Protein AF-0000000070764347 (afdb_homodimer)

Structure (mmCIF, N/CA/C/O backbone):
data_AF-0000000070764347-model_v1
#
loop_
_entity.id
_entity.type
_entity.pdbx_description
1 polymer 'Ribosyldihydronicotinamide dehydrogenase'
#
loop_
_atom_site.group_PDB
_atom_site.id
_atom_site.type_symbol
_atom_site.label_atom_id
_atom_site.label_alt_id
_atom_site.label_comp_id
_atom_site.label_asym_id
_atom_site.label_entity_id
_atom_site.label_seq_id
_atom_site.pdbx_PDB_ins_code
_atom_site.Cartn_x
_atom_site.Cartn_y
_atom_site.Cartn_z
_atom_site.occupancy
_atom_site.B_iso_or_equiv
_atom_site.auth_seq_id
_atom_site.auth_comp_id
_atom_site.auth_asym_id
_atom_site.auth_atom_id
_atom_site.pdbx_PDB_model_num
ATOM 1 N N . MET A 1 1 ? 16.047 29.984 30.406 1 17.8 1 MET A N 1
ATOM 2 C CA . MET A 1 1 ? 17.25 29.172 30.422 1 17.8 1 MET A CA 1
ATOM 3 C C . MET A 1 1 ? 16.984 27.766 29.875 1 17.8 1 MET A C 1
ATOM 5 O O . MET A 1 1 ? 17.75 27.25 29.062 1 17.8 1 MET A O 1
ATOM 9 N N . GLN A 1 2 ? 16.062 26.859 30.484 1 17.89 2 GLN A N 1
ATOM 10 C CA . GLN A 1 2 ? 16.156 25.406 30.531 1 17.89 2 GLN A CA 1
ATOM 11 C C . GLN A 1 2 ? 15.508 24.766 29.297 1 17.89 2 GLN A C 1
ATOM 13 O O . GLN A 1 2 ? 14.898 23.703 29.391 1 17.89 2 GLN A O 1
ATOM 18 N N . VAL A 1 3 ? 15.141 25.375 28.281 1 23.64 3 VAL A N 1
ATOM 19 C CA . VAL A 1 3 ? 14.398 24.828 27.156 1 23.64 3 VAL A CA 1
ATOM 20 C C . VAL A 1 3 ? 15.227 23.75 26.469 1 23.64 3 VAL A C 1
ATOM 22 O O . VAL A 1 3 ? 15.289 23.688 25.234 1 23.64 3 VAL A O 1
ATOM 25 N N . LYS A 1 4 ? 16.297 23.141 27.062 1 24.19 4 LYS A N 1
ATOM 26 C CA . LYS A 1 4 ? 17.438 22.312 26.641 1 24.19 4 LYS A CA 1
ATOM 27 C C . LYS A 1 4 ? 16.984 20.922 26.234 1 24.19 4 LYS A C 1
ATOM 29 O O . LYS A 1 4 ? 17.469 20.359 25.25 1 24.19 4 LYS A O 1
ATOM 34 N N . HIS A 1 5 ? 16.344 20.016 27.047 1 22.27 5 HIS A N 1
ATOM 35 C CA . HIS A 1 5 ? 16.422 18.578 27.188 1 22.27 5 HIS A CA 1
ATOM 36 C C . HIS A 1 5 ? 15.547 17.859 26.172 1 22.27 5 HIS A C 1
ATOM 38 O O . HIS A 1 5 ? 15.547 16.625 26.109 1 22.27 5 HIS A O 1
ATOM 44 N N . GLN A 1 6 ? 14.43 18.375 25.812 1 22.78 6 GLN A N 1
ATOM 45 C CA . GLN A 1 6 ? 13.352 17.547 25.281 1 22.78 6 GLN A CA 1
ATOM 46 C C . GLN A 1 6 ? 13.711 16.984 23.922 1 22.78 6 GLN A C 1
ATOM 48 O O . GLN A 1 6 ? 12.828 16.578 23.156 1 22.78 6 GLN A O 1
ATOM 53 N N . GLU A 1 7 ? 14.945 17.172 23.438 1 25.92 7 GLU A N 1
ATOM 54 C CA . GLU A 1 7 ? 15.539 16.781 22.172 1 25.92 7 GLU A CA 1
ATOM 55 C C . GLU A 1 7 ? 15.602 15.266 22.031 1 25.92 7 GLU A C 1
ATOM 57 O O . GLU A 1 7 ? 15.805 14.742 20.938 1 25.92 7 GLU A O 1
ATOM 62 N N . ARG A 1 8 ? 15.758 14.43 23.156 1 24.62 8 ARG A N 1
ATOM 63 C CA . ARG A 1 8 ? 16.406 13.133 23.281 1 24.62 8 ARG A CA 1
ATOM 64 C C . ARG A 1 8 ? 15.578 12.031 22.625 1 24.62 8 ARG A C 1
ATOM 66 O O . ARG A 1 8 ? 16.125 11.125 22 1 24.62 8 ARG A O 1
ATOM 73 N N . MET A 1 9 ? 14.391 11.781 23.203 1 24.38 9 MET A N 1
ATOM 74 C CA . MET A 1 9 ? 13.789 10.445 23.219 1 24.38 9 MET A CA 1
ATOM 75 C C . MET A 1 9 ? 13.383 10.016 21.812 1 24.38 9 MET A C 1
ATOM 77 O O . MET A 1 9 ? 13.125 8.836 21.562 1 24.38 9 MET A O 1
ATOM 81 N N . LEU A 1 10 ? 12.984 10.992 21.047 1 26.44 10 LEU A N 1
ATOM 82 C CA . LEU A 1 10 ? 12.312 10.5 19.844 1 26.44 10 LEU A CA 1
ATOM 83 C C . LEU A 1 10 ? 13.25 9.633 19 1 26.44 10 LEU A C 1
ATOM 85 O O . LEU A 1 10 ? 12.789 8.82 18.203 1 26.44 10 LEU A O 1
ATOM 89 N N . LEU A 1 11 ? 14.57 9.852 19.109 1 27.59 11 LEU A N 1
ATOM 90 C CA . LEU A 1 11 ? 15.664 9.156 18.422 1 27.59 11 LEU A CA 1
ATOM 91 C C . LEU A 1 11 ? 15.82 7.738 18.969 1 27.59 11 LEU A C 1
ATOM 93 O O . LEU A 1 11 ? 16.547 6.926 18.391 1 27.59 11 LEU A O 1
ATOM 97 N N . GLU A 1 12 ? 15.508 7.406 20.203 1 26.45 12 GLU A N 1
ATOM 98 C CA . GLU A 1 12 ? 16 6.227 20.906 1 26.45 12 GLU A CA 1
ATOM 99 C C . GLU A 1 12 ? 15.422 4.945 20.312 1 26.45 12 GLU A C 1
ATOM 101 O O . GLU A 1 12 ? 16.125 3.936 20.188 1 26.45 12 GLU A O 1
ATOM 106 N N . HIS A 1 13 ? 14.148 4.746 20.312 1 27.36 13 HIS A N 1
ATOM 107 C CA . HIS A 1 13 ? 13.711 3.373 20.094 1 27.36 13 HIS A CA 1
ATOM 108 C C . HIS A 1 13 ? 14.023 2.918 18.672 1 27.36 13 HIS A C 1
ATOM 110 O O . HIS A 1 13 ? 13.852 1.743 18.328 1 27.36 13 HIS A O 1
ATOM 116 N N . GLY A 1 14 ? 13.867 3.709 17.719 1 27.02 14 GLY A N 1
ATOM 117 C CA . GLY A 1 14 ? 14.414 3.354 16.422 1 27.02 14 GLY A CA 1
ATOM 118 C C . GLY A 1 14 ? 15.93 3.295 16.406 1 27.02 14 GLY A C 1
ATOM 119 O O . GLY A 1 14 ? 16.547 3.301 15.336 1 27.02 14 GLY A O 1
ATOM 120 N N . HIS A 1 15 ? 16.578 3.367 17.531 1 27.06 15 HIS A N 1
ATOM 121 C CA . HIS A 1 15 ? 18.016 3.555 17.703 1 27.06 15 HIS A CA 1
ATOM 122 C C . HIS A 1 15 ? 18.781 2.307 17.297 1 27.06 15 HIS A C 1
ATOM 124 O O . HIS A 1 15 ? 20.016 2.346 17.172 1 27.06 15 HIS A O 1
ATOM 130 N N . ALA A 1 16 ? 18.219 1.112 17.688 1 26.06 16 ALA A N 1
ATOM 131 C CA . ALA A 1 16 ? 19.312 0.146 17.75 1 26.06 16 ALA A CA 1
ATOM 132 C C . ALA A 1 16 ? 20 -0.01 16.406 1 26.06 16 ALA A C 1
ATOM 134 O O . ALA A 1 16 ? 21.219 -0.007 16.312 1 26.06 16 ALA A O 1
ATOM 135 N N . ALA A 1 17 ? 19.234 -0.893 15.547 1 27.14 17 ALA A N 1
ATOM 136 C CA . ALA A 1 17 ? 20.109 -1.451 14.523 1 27.14 17 ALA A CA 1
ATOM 137 C C . ALA A 1 17 ? 20.641 -0.362 13.594 1 27.14 17 ALA A C 1
ATOM 139 O O . ALA A 1 17 ? 21.328 -0.652 12.609 1 27.14 17 ALA A O 1
ATOM 140 N N . TRP A 1 18 ? 19.891 0.774 13.477 1 27.27 18 TRP A N 1
ATOM 141 C CA . TRP A 1 18 ? 20.703 1.797 12.812 1 27.27 18 TRP A CA 1
ATOM 142 C C . TRP A 1 18 ? 21.938 2.133 13.641 1 27.27 18 TRP A C 1
ATOM 144 O O . TRP A 1 18 ? 22 3.191 14.273 1 27.27 18 TRP A O 1
ATOM 154 N N . LYS A 1 19 ? 22.234 1.549 14.648 1 29.83 19 LYS A N 1
ATOM 155 C CA . LYS A 1 19 ? 23.578 1.866 15.141 1 29.83 19 LYS A CA 1
ATOM 156 C C . LYS A 1 19 ? 24.547 2.094 13.984 1 29.83 19 LYS A C 1
ATOM 158 O O . LYS A 1 19 ? 25.672 2.547 14.195 1 29.83 19 LYS A O 1
ATOM 163 N N . THR A 1 20 ? 24.703 1.122 13.078 1 29.12 20 THR A N 1
ATOM 164 C CA . THR A 1 20 ? 26 1.46 12.477 1 29.12 20 THR A CA 1
ATOM 165 C C . THR A 1 20 ? 25.953 2.861 11.875 1 29.12 20 THR A C 1
ATOM 167 O O . THR A 1 20 ? 26.812 3.693 12.172 1 29.12 20 THR A O 1
ATOM 170 N N . HIS A 1 21 ? 26.031 3.094 10.336 1 26.88 21 HIS A N 1
ATOM 171 C CA . HIS A 1 21 ? 26.422 4.414 9.852 1 26.88 21 HIS A CA 1
ATOM 172 C C . HIS A 1 21 ? 25.359 5.457 10.188 1 26.88 21 HIS A C 1
ATOM 174 O O . HIS A 1 21 ? 24.172 5.238 9.938 1 26.88 21 HIS A O 1
ATOM 180 N N . SER A 1 22 ? 25.281 6.289 11.234 1 31.36 22 SER A N 1
ATOM 181 C CA . SER A 1 22 ? 24.875 7.672 11.438 1 31.36 22 SER A CA 1
ATOM 182 C C . SER A 1 22 ? 24.578 8.359 10.109 1 31.36 22 SER A C 1
ATOM 184 O O . SER A 1 22 ? 25.469 8.945 9.492 1 31.36 22 SER A O 1
ATOM 186 N N . SER A 1 23 ? 23.984 7.812 9.203 1 31.45 23 SER A N 1
ATOM 187 C CA . SER A 1 23 ? 24.062 8.516 7.926 1 31.45 23 SER A CA 1
ATOM 188 C C . SER A 1 23 ? 23.688 9.992 8.086 1 31.45 23 SER A C 1
ATOM 190 O O . SER A 1 23 ? 22.828 10.336 8.891 1 31.45 23 SER A O 1
ATOM 192 N N . PRO A 1 24 ? 24.609 10.852 7.684 1 32.53 24 PRO A N 1
ATOM 193 C CA . PRO A 1 24 ? 24.5 12.312 7.645 1 32.53 24 PRO A CA 1
ATOM 194 C C . PRO A 1 24 ? 23.078 12.781 7.332 1 32.53 24 PRO A C 1
ATOM 196 O O . PRO A 1 24 ? 22.734 13.93 7.625 1 32.53 24 PRO A O 1
ATOM 199 N N . MET A 1 25 ? 22.438 11.906 6.723 1 33.62 25 MET A N 1
ATOM 200 C CA . MET A 1 25 ? 21.125 12.406 6.344 1 33.62 25 MET A CA 1
ATOM 201 C C . MET A 1 25 ? 20.281 12.719 7.582 1 33.62 25 MET A C 1
ATOM 203 O O . MET A 1 25 ? 19.531 13.703 7.602 1 33.62 25 MET A O 1
ATOM 207 N N . MET A 1 26 ? 20.25 11.82 8.562 1 37.38 26 MET A N 1
ATOM 208 C CA . MET A 1 26 ? 19.469 12.086 9.766 1 37.38 26 MET A CA 1
ATOM 209 C C . MET A 1 26 ? 19.875 13.398 10.414 1 37.38 26 MET A C 1
ATOM 211 O O . MET A 1 26 ? 19.047 14.102 10.992 1 37.38 26 MET A O 1
ATOM 215 N N . LEU A 1 27 ? 21.203 13.602 10.359 1 34.59 27 LEU A N 1
ATOM 216 C CA . LEU A 1 27 ? 21.719 14.812 10.984 1 34.59 27 LEU A CA 1
ATOM 217 C C . LEU A 1 27 ? 21.141 16.062 10.32 1 34.59 27 LEU A C 1
ATOM 219 O O . LEU A 1 27 ? 20.891 17.062 10.992 1 34.59 27 LEU A O 1
ATOM 223 N N . ILE A 1 28 ? 21.156 15.984 9.047 1 33.78 28 ILE A N 1
ATOM 224 C CA . ILE A 1 28 ? 20.781 17.219 8.367 1 33.78 28 ILE A CA 1
ATOM 225 C C . ILE A 1 28 ? 19.344 17.578 8.734 1 33.78 28 ILE A C 1
ATOM 227 O O . ILE A 1 28 ? 18.984 18.766 8.805 1 33.78 28 ILE A O 1
ATOM 231 N N . ILE A 1 29 ? 18.578 16.578 9.109 1 38.94 29 ILE A N 1
ATOM 232 C CA . ILE A 1 29 ? 17.172 16.859 9.383 1 38.94 29 ILE A CA 1
ATOM 233 C C . ILE A 1 29 ? 17.047 17.656 10.68 1 38.94 29 ILE A C 1
ATOM 235 O O . ILE A 1 29 ? 15.977 18.156 11.008 1 38.94 29 ILE A O 1
ATOM 239 N N . LYS A 1 30 ? 18.062 17.719 11.414 1 38.91 30 LYS A N 1
ATOM 240 C CA . LYS A 1 30 ? 17.953 18.328 12.742 1 38.91 30 LYS A CA 1
ATOM 241 C C . LYS A 1 30 ? 17.625 19.812 12.633 1 38.91 30 LYS A C 1
ATOM 243 O O . LYS A 1 30 ? 17.125 20.406 13.586 1 38.91 30 LYS A O 1
ATOM 248 N N . ALA A 1 31 ? 18.078 20.422 11.562 1 38.03 31 ALA A N 1
ATOM 249 C CA . ALA A 1 31 ? 17.969 21.859 11.719 1 38.03 31 ALA A CA 1
ATOM 250 C C . ALA A 1 31 ? 16.5 22.312 11.758 1 38.03 31 ALA A C 1
ATOM 252 O O . ALA A 1 31 ? 16.172 23.344 12.336 1 38.03 31 ALA A O 1
ATOM 253 N N . PHE A 1 32 ? 15.648 21.781 10.906 1 43.75 32 PHE A N 1
ATOM 254 C CA . PHE A 1 32 ? 14.266 22.234 10.844 1 43.75 32 PHE A CA 1
ATOM 255 C C . PHE A 1 32 ? 13.328 21.219 11.461 1 43.75 32 PHE A C 1
ATOM 257 O O . PHE A 1 32 ? 13.727 20.078 11.727 1 43.75 32 PHE A O 1
ATOM 264 N N . ASN A 1 33 ? 12.305 21.812 12.148 1 51.09 33 ASN A N 1
ATOM 265 C CA . ASN A 1 33 ? 11.281 20.906 12.664 1 51.09 33 ASN A CA 1
ATOM 266 C C . ASN A 1 33 ? 10.859 19.875 11.617 1 51.09 33 ASN A C 1
ATOM 268 O O . ASN A 1 33 ? 9.828 20.031 10.969 1 51.09 33 ASN A O 1
ATOM 272 N N . ASN A 1 34 ? 11.93 19.141 11.188 1 52.69 34 ASN A N 1
ATOM 273 C CA . ASN A 1 34 ? 11.727 18.109 10.18 1 52.69 34 ASN A CA 1
ATOM 274 C C . ASN A 1 34 ? 11.5 16.75 10.82 1 52.69 34 ASN A C 1
ATOM 276 O O . ASN A 1 34 ? 12.016 16.469 11.898 1 52.69 34 ASN A O 1
ATOM 280 N N . ILE A 1 35 ? 10.461 16.188 10.289 1 55.84 35 ILE A N 1
ATOM 281 C CA . ILE A 1 35 ? 10.273 14.805 10.703 1 55.84 35 ILE A CA 1
ATOM 282 C C . ILE A 1 35 ? 10.578 13.867 9.531 1 55.84 35 ILE A C 1
ATOM 284 O O . ILE A 1 35 ? 10.219 14.156 8.391 1 55.84 35 ILE A O 1
ATOM 288 N N . VAL A 1 36 ? 11.469 12.977 9.734 1 55.28 36 VAL A N 1
ATOM 289 C CA . VAL A 1 36 ? 11.742 11.914 8.773 1 55.28 36 VAL A CA 1
ATOM 290 C C . VAL A 1 36 ? 11.211 10.586 9.297 1 55.28 36 VAL A C 1
ATOM 292 O O . VAL A 1 36 ? 11.57 10.156 10.398 1 55.28 36 VAL A O 1
ATOM 295 N N . TYR A 1 37 ? 10.312 9.969 8.609 1 49.12 37 TYR A N 1
ATOM 296 C CA . TYR A 1 37 ? 9.836 8.625 8.914 1 49.12 37 TYR A CA 1
ATOM 297 C C . TYR A 1 37 ? 10.625 7.582 8.133 1 49.12 37 TYR A C 1
ATOM 299 O O . TYR A 1 37 ? 10.562 7.543 6.898 1 49.12 37 TYR A O 1
ATOM 307 N N . TYR A 1 38 ? 11.531 6.832 8.938 1 41.91 38 TYR A N 1
ATOM 308 C CA . TYR A 1 38 ? 12.25 5.703 8.344 1 41.91 38 TYR A CA 1
ATOM 309 C C . TYR A 1 38 ? 11.438 4.422 8.469 1 41.91 38 TYR A C 1
ATOM 311 O O . TYR A 1 38 ? 11.188 3.939 9.578 1 41.91 38 TYR A O 1
ATOM 319 N N . CYS A 1 39 ? 10.773 4.051 7.453 1 45.44 39 CYS A N 1
ATOM 320 C CA . CYS A 1 39 ? 9.859 2.916 7.488 1 45.44 39 CYS A CA 1
ATOM 321 C C . CYS A 1 39 ? 10.461 1.702 6.793 1 45.44 39 CYS A C 1
ATOM 323 O O . CYS A 1 39 ? 9.945 1.244 5.773 1 45.44 39 CYS A O 1
ATOM 325 N N . TRP A 1 40 ? 11.672 1.468 7.25 1 38.5 40 TRP A N 1
ATOM 326 C CA . TRP A 1 40 ? 12.227 0.177 6.855 1 38.5 40 TRP A CA 1
ATOM 327 C C . TRP A 1 40 ? 11.711 -0.937 7.762 1 38.5 40 TRP A C 1
ATOM 329 O O . TRP A 1 40 ? 11.711 -0.796 8.984 1 38.5 40 TRP A O 1
ATOM 339 N N . PRO A 1 41 ? 10.844 -1.814 7.219 1 45.09 41 PRO A N 1
ATOM 340 C CA . PRO A 1 41 ? 10.336 -2.852 8.117 1 45.09 41 PRO A CA 1
ATOM 341 C C . PRO A 1 41 ? 11.391 -3.35 9.102 1 45.09 41 PRO A C 1
ATOM 343 O O . PRO A 1 41 ? 11.055 -3.912 10.148 1 45.09 41 PRO A O 1
ATOM 346 N N . PHE A 1 42 ? 12.758 -3.305 8.805 1 43.5 42 PHE A N 1
ATOM 347 C CA . PHE A 1 42 ? 13.82 -4.066 9.438 1 43.5 42 PHE A CA 1
ATOM 348 C C . PHE A 1 42 ? 14.391 -3.312 10.633 1 43.5 42 PHE A C 1
ATOM 350 O O . PHE A 1 42 ? 15.391 -3.725 11.219 1 43.5 42 PHE A O 1
ATOM 357 N N . THR A 1 43 ? 13.922 -2.211 10.984 1 41.41 43 THR A N 1
ATOM 358 C CA . THR A 1 43 ? 14.898 -1.587 11.867 1 41.41 43 THR A CA 1
ATOM 359 C C . THR A 1 43 ? 15.359 -2.568 12.938 1 41.41 43 THR A C 1
ATOM 361 O O . THR A 1 43 ? 16.469 -2.441 13.469 1 41.41 43 THR A O 1
ATOM 364 N N . ARG A 1 44 ? 14.586 -3.574 13.344 1 43.59 44 ARG A N 1
ATOM 365 C CA . ARG A 1 44 ? 15.219 -4.438 14.336 1 43.59 44 ARG A CA 1
ATOM 366 C C . ARG A 1 44 ? 15.391 -5.855 13.797 1 43.59 44 ARG A C 1
ATOM 368 O O . ARG A 1 44 ? 14.414 -6.48 13.359 1 43.59 44 ARG A O 1
ATOM 375 N N . GLN A 1 45 ? 16.734 -6.23 13.445 1 44.19 45 GLN A N 1
ATOM 376 C CA . GLN A 1 45 ? 17.125 -7.594 13.117 1 44.19 45 GLN A CA 1
ATOM 377 C C . GLN A 1 45 ? 16.156 -8.609 13.703 1 44.19 45 GLN A C 1
ATOM 379 O O . GLN A 1 45 ? 15.75 -9.555 13.023 1 44.19 45 GLN A O 1
ATOM 384 N N . LEU A 1 46 ? 15.906 -8.359 14.969 1 41.56 46 LEU A N 1
ATOM 385 C CA . LEU A 1 46 ? 15.094 -9.328 15.703 1 41.56 46 LEU A CA 1
ATOM 386 C C . LEU A 1 46 ? 13.688 -9.406 15.117 1 41.56 46 LEU A C 1
ATOM 388 O O . LEU A 1 46 ? 13.109 -10.484 15.031 1 41.56 46 LEU A O 1
ATOM 392 N N . TYR A 1 47 ? 13.375 -8.344 14.602 1 48.56 47 TYR A N 1
ATOM 393 C CA . TYR A 1 47 ? 12.008 -8.344 14.102 1 48.56 47 TYR A CA 1
ATOM 394 C C . TYR A 1 47 ? 11.891 -9.141 12.812 1 48.56 47 TYR A C 1
ATOM 396 O O . TYR A 1 47 ? 10.914 -9.867 12.609 1 48.56 47 TYR A O 1
ATOM 404 N N . PHE A 1 48 ? 12.969 -9.109 12.102 1 53.22 48 PHE A N 1
ATOM 405 C CA . PHE A 1 48 ? 12.938 -9.898 10.875 1 53.22 48 PHE A CA 1
ATOM 406 C C . PHE A 1 48 ? 12.875 -11.391 11.195 1 53.22 48 PHE A C 1
ATOM 408 O O . PHE A 1 48 ? 12.094 -12.125 10.594 1 53.22 48 PHE A O 1
ATOM 415 N N . CYS A 1 49 ? 13.688 -11.664 12.086 1 50.5 49 CYS A N 1
ATOM 416 C CA . CYS A 1 49 ? 13.742 -13.086 12.422 1 50.5 49 CYS A CA 1
ATOM 417 C C . CYS A 1 49 ? 12.391 -13.578 12.914 1 50.5 49 CYS A C 1
ATOM 419 O O . CYS A 1 49 ? 11.961 -14.68 12.555 1 50.5 49 CYS A O 1
ATOM 421 N N . HIS A 1 50 ? 11.828 -12.805 13.625 1 49.47 50 HIS A N 1
ATOM 422 C CA . HIS A 1 50 ? 10.562 -13.25 14.195 1 49.47 50 HIS A CA 1
ATOM 423 C C . HIS A 1 50 ? 9.445 -13.203 13.156 1 49.47 50 HIS A C 1
ATOM 425 O O . HIS A 1 50 ? 8.555 -14.055 13.148 1 49.47 50 HIS A O 1
ATOM 431 N N . ILE A 1 51 ? 9.68 -12.43 12.227 1 56.5 51 ILE A N 1
ATOM 432 C CA . ILE A 1 51 ? 8.562 -12.195 11.305 1 56.5 51 ILE A CA 1
ATOM 433 C C . ILE A 1 51 ? 8.695 -13.109 10.094 1 56.5 51 ILE A C 1
ATOM 435 O O . ILE A 1 51 ? 7.695 -13.602 9.562 1 56.5 51 ILE A O 1
ATOM 439 N N . PHE A 1 52 ? 9.906 -13.43 9.789 1 65.75 52 PHE A N 1
ATOM 440 C CA . PHE A 1 52 ? 10.039 -14.125 8.516 1 65.75 52 PHE A CA 1
ATOM 441 C C . PHE A 1 52 ? 10.656 -15.508 8.719 1 65.75 52 PHE A C 1
ATOM 443 O O . PHE A 1 52 ? 10.391 -16.422 7.941 1 65.75 52 PHE A O 1
ATOM 450 N N . SER A 1 53 ? 11.602 -15.539 9.75 1 65.81 53 SER A N 1
ATOM 451 C CA . SER A 1 53 ? 12.414 -16.75 9.789 1 65.81 53 SER A CA 1
ATOM 452 C C . SER A 1 53 ? 12.625 -17.219 11.227 1 65.81 53 SER A C 1
ATOM 454 O O . SER A 1 53 ? 12.578 -16.422 12.164 1 65.81 53 SER A O 1
ATOM 456 N N . THR A 1 54 ? 12.633 -18.484 11.336 1 60.12 54 THR A N 1
ATOM 457 C CA . THR A 1 54 ? 13.008 -19.109 12.602 1 60.12 54 THR A CA 1
ATOM 458 C C . THR A 1 54 ? 14.508 -19.359 12.656 1 60.12 54 THR A C 1
ATOM 460 O O . THR A 1 54 ? 15.031 -19.781 13.695 1 60.12 54 THR A O 1
ATOM 463 N N . GLY A 1 55 ? 15.18 -19.016 11.695 1 62.28 55 GLY A N 1
ATOM 464 C CA . GLY A 1 55 ? 16.594 -19.297 11.625 1 62.28 55 GLY A CA 1
ATOM 465 C C . GLY A 1 55 ? 17.469 -18.062 11.758 1 62.28 55 GLY A C 1
ATOM 466 O O . GLY A 1 55 ? 16.984 -16.984 12.102 1 62.28 55 GLY A O 1
ATOM 467 N N . GLU A 1 56 ? 18.812 -18.344 11.664 1 68.06 56 GLU A N 1
ATOM 468 C CA . GLU A 1 56 ? 19.797 -17.266 11.719 1 68.06 56 GLU A CA 1
ATOM 469 C C . GLU A 1 56 ? 19.812 -16.453 10.43 1 68.06 56 GLU A C 1
ATOM 471 O O . GLU A 1 56 ? 19.438 -16.953 9.367 1 68.06 56 GLU A O 1
ATOM 476 N N . LEU A 1 57 ? 20.109 -15.219 10.594 1 68.94 57 LEU A N 1
ATOM 477 C CA . LEU A 1 57 ? 20.25 -14.359 9.422 1 68.94 57 LEU A CA 1
ATOM 478 C C . LEU A 1 57 ? 21.375 -14.844 8.523 1 68.94 57 LEU A C 1
ATOM 480 O O . LEU A 1 57 ? 22.406 -15.297 9.008 1 68.94 57 LEU A O 1
ATOM 484 N N . TYR A 1 58 ? 21.188 -14.844 7.285 1 70.94 58 TYR A N 1
ATOM 485 C CA . TYR A 1 58 ? 22.188 -15.219 6.301 1 70.94 58 TYR A CA 1
ATOM 486 C C . TYR A 1 58 ? 23.391 -14.266 6.355 1 70.94 58 TYR A C 1
ATOM 488 O O . TYR A 1 58 ? 24.531 -14.711 6.426 1 70.94 58 TYR A O 1
ATOM 496 N N . ASN A 1 59 ? 23.188 -12.969 6.289 1 71.94 59 ASN A N 1
ATOM 497 C CA . ASN A 1 59 ? 24.219 -11.953 6.453 1 71.94 59 ASN A CA 1
ATOM 498 C C . ASN A 1 59 ? 23.844 -10.93 7.516 1 71.94 59 ASN A C 1
ATOM 500 O O . ASN A 1 59 ? 23.25 -9.891 7.203 1 71.94 59 ASN A O 1
ATOM 504 N N . PRO A 1 60 ? 24.188 -11.156 8.734 1 68.81 60 PRO A N 1
ATOM 505 C CA . PRO A 1 60 ? 23.766 -10.289 9.844 1 68.81 60 PRO A CA 1
ATOM 506 C C . PRO A 1 60 ? 24.375 -8.898 9.766 1 68.81 60 PRO A C 1
ATOM 508 O O . PRO A 1 60 ? 23.875 -7.957 10.383 1 68.81 60 PRO A O 1
ATOM 511 N N . GLU A 1 61 ? 25.5 -8.789 9.008 1 64.56 61 GLU A N 1
ATOM 512 C CA . GLU A 1 61 ? 26.188 -7.504 8.938 1 64.56 61 GLU A CA 1
ATOM 513 C C . GLU A 1 61 ? 25.484 -6.547 7.984 1 64.56 61 GLU A C 1
ATOM 515 O O . GLU A 1 61 ? 25.594 -5.324 8.125 1 64.56 61 GLU A O 1
ATOM 520 N N . GLN A 1 62 ? 24.875 -7.223 6.988 1 67.62 62 GLN A N 1
ATOM 521 C CA . GLN A 1 62 ? 24.141 -6.43 6 1 67.62 62 GLN A CA 1
ATOM 522 C C . GLN A 1 62 ? 22.766 -7.012 5.742 1 67.62 62 GLN A C 1
ATOM 524 O O . GLN A 1 62 ? 22.594 -7.852 4.855 1 67.62 62 GLN A O 1
ATOM 529 N N . LEU A 1 63 ? 21.891 -6.438 6.445 1 66.44 63 LEU A N 1
ATOM 530 C CA . LEU A 1 63 ? 20.547 -7 6.344 1 66.44 63 LEU A CA 1
ATOM 531 C C . LEU A 1 63 ? 19.875 -6.551 5.051 1 66.44 63 LEU A C 1
ATOM 533 O O . LEU A 1 63 ? 19.781 -5.355 4.773 1 66.44 63 LEU A O 1
ATOM 537 N N . ASN A 1 64 ? 19.625 -7.539 4.277 1 73.94 64 ASN A N 1
ATOM 538 C CA . ASN A 1 64 ? 18.781 -7.41 3.084 1 73.94 64 ASN A CA 1
ATOM 539 C C . ASN A 1 64 ? 17.547 -8.289 3.172 1 73.94 64 ASN A C 1
ATOM 541 O O . ASN A 1 64 ? 17.641 -9.516 3.096 1 73.94 64 ASN A O 1
ATOM 545 N N . TYR A 1 65 ? 16.484 -7.656 3.295 1 75.5 65 TYR A N 1
ATOM 546 C CA . TYR A 1 65 ? 15.227 -8.359 3.547 1 75.5 65 TYR A CA 1
ATOM 547 C C . TYR A 1 65 ? 14.945 -9.383 2.453 1 75.5 65 TYR A C 1
ATOM 549 O O . TYR A 1 65 ? 14.57 -10.516 2.74 1 75.5 65 TYR A O 1
ATOM 557 N N . GLY A 1 66 ? 15.07 -8.953 1.232 1 81.5 66 GLY A N 1
ATOM 558 C CA . GLY A 1 66 ? 14.805 -9.852 0.122 1 81.5 66 GLY A CA 1
ATOM 559 C C . GLY A 1 66 ? 15.695 -11.078 0.117 1 81.5 66 GLY A C 1
ATOM 560 O O . GLY A 1 66 ? 15.211 -12.203 -0.073 1 81.5 66 GLY A O 1
ATOM 561 N N . VAL A 1 67 ? 16.953 -10.859 0.414 1 81.31 67 VAL A N 1
ATOM 562 C CA . VAL A 1 67 ? 17.938 -11.945 0.417 1 81.31 67 VAL A CA 1
ATOM 563 C C . VAL A 1 67 ? 17.672 -12.875 1.604 1 81.31 67 VAL A C 1
ATOM 565 O O . VAL A 1 67 ? 17.703 -14.102 1.461 1 81.31 67 VAL A O 1
ATOM 568 N N . GLU A 1 68 ? 17.406 -12.305 2.764 1 80.44 68 GLU A N 1
ATOM 569 C CA . GLU A 1 68 ? 17.172 -13.102 3.957 1 80.44 68 GLU A CA 1
ATOM 570 C C . GLU A 1 68 ? 15.914 -13.969 3.795 1 80.44 68 GLU A C 1
ATOM 572 O O . GLU A 1 68 ? 15.898 -15.133 4.203 1 80.44 68 GLU A O 1
ATOM 577 N N . ALA A 1 69 ? 14.938 -13.367 3.281 1 83.69 69 ALA A N 1
ATOM 578 C CA . ALA A 1 69 ? 13.711 -14.117 3.061 1 83.69 69 ALA A CA 1
ATOM 579 C C . ALA A 1 69 ? 13.938 -15.266 2.08 1 83.69 69 ALA A C 1
ATOM 581 O O . ALA A 1 69 ? 13.414 -16.359 2.268 1 83.69 69 ALA A O 1
ATOM 582 N N . PHE A 1 70 ? 14.688 -15.031 1.084 1 87.75 70 PHE A N 1
ATOM 583 C CA . PHE A 1 70 ? 14.984 -16.047 0.083 1 87.75 70 PHE A CA 1
ATOM 584 C C . PHE A 1 70 ? 15.773 -17.203 0.697 1 87.75 70 PHE A C 1
ATOM 586 O O . PHE A 1 70 ? 15.453 -18.375 0.473 1 87.75 70 PHE A O 1
ATOM 593 N N . GLU A 1 71 ? 16.734 -16.844 1.474 1 85.19 71 GLU A N 1
ATOM 594 C CA . GLU A 1 71 ? 17.547 -17.859 2.131 1 85.19 71 GLU A CA 1
ATOM 595 C C . GLU A 1 71 ? 16.719 -18.672 3.111 1 85.19 71 GLU A C 1
ATOM 597 O O . GLU A 1 71 ? 16.906 -19.891 3.221 1 85.19 71 GLU A O 1
ATOM 602 N N . ALA A 1 72 ? 15.938 -18 3.826 1 86.06 72 ALA A N 1
ATOM 603 C CA . ALA A 1 72 ? 15.047 -18.719 4.742 1 86.06 72 ALA A CA 1
ATOM 604 C C . ALA A 1 72 ? 14.141 -19.688 3.982 1 86.06 72 ALA A C 1
ATOM 606 O O . ALA A 1 72 ? 13.875 -20.797 4.449 1 86.06 72 ALA A O 1
ATOM 607 N N . TYR A 1 73 ? 13.633 -19.266 2.932 1 89.75 73 TYR A N 1
ATOM 608 C CA . TYR A 1 73 ? 12.789 -20.109 2.102 1 89.75 73 TYR A CA 1
ATOM 609 C C . TYR A 1 73 ? 13.547 -21.344 1.623 1 89.75 73 TYR A C 1
ATOM 611 O O . TYR A 1 73 ? 13.062 -22.469 1.745 1 89.75 73 TYR A O 1
ATOM 619 N N . LYS A 1 74 ? 14.75 -21.125 1.102 1 90.5 74 LYS A N 1
ATOM 620 C CA . LYS A 1 74 ? 15.578 -22.203 0.569 1 90.5 74 LYS A CA 1
ATOM 621 C C . LYS A 1 74 ? 15.914 -23.219 1.651 1 90.5 74 LYS A C 1
ATOM 623 O O . LYS A 1 74 ? 15.953 -24.422 1.385 1 90.5 74 LYS A O 1
ATOM 628 N N . ASN A 1 75 ? 16.062 -22.703 2.764 1 89.69 75 ASN A N 1
ATOM 629 C CA . ASN A 1 75 ? 16.516 -23.562 3.85 1 89.69 75 ASN A CA 1
ATOM 630 C C . ASN A 1 75 ? 15.352 -24.141 4.645 1 89.69 75 ASN A C 1
ATOM 632 O O . ASN A 1 75 ? 15.547 -24.859 5.621 1 89.69 75 ASN A O 1
ATOM 636 N N . GLY A 1 76 ? 14.211 -23.734 4.305 1 88.06 76 GLY A N 1
ATOM 637 C CA . GLY A 1 76 ? 13.039 -24.25 4.988 1 88.06 76 GLY A CA 1
ATOM 638 C C . GLY A 1 76 ? 12.844 -23.656 6.371 1 88.06 76 GLY A C 1
ATOM 639 O O . GLY A 1 76 ? 12.312 -24.312 7.266 1 88.06 76 GLY A O 1
ATOM 640 N N . CYS A 1 77 ? 13.305 -22.484 6.539 1 85.38 77 CYS A N 1
ATOM 641 C CA . CYS A 1 77 ? 13.297 -21.875 7.871 1 85.38 77 CYS A CA 1
ATOM 642 C C . CYS A 1 77 ? 12.273 -20.75 7.957 1 85.38 77 CYS A C 1
ATOM 644 O O . CYS A 1 77 ? 12.336 -19.922 8.859 1 85.38 77 CYS A O 1
ATOM 646 N N . LEU A 1 78 ? 11.398 -20.688 7.059 1 87 78 LEU A N 1
ATOM 647 C CA . LEU A 1 78 ? 10.336 -19.703 7.172 1 87 78 LEU A CA 1
ATOM 648 C C . LEU A 1 78 ? 9.445 -19.984 8.375 1 87 78 LEU A C 1
ATOM 650 O O . LEU A 1 78 ? 9.336 -21.141 8.812 1 87 78 LEU A O 1
ATOM 654 N N . SER A 1 79 ? 8.93 -18.984 8.906 1 80.75 79 SER A N 1
ATOM 655 C CA . SER A 1 79 ? 8.008 -19.156 10.023 1 80.75 79 SER A CA 1
ATOM 656 C C . SER A 1 79 ? 6.816 -20.031 9.633 1 80.75 79 SER A C 1
ATOM 658 O O . SER A 1 79 ? 6.477 -20.125 8.453 1 80.75 79 SER A O 1
ATOM 660 N N . GLU A 1 80 ? 6.168 -20.578 10.609 1 80.69 80 GLU A N 1
ATOM 661 C CA . GLU A 1 80 ? 5.082 -21.531 10.375 1 80.69 80 GLU A CA 1
ATOM 662 C C . GLU A 1 80 ? 3.893 -20.844 9.703 1 80.69 80 GLU A C 1
ATOM 664 O O . GLU A 1 80 ? 3.229 -21.438 8.852 1 80.69 80 GLU A O 1
ATOM 669 N N . ASP A 1 81 ? 3.607 -19.656 10.133 1 76.88 81 ASP A N 1
ATOM 670 C CA . ASP A 1 81 ? 2.486 -18.953 9.531 1 76.88 81 ASP A CA 1
ATOM 671 C C . ASP A 1 81 ? 2.73 -18.688 8.047 1 76.88 81 ASP A C 1
ATOM 673 O O . ASP A 1 81 ? 1.804 -18.766 7.234 1 76.88 81 ASP A O 1
ATOM 677 N N . LEU A 1 82 ? 3.965 -18.453 7.688 1 83.44 82 LEU A N 1
ATOM 678 C CA . LEU A 1 82 ? 4.301 -18.234 6.285 1 83.44 82 LEU A CA 1
ATOM 679 C C . LEU A 1 82 ? 4.18 -19.531 5.492 1 83.44 82 LEU A C 1
ATOM 681 O O . LEU A 1 82 ? 3.674 -19.531 4.367 1 83.44 82 LEU A O 1
ATOM 685 N N . LYS A 1 83 ? 4.629 -20.562 6.098 1 85.62 83 LYS A N 1
ATOM 686 C CA . LYS A 1 83 ? 4.508 -21.859 5.441 1 85.62 83 LYS A CA 1
ATOM 687 C C . LYS A 1 83 ? 3.047 -22.219 5.195 1 85.62 83 LYS A C 1
ATOM 689 O O . LYS A 1 83 ? 2.707 -22.766 4.145 1 85.62 83 LYS A O 1
ATOM 694 N N . GLU A 1 84 ? 2.318 -21.875 6.18 1 80.12 84 GLU A N 1
ATOM 695 C CA . GLU A 1 84 ? 0.887 -22.141 6.039 1 80.12 84 GLU A CA 1
ATOM 696 C C . GLU A 1 84 ? 0.29 -21.328 4.891 1 80.12 84 GLU A C 1
ATOM 698 O O . GLU A 1 84 ? -0.497 -21.859 4.102 1 80.12 84 GLU A O 1
ATOM 703 N N . GLU A 1 85 ? 0.626 -20.094 4.828 1 82.69 85 GLU A N 1
ATOM 704 C CA . GLU A 1 85 ? 0.135 -19.266 3.736 1 82.69 85 GLU A CA 1
ATOM 705 C C . GLU A 1 85 ? 0.622 -19.766 2.385 1 82.69 85 GLU A C 1
ATOM 707 O O . GLU A 1 85 ? -0.131 -19.781 1.408 1 82.69 85 GLU A O 1
ATOM 712 N N . HIS A 1 86 ? 1.848 -20.203 2.346 1 89.19 86 HIS A N 1
ATOM 713 C CA . HIS A 1 86 ? 2.373 -20.781 1.109 1 89.19 86 HIS A CA 1
ATOM 714 C C . HIS A 1 86 ? 1.583 -22.016 0.692 1 89.19 86 HIS A C 1
ATOM 716 O O . HIS A 1 86 ? 1.278 -22.188 -0.49 1 89.19 86 HIS A O 1
ATOM 722 N N . ARG A 1 87 ? 1.308 -22.828 1.612 1 86.06 87 ARG A N 1
ATOM 723 C CA . ARG A 1 87 ? 0.515 -24.031 1.322 1 86.06 87 ARG A CA 1
ATOM 724 C C . ARG A 1 87 ? -0.85 -23.656 0.756 1 86.06 87 ARG A C 1
ATOM 726 O O . ARG A 1 87 ? -1.293 -24.219 -0.241 1 86.06 87 ARG A O 1
ATOM 733 N N . LYS A 1 88 ? -1.51 -22.656 1.382 1 81.44 88 LYS A N 1
ATOM 734 C CA . LYS A 1 88 ? -2.822 -22.203 0.928 1 81.44 88 LYS A CA 1
ATOM 735 C C . LYS A 1 88 ? -2.762 -21.688 -0.509 1 81.44 88 LYS A C 1
ATOM 737 O O . LYS A 1 88 ? -3.6 -22.062 -1.337 1 81.44 88 LYS A O 1
ATOM 742 N N . VAL A 1 89 ? -1.788 -20.922 -0.786 1 88.12 89 VAL A N 1
ATOM 743 C CA . VAL A 1 89 ? -1.656 -20.344 -2.117 1 88.12 89 VAL A CA 1
ATOM 744 C C . VAL A 1 89 ? -1.326 -21.438 -3.131 1 88.12 89 VAL A C 1
ATOM 746 O O . VAL A 1 89 ? -1.866 -21.438 -4.238 1 88.12 89 VAL A O 1
ATOM 749 N N . THR A 1 90 ? -0.485 -22.359 -2.729 1 89.38 90 THR A N 1
ATOM 750 C CA . THR A 1 90 ? -0.078 -23.438 -3.615 1 89.38 90 THR A CA 1
ATOM 751 C C . THR A 1 90 ? -1.275 -24.297 -3.998 1 89.38 90 THR A C 1
ATOM 753 O O . THR A 1 90 ? -1.413 -24.703 -5.156 1 89.38 90 THR A O 1
ATOM 756 N N . GLU A 1 91 ? -2.129 -24.453 -3.115 1 84 91 GLU A N 1
ATOM 757 C CA . GLU A 1 91 ? -3.268 -25.344 -3.322 1 84 91 GLU A CA 1
ATOM 758 C C . GLU A 1 91 ? -4.398 -24.625 -4.059 1 84 91 GLU A C 1
ATOM 760 O O . GLU A 1 91 ? -5.238 -25.281 -4.688 1 84 91 GLU A O 1
ATOM 765 N N . ALA A 1 92 ? -4.398 -23.359 -3.982 1 85.81 92 ALA A N 1
ATOM 766 C CA . ALA A 1 92 ? -5.504 -22.578 -4.547 1 85.81 92 ALA A CA 1
ATOM 767 C C . ALA A 1 92 ? -5.398 -22.5 -6.066 1 85.81 92 ALA A C 1
ATOM 769 O O . ALA A 1 92 ? -4.301 -22.391 -6.617 1 85.81 92 ALA A O 1
ATOM 770 N N . GLU A 1 93 ? -6.535 -22.547 -6.723 1 86.19 93 GLU A N 1
ATOM 771 C CA . GLU A 1 93 ? -6.629 -22.328 -8.164 1 86.19 93 GLU A CA 1
ATOM 772 C C . GLU A 1 93 ? -7.074 -20.891 -8.469 1 86.19 93 GLU A C 1
ATOM 774 O O . GLU A 1 93 ? -6.797 -20.375 -9.547 1 86.19 93 GLU A O 1
ATOM 779 N N . LEU A 1 94 ? -7.785 -20.375 -7.535 1 85.75 94 LEU A N 1
ATOM 780 C CA . LEU A 1 94 ? -8.266 -19 -7.594 1 85.75 94 LEU A CA 1
ATOM 781 C C . LEU A 1 94 ? -8.016 -18.281 -6.27 1 85.75 94 LEU A C 1
ATOM 783 O O . LEU A 1 94 ? -8.375 -18.797 -5.207 1 85.75 94 LEU A O 1
ATOM 787 N N . VAL A 1 95 ? -7.367 -17.172 -6.402 1 88 95 VAL A N 1
ATOM 788 C CA . VAL A 1 95 ? -7.121 -16.344 -5.23 1 88 95 VAL A CA 1
ATOM 789 C C . VAL A 1 95 ? -7.836 -15 -5.387 1 88 95 VAL A C 1
ATOM 791 O O . VAL A 1 95 ? -7.586 -14.258 -6.34 1 88 95 VAL A O 1
ATOM 794 N N . ILE A 1 96 ? -8.75 -14.633 -4.508 1 86.56 96 ILE A N 1
ATOM 795 C CA . ILE A 1 96 ? -9.453 -13.359 -4.516 1 86.56 96 ILE A CA 1
ATOM 796 C C . ILE A 1 96 ? -8.992 -12.508 -3.334 1 86.56 96 ILE A C 1
ATOM 798 O O . ILE A 1 96 ? -9.047 -12.945 -2.184 1 86.56 96 ILE A O 1
ATOM 802 N N . PHE A 1 97 ? -8.492 -11.344 -3.623 1 87.31 97 PHE A N 1
ATOM 803 C CA . PHE A 1 97 ? -8.148 -10.383 -2.584 1 87.31 97 PHE A CA 1
ATOM 804 C C . PHE A 1 97 ? -9.273 -9.367 -2.389 1 87.31 97 PHE A C 1
ATOM 806 O O . PHE A 1 97 ? -9.469 -8.484 -3.221 1 87.31 97 PHE A O 1
ATOM 813 N N . GLN A 1 98 ? -9.992 -9.5 -1.271 1 85.19 98 GLN A N 1
ATOM 814 C CA . GLN A 1 98 ? -11.133 -8.648 -0.955 1 85.19 98 GLN A CA 1
ATOM 815 C C . GLN A 1 98 ? -10.766 -7.613 0.106 1 85.19 98 GLN A C 1
ATOM 817 O O . GLN A 1 98 ? -10.359 -7.969 1.212 1 85.19 98 GLN A O 1
ATOM 822 N N . PHE A 1 99 ? -10.922 -6.277 -0.275 1 84.31 99 PHE A N 1
ATOM 823 C CA . PHE A 1 99 ? -10.523 -5.246 0.675 1 84.31 99 PHE A CA 1
ATOM 824 C C . PHE A 1 99 ? -11.156 -3.906 0.324 1 84.31 99 PHE A C 1
ATOM 826 O O . PHE A 1 99 ? -11.586 -3.697 -0.812 1 84.31 99 PHE A O 1
ATOM 833 N N . PRO A 1 100 ? -11.273 -3.023 1.35 1 88.5 100 PRO A N 1
ATOM 834 C CA . PRO A 1 100 ? -11.586 -1.631 1.017 1 88.5 100 PRO A CA 1
ATOM 835 C C . PRO A 1 100 ? -10.367 -0.862 0.514 1 88.5 100 PRO A C 1
ATOM 837 O O . PRO A 1 100 ? -9.25 -1.083 0.994 1 88.5 100 PRO A O 1
ATOM 840 N N . LEU A 1 101 ? -10.609 -0.048 -0.427 1 92.38 101 LEU A N 1
ATOM 841 C CA . LEU A 1 101 ? -9.516 0.807 -0.878 1 92.38 101 LEU A CA 1
ATOM 842 C C . LEU A 1 101 ? -9.203 1.883 0.157 1 92.38 101 LEU A C 1
ATOM 844 O O . LEU A 1 101 ? -10.062 2.705 0.482 1 92.38 101 LEU A O 1
ATOM 848 N N . TYR A 1 102 ? -8.039 1.845 0.789 1 90.44 102 TYR A N 1
ATOM 849 C CA . TYR A 1 102 ? -7.559 2.85 1.731 1 90.44 102 TYR A CA 1
ATOM 850 C C . TYR A 1 102 ? -6.387 3.631 1.149 1 90.44 102 TYR A C 1
ATOM 852 O O . TYR A 1 102 ? -5.355 3.047 0.796 1 90.44 102 TYR A O 1
ATOM 860 N N . TRP A 1 103 ? -6.664 4.922 1.034 1 93.25 103 TRP A N 1
ATOM 861 C CA . TRP A 1 103 ? -5.605 5.797 0.539 1 93.25 103 TRP A CA 1
ATOM 862 C C . TRP A 1 103 ? -5.031 5.27 -0.771 1 93.25 103 TRP A C 1
ATOM 864 O O . TRP A 1 103 ? -3.812 5.137 -0.911 1 93.25 103 TRP A O 1
ATOM 874 N N . TYR A 1 104 ? -5.941 4.879 -1.686 1 93.75 104 TYR A N 1
ATOM 875 C CA . TYR A 1 104 ? -5.68 4.527 -3.078 1 93.75 104 TYR A CA 1
ATOM 876 C C . TYR A 1 104 ? -4.824 3.268 -3.172 1 93.75 104 TYR A C 1
ATOM 878 O O . TYR A 1 104 ? -4.098 3.074 -4.148 1 93.75 104 TYR A O 1
ATOM 886 N N . SER A 1 105 ? -4.844 2.473 -2.199 1 93.94 105 SER A N 1
ATOM 887 C CA . SER A 1 105 ? -4.156 1.186 -2.203 1 93.94 105 SER A CA 1
ATOM 888 C C . SER A 1 105 ? -4.805 0.211 -1.225 1 93.94 105 SER A C 1
ATOM 890 O O . SER A 1 105 ? -5.867 0.498 -0.665 1 93.94 105 SER A O 1
ATOM 892 N N . MET A 1 106 ? -4.23 -0.991 -1.136 1 91.25 106 MET A N 1
ATOM 893 C CA . MET A 1 106 ? -4.715 -1.99 -0.188 1 91.25 106 MET A CA 1
ATOM 894 C C . MET A 1 106 ? -4.406 -1.574 1.246 1 91.25 106 MET A C 1
ATOM 896 O O . MET A 1 106 ? -3.467 -0.813 1.488 1 91.25 106 MET A O 1
ATOM 900 N N . PRO A 1 107 ? -5.297 -2.061 2.178 1 86.44 107 PRO A N 1
ATOM 901 C CA . PRO A 1 107 ? -5.012 -1.772 3.586 1 86.44 107 PRO A CA 1
ATOM 902 C C . PRO A 1 107 ? -3.67 -2.34 4.043 1 86.44 107 PRO A C 1
ATOM 904 O O . PRO A 1 107 ? -3.158 -3.287 3.439 1 86.44 107 PRO A O 1
ATOM 907 N N . ALA A 1 108 ? -3.158 -1.82 5.09 1 83.94 108 ALA A N 1
ATOM 908 C CA . ALA A 1 108 ? -1.83 -2.162 5.59 1 83.94 108 ALA A CA 1
ATOM 909 C C . ALA A 1 108 ? -1.715 -3.66 5.859 1 83.94 108 ALA A C 1
ATOM 911 O O . ALA A 1 108 ? -0.674 -4.266 5.598 1 83.94 108 ALA A O 1
ATOM 912 N N . ILE A 1 109 ? -2.734 -4.191 6.398 1 78.44 109 ILE A N 1
ATOM 913 C CA . ILE A 1 109 ? -2.682 -5.602 6.758 1 78.44 109 ILE A CA 1
ATOM 914 C C . ILE A 1 109 ? -2.475 -6.449 5.504 1 78.44 109 ILE A C 1
ATOM 916 O O . ILE A 1 109 ? -1.671 -7.383 5.504 1 78.44 109 ILE A O 1
ATOM 920 N N . LEU A 1 110 ? -3.221 -6.145 4.488 1 86.19 110 LEU A N 1
ATOM 921 C CA . LEU A 1 110 ? -3.043 -6.875 3.238 1 86.19 110 LEU A CA 1
ATOM 922 C C . LEU A 1 110 ? -1.682 -6.57 2.619 1 86.19 110 LEU A C 1
ATOM 924 O O . LEU A 1 110 ? -1.044 -7.457 2.047 1 86.19 110 LEU A O 1
ATOM 928 N N . LYS A 1 111 ? -1.297 -5.32 2.684 1 88.94 111 LYS A N 1
ATOM 929 C CA . LYS A 1 111 ? 0.041 -4.984 2.207 1 88.94 111 LYS A CA 1
ATOM 930 C C . LYS A 1 111 ? 1.107 -5.777 2.957 1 88.94 111 LYS A C 1
ATOM 932 O O . LYS A 1 111 ? 2.123 -6.164 2.375 1 88.94 111 LYS A O 1
ATOM 937 N N . GLY A 1 112 ? 0.896 -5.977 4.195 1 84.38 112 GLY A N 1
ATOM 938 C CA . GLY A 1 112 ? 1.785 -6.832 4.965 1 84.38 112 GLY A CA 1
ATOM 939 C C . GLY A 1 112 ? 1.824 -8.266 4.457 1 84.38 112 GLY A C 1
ATOM 940 O O . GLY A 1 112 ? 2.887 -8.891 4.43 1 84.38 112 GLY A O 1
ATOM 941 N N . TRP A 1 113 ? 0.673 -8.75 4.16 1 83.56 113 TRP A N 1
ATOM 942 C CA . TRP A 1 113 ? 0.604 -10.078 3.564 1 83.56 113 TRP A CA 1
ATOM 943 C C . TRP A 1 113 ? 1.452 -10.156 2.299 1 83.56 113 TRP A C 1
ATOM 945 O O . TRP A 1 113 ? 2.242 -11.094 2.129 1 83.56 113 TRP A O 1
ATOM 955 N N . MET A 1 114 ? 1.31 -9.148 1.404 1 90.38 114 MET A N 1
ATOM 956 C CA . MET A 1 114 ? 2.084 -9.133 0.167 1 90.38 114 MET A CA 1
ATOM 957 C C . MET A 1 114 ? 3.58 -9.094 0.462 1 90.38 114 MET A C 1
ATOM 959 O O . MET A 1 114 ? 4.352 -9.844 -0.14 1 90.38 114 MET A O 1
ATOM 963 N N . ASP A 1 115 ? 3.971 -8.273 1.377 1 87.56 115 ASP A N 1
ATOM 964 C CA . ASP A 1 115 ? 5.375 -8.055 1.705 1 87.56 115 ASP A CA 1
ATOM 965 C C . ASP A 1 115 ? 6.012 -9.32 2.283 1 87.56 115 ASP A C 1
ATOM 967 O O . ASP A 1 115 ? 7.199 -9.57 2.082 1 87.56 115 ASP A O 1
ATOM 971 N N . ARG A 1 116 ? 5.223 -10.117 2.938 1 85.25 116 ARG A N 1
ATOM 972 C CA . ARG A 1 116 ? 5.789 -11.227 3.703 1 85.25 116 ARG A CA 1
ATOM 973 C C . ARG A 1 116 ? 5.629 -12.547 2.955 1 85.25 116 ARG A C 1
ATOM 975 O O . ARG A 1 116 ? 6.52 -13.398 2.996 1 85.25 116 ARG A O 1
ATOM 982 N N . VAL A 1 117 ? 4.551 -12.758 2.332 1 87.56 117 VAL A N 1
ATOM 983 C CA . VAL A 1 117 ? 4.195 -14.062 1.785 1 87.56 117 VAL A CA 1
ATOM 984 C C . VAL A 1 117 ? 4.828 -14.234 0.406 1 87.56 117 VAL A C 1
ATOM 986 O O . VAL A 1 117 ? 5.266 -15.328 0.052 1 87.56 117 VAL A O 1
ATOM 989 N N . LEU A 1 118 ? 4.918 -13.164 -0.352 1 92.75 118 LEU A N 1
ATOM 990 C CA . LEU A 1 118 ? 5.43 -13.258 -1.715 1 92.75 118 LEU A CA 1
ATOM 991 C C . LEU A 1 118 ? 6.953 -13.203 -1.73 1 92.75 118 LEU A C 1
ATOM 993 O O . LEU A 1 118 ? 7.539 -12.266 -2.273 1 92.75 118 LEU A O 1
ATOM 997 N N . VAL A 1 119 ? 7.527 -14.281 -1.312 1 90.56 119 VAL A N 1
ATOM 998 C CA . VAL A 1 119 ? 8.977 -14.375 -1.167 1 90.56 119 VAL A CA 1
ATOM 999 C C . VAL A 1 119 ? 9.586 -14.969 -2.438 1 90.56 119 VAL A C 1
ATOM 1001 O O . VAL A 1 119 ? 8.945 -15.766 -3.125 1 90.56 119 VAL A O 1
ATOM 1004 N N . GLN A 1 120 ? 10.82 -14.523 -2.693 1 91.25 120 GLN A N 1
ATOM 1005 C CA . GLN A 1 120 ? 11.57 -15.109 -3.803 1 91.25 120 GLN A CA 1
ATOM 1006 C C . GLN A 1 120 ? 11.727 -16.609 -3.623 1 91.25 120 GLN A C 1
ATOM 1008 O O . GLN A 1 120 ? 12.016 -17.094 -2.521 1 91.25 120 GLN A O 1
ATOM 1013 N N . GLY A 1 121 ? 11.656 -17.359 -4.684 1 93 121 GLY A N 1
ATOM 1014 C CA . GLY A 1 121 ? 11.664 -18.812 -4.625 1 93 121 GLY A CA 1
ATOM 1015 C C . GLY A 1 121 ? 10.273 -19.422 -4.598 1 93 121 GLY A C 1
ATOM 1016 O O . GLY A 1 121 ? 10.062 -20.516 -5.129 1 93 121 GLY A O 1
ATOM 1017 N N . PHE A 1 122 ? 9.391 -18.781 -3.885 1 93.94 122 PHE A N 1
ATOM 1018 C CA . PHE A 1 122 ? 8.008 -19.234 -3.828 1 93.94 122 PHE A CA 1
ATOM 1019 C C . PHE A 1 122 ? 7.164 -18.531 -4.891 1 93.94 122 PHE A C 1
ATOM 1021 O O . PHE A 1 122 ? 6.527 -19.188 -5.715 1 93.94 122 PHE A O 1
ATOM 1028 N N . ALA A 1 123 ? 7.223 -17.156 -4.855 1 94.62 123 ALA A N 1
ATOM 1029 C CA . ALA A 1 123 ? 6.328 -16.391 -5.715 1 94.62 123 ALA A CA 1
ATOM 1030 C C . ALA A 1 123 ? 7.02 -16 -7.02 1 94.62 123 ALA A C 1
ATOM 1032 O O . ALA A 1 123 ? 6.363 -15.836 -8.047 1 94.62 123 ALA A O 1
ATOM 1033 N N . PHE A 1 124 ? 8.273 -15.766 -6.984 1 93.5 124 PHE A N 1
ATOM 1034 C CA . PHE A 1 124 ? 9.016 -15.328 -8.156 1 93.5 124 PHE A CA 1
ATOM 1035 C C . PHE A 1 124 ? 10.484 -15.711 -8.039 1 93.5 124 PHE A C 1
ATOM 1037 O O . PHE A 1 124 ? 10.953 -16.109 -6.969 1 93.5 124 PHE A O 1
ATOM 1044 N N . ASN A 1 125 ? 11.141 -15.688 -9.203 1 90 125 ASN A N 1
ATOM 1045 C CA . ASN A 1 125 ? 12.594 -15.773 -9.242 1 90 125 ASN A CA 1
ATOM 1046 C C . ASN A 1 125 ? 13.203 -14.641 -10.062 1 90 125 ASN A C 1
ATOM 1048 O O . ASN A 1 125 ? 12.547 -14.086 -10.945 1 90 125 ASN A O 1
ATOM 1052 N N . ILE A 1 126 ? 14.312 -14.117 -9.656 1 76 126 ILE A N 1
ATOM 1053 C CA . ILE A 1 126 ? 15.008 -13.07 -10.391 1 76 126 ILE A CA 1
ATOM 1054 C C . ILE A 1 126 ? 16.078 -13.695 -11.281 1 76 126 ILE A C 1
ATOM 1056 O O . ILE A 1 126 ? 17.078 -14.227 -10.789 1 76 126 ILE A O 1
ATOM 1060 N N . PRO A 1 127 ? 15.719 -14.375 -12.453 1 62.06 127 PRO A N 1
ATOM 1061 C CA . PRO A 1 127 ? 16.797 -14.852 -13.32 1 62.06 127 PRO A CA 1
ATOM 1062 C C . PRO A 1 127 ? 17.75 -13.734 -13.727 1 62.06 127 PRO A C 1
ATOM 1064 O O . PRO A 1 127 ? 17.406 -12.555 -13.648 1 62.06 127 PRO A O 1
ATOM 1067 N N . LYS A 1 128 ? 19.062 -14.047 -14.07 1 52.66 128 LYS A N 1
ATOM 1068 C CA . LYS A 1 128 ? 20.031 -13.219 -14.797 1 52.66 128 LYS A CA 1
ATOM 1069 C C . LYS A 1 128 ? 19.359 -12.461 -15.93 1 52.66 128 LYS A C 1
ATOM 1071 O O . LYS A 1 128 ? 20.031 -11.789 -16.719 1 52.66 128 LYS A O 1
ATOM 1076 N N . GLY A 1 129 ? 17.844 -12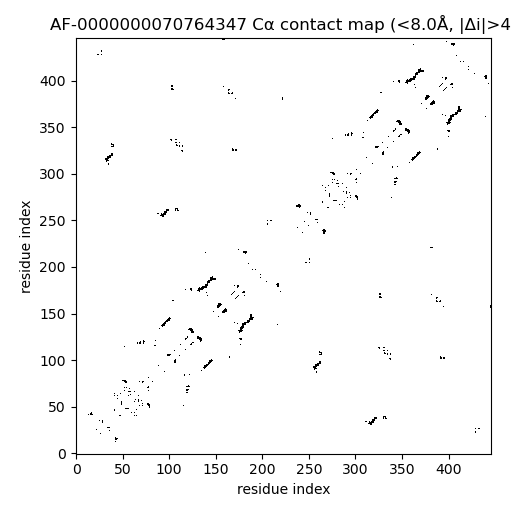.125 -15.789 1 45.44 129 GLY A N 1
ATOM 1077 C CA . GLY A 1 129 ? 17.094 -11.336 -16.75 1 45.44 129 GLY A CA 1
ATOM 1078 C C . GLY A 1 129 ? 15.695 -10.992 -16.297 1 45.44 129 GLY A C 1
ATOM 1079 O O . GLY A 1 129 ? 15.516 -10.43 -15.211 1 45.44 129 GLY A O 1
ATOM 1080 N N . SER A 1 130 ? 14.609 -11.375 -17.016 1 50.81 130 SER A N 1
ATOM 1081 C CA . SER A 1 130 ? 13.211 -11.031 -16.766 1 50.81 130 SER A CA 1
ATOM 1082 C C . SER A 1 130 ? 12.625 -11.891 -15.641 1 50.81 130 SER A C 1
ATOM 1084 O O . SER A 1 130 ? 12.875 -13.094 -15.578 1 50.81 130 SER A O 1
ATOM 1086 N N . GLY A 1 131 ? 12.531 -11.375 -14.422 1 56.91 131 GLY A N 1
ATOM 1087 C CA . GLY A 1 131 ? 11.867 -12.062 -13.32 1 56.91 131 GLY A CA 1
ATOM 1088 C C . GLY A 1 131 ? 10.766 -13 -13.773 1 56.91 131 GLY A C 1
ATOM 1089 O O . GLY A 1 131 ? 10.07 -12.719 -14.75 1 56.91 131 GLY A O 1
ATOM 1090 N N . SER A 1 132 ? 10.875 -14.266 -13.422 1 79.81 132 SER A N 1
ATOM 1091 C CA . SER A 1 132 ? 9.828 -15.219 -13.773 1 79.81 132 SER A CA 1
ATOM 1092 C C . SER A 1 132 ? 8.891 -15.469 -12.594 1 79.81 132 SER A C 1
ATOM 1094 O O . SER A 1 132 ? 9.336 -15.805 -11.5 1 79.81 132 SER A O 1
ATOM 1096 N N . GLY A 1 133 ? 7.625 -15.109 -12.742 1 91.81 133 GLY A N 1
ATOM 1097 C CA . GLY A 1 133 ? 6.594 -15.445 -11.781 1 91.81 133 GLY A CA 1
ATOM 1098 C C . GLY A 1 133 ? 6.41 -16.938 -11.594 1 91.81 133 GLY A C 1
ATOM 1099 O O . GLY A 1 133 ? 6.488 -17.703 -12.562 1 91.81 133 GLY A O 1
ATOM 1100 N N . LEU A 1 134 ? 6.277 -17.391 -10.383 1 94.38 134 LEU A N 1
ATOM 1101 C CA . LEU A 1 134 ? 6.234 -18.828 -10.086 1 94.38 134 LEU A CA 1
ATOM 1102 C C . LEU A 1 134 ? 4.809 -19.266 -9.766 1 94.38 134 LEU A C 1
ATOM 1104 O O . LEU A 1 134 ? 4.543 -20.469 -9.617 1 94.38 134 LEU A O 1
ATOM 1108 N N . LEU A 1 135 ? 3.924 -18.375 -9.648 1 95.31 135 LEU A N 1
ATOM 1109 C CA . LEU A 1 135 ? 2.541 -18.703 -9.336 1 95.31 135 LEU A CA 1
ATOM 1110 C C . LEU A 1 135 ? 1.7 -18.797 -10.602 1 95.31 135 LEU A C 1
ATOM 1112 O O . LEU A 1 135 ? 0.594 -18.266 -10.664 1 95.31 135 LEU A O 1
ATOM 1116 N N . LYS A 1 136 ? 2.242 -19.438 -11.516 1 93.62 136 LYS A N 1
ATOM 1117 C CA . LYS A 1 136 ? 1.615 -19.625 -12.828 1 93.62 136 LYS A CA 1
ATOM 1118 C C . LYS A 1 136 ? 0.427 -20.578 -12.742 1 93.62 136 LYS A C 1
ATOM 1120 O O . LYS A 1 136 ? 0.35 -21.391 -11.828 1 93.62 136 LYS A O 1
ATOM 1125 N N . ASN A 1 137 ? -0.474 -20.406 -13.633 1 93.06 137 ASN A N 1
ATOM 1126 C CA . ASN A 1 137 ? -1.644 -21.281 -13.773 1 93.06 137 ASN A CA 1
ATOM 1127 C C . ASN A 1 137 ? -2.584 -21.141 -12.578 1 93.06 137 ASN A C 1
ATOM 1129 O O . ASN A 1 137 ? -3.18 -22.125 -12.141 1 93.06 137 ASN A O 1
ATOM 1133 N N . LYS A 1 138 ? -2.586 -20.062 -11.945 1 92 138 LYS A N 1
ATOM 1134 C CA . LYS A 1 138 ? -3.504 -19.688 -10.875 1 92 138 LYS A CA 1
ATOM 1135 C C . LYS A 1 138 ? -4.176 -18.344 -11.188 1 92 138 LYS A C 1
ATOM 1137 O O . LYS A 1 138 ? -3.504 -17.375 -11.531 1 92 138 LYS A O 1
ATOM 1142 N N . LYS A 1 139 ? -5.465 -18.375 -11.094 1 92.5 139 LYS A N 1
ATOM 1143 C CA . LYS A 1 139 ? -6.195 -17.141 -11.297 1 92.5 139 LYS A CA 1
ATOM 1144 C C . LYS A 1 139 ? -6.203 -16.281 -10.031 1 92.5 139 LYS A C 1
ATOM 1146 O O . LYS A 1 139 ? -6.23 -16.828 -8.922 1 92.5 139 LYS A O 1
ATOM 1151 N N . ALA A 1 140 ? -6.113 -15.008 -10.242 1 93.69 140 ALA A N 1
ATOM 1152 C CA . ALA A 1 140 ? -6.227 -14.062 -9.133 1 93.69 140 ALA A CA 1
ATOM 1153 C C . ALA A 1 140 ? -7.004 -12.82 -9.547 1 93.69 140 ALA A C 1
ATOM 1155 O O . ALA A 1 140 ? -6.949 -12.406 -10.711 1 93.69 140 ALA A O 1
ATOM 1156 N N . LEU A 1 141 ? -7.707 -12.242 -8.68 1 93.19 141 LEU A N 1
ATOM 1157 C CA . LEU A 1 141 ? -8.344 -10.961 -8.969 1 93.19 141 LEU A CA 1
ATOM 1158 C C . LEU A 1 141 ? -8.469 -10.117 -7.707 1 93.19 141 LEU A C 1
ATOM 1160 O O . LEU A 1 141 ? -8.453 -10.648 -6.594 1 93.19 141 LEU A O 1
ATOM 1164 N N . LEU A 1 142 ? -8.477 -8.82 -7.926 1 93.75 142 LEU A N 1
ATOM 1165 C CA . LEU A 1 142 ? -8.719 -7.84 -6.875 1 93.75 142 LEU A CA 1
ATOM 1166 C C . LEU A 1 142 ? -10.203 -7.508 -6.77 1 93.75 142 LEU A C 1
ATOM 1168 O O . LEU A 1 142 ? -10.844 -7.184 -7.773 1 93.75 142 LEU A O 1
ATOM 1172 N N . SER A 1 143 ? -10.742 -7.699 -5.629 1 89.94 143 SER A N 1
ATOM 1173 C CA . SER A 1 143 ? -12.109 -7.285 -5.305 1 89.94 143 SER A CA 1
ATOM 1174 C C . SER A 1 143 ? -12.117 -6.246 -4.191 1 89.94 143 SER A C 1
ATOM 1176 O O . SER A 1 143 ? -11.758 -6.547 -3.051 1 89.94 143 SER A O 1
ATOM 1178 N N . PHE A 1 144 ? -12.57 -4.965 -4.605 1 90.81 144 PHE A N 1
ATOM 1179 C CA . PHE A 1 144 ? -12.469 -3.965 -3.553 1 90.81 144 PHE A CA 1
ATOM 1180 C C . PHE A 1 144 ? -13.562 -2.916 -3.689 1 90.81 144 PHE A C 1
ATOM 1182 O O . PHE A 1 144 ? -14.234 -2.844 -4.719 1 90.81 144 PHE A O 1
ATOM 1189 N N . THR A 1 145 ? -13.797 -2.23 -2.596 1 90.19 145 THR A N 1
ATOM 1190 C CA . THR A 1 145 ? -14.734 -1.108 -2.547 1 90.19 145 THR A CA 1
ATOM 1191 C C . THR A 1 145 ? -13.977 0.218 -2.498 1 90.19 145 THR A C 1
ATOM 1193 O O . THR A 1 145 ? -12.852 0.28 -2.004 1 90.19 145 THR A O 1
ATOM 1196 N N . THR A 1 146 ? -14.547 1.223 -3.098 1 92.62 146 THR A N 1
ATOM 1197 C CA . THR A 1 146 ? -13.945 2.551 -3.045 1 92.62 146 THR A CA 1
ATOM 1198 C C . THR A 1 146 ? -14.789 3.494 -2.195 1 92.62 146 THR A C 1
ATOM 1200 O O . THR A 1 146 ? -15.969 3.225 -1.944 1 92.62 146 THR A O 1
ATOM 1203 N N . GLY A 1 147 ? -14.141 4.562 -1.7 1 88.38 147 GLY A N 1
ATOM 1204 C CA . GLY A 1 147 ? -14.875 5.629 -1.036 1 88.38 147 GLY A CA 1
ATOM 1205 C C . GLY A 1 147 ? -15.555 6.578 -2.006 1 88.38 147 GLY A C 1
ATOM 1206 O O . GLY A 1 147 ? -16.641 7.082 -1.727 1 88.38 147 GLY A O 1
ATOM 1207 N N . GLY A 1 148 ? -14.891 6.871 -3.104 1 89 148 GLY A N 1
ATOM 1208 C CA . GLY A 1 148 ? -15.43 7.734 -4.145 1 89 148 GLY A CA 1
ATOM 1209 C C . GLY A 1 148 ? -16.25 6.98 -5.18 1 89 148 GLY A C 1
ATOM 1210 O O . GLY A 1 148 ? -16.094 5.77 -5.336 1 89 148 GLY A O 1
ATOM 1211 N N . ASN A 1 149 ? -17.125 7.734 -5.828 1 92.19 149 ASN A N 1
ATOM 1212 C CA . ASN A 1 149 ? -17.938 7.113 -6.863 1 92.19 149 ASN A CA 1
ATOM 1213 C C . ASN A 1 149 ? -17.156 6.891 -8.148 1 92.19 149 ASN A C 1
ATOM 1215 O O . ASN A 1 149 ? -16 7.312 -8.25 1 92.19 149 ASN A O 1
ATOM 1219 N N . GLN A 1 150 ? -17.75 6.223 -9.086 1 93 150 GLN A N 1
ATOM 1220 C CA . GLN A 1 150 ? -17.078 5.812 -10.305 1 93 150 GLN A CA 1
ATOM 1221 C C . GLN A 1 150 ? -16.578 7.02 -11.086 1 93 150 GLN A C 1
ATOM 1223 O O . GLN A 1 150 ? -15.492 6.98 -11.68 1 93 150 GLN A O 1
ATOM 1228 N N . ALA A 1 151 ? -17.344 8.039 -11.094 1 91.75 151 ALA A N 1
ATOM 1229 C CA . ALA A 1 151 ? -17.016 9.234 -11.859 1 91.75 151 ALA A CA 1
ATOM 1230 C C . ALA A 1 151 ? -15.711 9.859 -11.359 1 91.75 151 ALA A C 1
ATOM 1232 O O . ALA A 1 151 ? -15 10.531 -12.117 1 91.75 151 ALA A O 1
ATOM 1233 N N . MET A 1 152 ? -15.375 9.578 -10.156 1 90.19 152 MET A N 1
ATOM 1234 C CA . MET A 1 152 ? -14.18 10.148 -9.547 1 90.19 152 MET A CA 1
ATOM 1235 C C . MET A 1 152 ? -12.922 9.438 -10.039 1 90.19 152 MET A C 1
ATOM 1237 O O . MET A 1 152 ? -11.812 9.961 -9.914 1 90.19 152 MET A O 1
ATOM 1241 N N . TYR A 1 153 ? -13.109 8.289 -10.586 1 93.81 153 TYR A N 1
ATOM 1242 C CA . TYR A 1 153 ? -11.961 7.457 -10.938 1 93.81 153 TYR A CA 1
ATOM 1243 C C . TYR A 1 153 ? -11.82 7.332 -12.453 1 93.81 153 TYR A C 1
ATOM 1245 O O . TYR A 1 153 ? -11.438 6.277 -12.961 1 93.81 153 TYR A O 1
ATOM 1253 N N . THR A 1 154 ? -12.172 8.336 -13.102 1 91.44 154 THR A N 1
ATOM 1254 C CA . THR A 1 154 ? -11.977 8.438 -14.547 1 91.44 154 THR A CA 1
ATOM 1255 C C . THR A 1 154 ? -10.805 9.359 -14.867 1 91.44 154 THR A C 1
ATOM 1257 O O . THR A 1 154 ? -10.234 9.992 -13.977 1 91.44 154 THR A O 1
ATOM 1260 N N . LYS A 1 155 ? -10.391 9.383 -16.109 1 87.44 155 LYS A N 1
ATOM 1261 C CA . LYS A 1 155 ? -9.297 10.242 -16.547 1 87.44 155 LYS A CA 1
ATOM 1262 C C . LYS A 1 155 ? -9.562 11.703 -16.203 1 87.44 155 LYS A C 1
ATOM 1264 O O . LYS A 1 155 ? -8.633 12.453 -15.898 1 87.44 155 LYS A O 1
ATOM 1269 N N . GLU A 1 156 ? -10.773 12.008 -16.172 1 85.38 156 GLU A N 1
ATOM 1270 C CA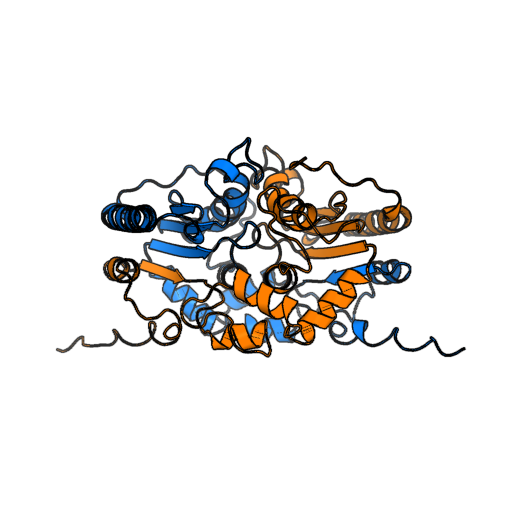 . GLU A 1 156 ? -11.18 13.383 -15.883 1 85.38 156 GLU A CA 1
ATOM 1271 C C . GLU A 1 156 ? -11.594 13.547 -14.43 1 85.38 156 GLU A C 1
ATOM 1273 O O . GLU A 1 156 ? -11.93 14.656 -13.992 1 85.38 156 GLU A O 1
ATOM 1278 N N . GLY A 1 157 ? -11.523 12.5 -13.727 1 84.62 157 GLY A N 1
ATOM 1279 C CA . GLY A 1 157 ? -12.008 12.539 -12.352 1 84.62 157 GLY A CA 1
ATOM 1280 C C . GLY A 1 157 ? -10.992 13.102 -11.375 1 84.62 157 GLY A C 1
ATOM 1281 O O . GLY A 1 157 ? -9.797 13.102 -11.648 1 84.62 157 GLY A O 1
ATOM 1282 N N . ILE A 1 158 ? -11.492 13.422 -10.297 1 81.94 158 ILE A N 1
ATOM 1283 C CA . ILE A 1 158 ? -10.672 14.102 -9.297 1 81.94 158 ILE A CA 1
ATOM 1284 C C . ILE A 1 158 ? -9.656 13.125 -8.711 1 81.94 158 ILE A C 1
ATOM 1286 O O . ILE A 1 158 ? -8.594 13.531 -8.242 1 81.94 158 ILE A O 1
ATOM 1290 N N . SER A 1 159 ? -9.977 11.82 -8.727 1 85.88 159 SER A N 1
ATOM 1291 C CA . SER A 1 159 ? -9.086 10.805 -8.164 1 85.88 159 SER A CA 1
ATOM 1292 C C . SER A 1 159 ? -8.211 10.18 -9.242 1 85.88 159 SER A C 1
ATOM 1294 O O . SER A 1 159 ? -7.449 9.25 -8.961 1 85.88 159 SER A O 1
ATOM 1296 N N . GLY A 1 160 ? -8.297 10.711 -10.422 1 85.62 160 GLY A N 1
ATOM 1297 C CA . GLY A 1 160 ? -7.543 10.133 -11.516 1 85.62 160 GLY A CA 1
ATOM 1298 C C . GLY A 1 160 ? -8.102 8.805 -11.992 1 85.62 160 GLY A C 1
ATOM 1299 O O . GLY A 1 160 ? -9.008 8.25 -11.367 1 85.62 160 GLY A O 1
ATOM 1300 N N . ASP A 1 161 ? -7.555 8.383 -13.062 1 91.56 161 ASP A N 1
ATOM 1301 C CA . ASP A 1 161 ? -7.996 7.117 -13.648 1 91.56 161 ASP A CA 1
ATOM 1302 C C . ASP A 1 161 ? -7.719 5.949 -12.703 1 91.56 161 ASP A C 1
ATOM 1304 O O . ASP A 1 161 ? -6.648 5.875 -12.094 1 91.56 161 ASP A O 1
ATOM 1308 N N . ILE A 1 162 ? -8.672 5.02 -12.672 1 94.06 162 ILE A N 1
ATOM 1309 C CA . ILE A 1 162 ? -8.594 3.879 -11.766 1 94.06 162 ILE A CA 1
ATOM 1310 C C . ILE A 1 162 ? -7.359 3.045 -12.094 1 94.06 162 ILE A C 1
ATOM 1312 O O . ILE A 1 162 ? -6.895 2.26 -11.258 1 94.06 162 ILE A O 1
ATOM 1316 N N . SER A 1 163 ? -6.797 3.193 -13.227 1 91.5 163 SER A N 1
ATOM 1317 C CA . SER A 1 163 ? -5.613 2.447 -13.641 1 91.5 163 SER A CA 1
ATOM 1318 C C . SER A 1 163 ? -4.41 2.785 -12.773 1 91.5 163 SER A C 1
ATOM 1320 O O . SER A 1 163 ? -3.537 1.942 -12.555 1 91.5 163 SER A O 1
ATOM 1322 N N . TYR A 1 164 ? -4.359 3.932 -12.234 1 89.69 164 TYR A N 1
ATOM 1323 C CA . TYR A 1 164 ? -3.262 4.324 -11.359 1 89.69 164 TYR A CA 1
ATOM 1324 C C . TYR A 1 164 ? -3.281 3.516 -10.07 1 89.69 164 TYR A C 1
ATOM 1326 O O . TYR A 1 164 ? -2.229 3.23 -9.492 1 89.69 164 TYR A O 1
ATOM 1334 N N . VAL A 1 165 ? -4.504 3.188 -9.695 1 93.12 165 VAL A N 1
ATOM 1335 C CA . VAL A 1 165 ? -4.684 2.4 -8.484 1 93.12 165 VAL A CA 1
ATOM 1336 C C . VAL A 1 165 ? -4.395 0.93 -8.773 1 93.12 165 VAL A C 1
ATOM 1338 O O . VAL A 1 165 ? -3.762 0.245 -7.965 1 93.12 165 VAL A O 1
ATOM 1341 N N . LEU A 1 166 ? -4.77 0.553 -9.922 1 94.56 166 LEU A N 1
ATOM 1342 C CA . LEU A 1 166 ? -4.766 -0.871 -10.242 1 94.56 166 LEU A CA 1
ATOM 1343 C C . LEU A 1 166 ? -3.385 -1.318 -10.711 1 94.56 166 LEU A C 1
ATOM 1345 O O . LEU A 1 166 ? -2.969 -2.445 -10.43 1 94.56 166 LEU A O 1
ATOM 1349 N N . TRP A 1 167 ? -2.646 -0.507 -11.375 1 92.38 167 TRP A N 1
ATOM 1350 C CA . TRP A 1 167 ? -1.429 -0.91 -12.07 1 92.38 167 TRP A CA 1
ATOM 1351 C C . TRP A 1 167 ? -0.424 -1.522 -11.102 1 92.38 167 TRP A C 1
ATOM 1353 O O . TRP A 1 167 ? 0.049 -2.641 -11.312 1 92.38 167 TRP A O 1
ATOM 1363 N N . PRO A 1 168 ? -0.115 -0.854 -9.977 1 93.69 168 PRO A N 1
ATOM 1364 C CA . PRO A 1 168 ? 0.869 -1.445 -9.07 1 93.69 168 PRO A CA 1
ATOM 1365 C C . PRO A 1 168 ? 0.422 -2.797 -8.516 1 93.69 168 PRO A C 1
ATOM 1367 O O . PRO A 1 168 ? 1.251 -3.684 -8.297 1 93.69 168 PRO A O 1
ATOM 1370 N N . MET A 1 169 ? -0.823 -2.963 -8.32 1 95.19 169 MET A N 1
ATOM 1371 C CA . MET A 1 169 ? -1.312 -4.18 -7.68 1 95.19 169 MET A CA 1
ATOM 1372 C C . MET A 1 169 ? -1.47 -5.305 -8.703 1 95.19 169 MET A C 1
ATOM 1374 O O . MET A 1 169 ? -1.015 -6.426 -8.469 1 95.19 169 MET A O 1
ATOM 1378 N N . GLN A 1 170 ? -2.096 -4.973 -9.797 1 94.88 170 GLN A N 1
ATOM 1379 C CA . GLN A 1 170 ? -2.346 -6.008 -10.789 1 94.88 170 GLN A CA 1
ATOM 1380 C C . GLN A 1 170 ? -1.069 -6.359 -11.547 1 94.88 170 GLN A C 1
ATOM 1382 O O . GLN A 1 170 ? -0.718 -7.535 -11.672 1 94.88 170 GLN A O 1
ATOM 1387 N N . PHE A 1 171 ? -0.326 -5.395 -11.969 1 91.31 171 PHE A N 1
ATOM 1388 C CA . PHE A 1 171 ? 0.868 -5.652 -12.766 1 91.31 171 PHE A CA 1
ATOM 1389 C C . PHE A 1 171 ? 2.104 -5.738 -11.875 1 91.31 171 PHE A C 1
ATOM 1391 O O . PHE A 1 171 ? 2.893 -6.676 -11.992 1 91.31 171 PHE A O 1
ATOM 1398 N N . GLY A 1 172 ? 2.191 -4.859 -11.008 1 91.19 172 GLY A N 1
ATOM 1399 C CA . GLY A 1 172 ? 3.373 -4.793 -10.164 1 91.19 172 GLY A CA 1
ATOM 1400 C C . GLY A 1 172 ? 3.51 -5.988 -9.234 1 91.19 172 GLY A C 1
ATOM 1401 O O . GLY A 1 172 ? 4.625 -6.391 -8.891 1 91.19 172 GLY A O 1
ATOM 1402 N N . ILE A 1 173 ? 2.365 -6.547 -8.844 1 94.44 173 ILE A N 1
ATOM 1403 C CA . ILE A 1 173 ? 2.434 -7.625 -7.863 1 94.44 173 ILE A CA 1
ATOM 1404 C C . ILE A 1 173 ? 1.94 -8.93 -8.492 1 94.44 173 ILE A C 1
ATOM 1406 O O . ILE A 1 173 ? 2.729 -9.844 -8.734 1 94.44 173 ILE A O 1
ATOM 1410 N N . LEU A 1 174 ? 0.67 -8.969 -8.875 1 95 174 LEU A N 1
ATOM 1411 C CA . LEU A 1 174 ? 0.025 -10.234 -9.227 1 95 174 LEU A CA 1
ATOM 1412 C C . LEU A 1 174 ? 0.607 -10.797 -10.516 1 95 174 LEU A C 1
ATOM 1414 O O . LEU A 1 174 ? 0.986 -11.977 -10.562 1 95 174 LEU A O 1
ATOM 1418 N N . GLN A 1 175 ? 0.678 -10.008 -11.539 1 93.44 175 GLN A N 1
ATOM 1419 C CA . GLN A 1 175 ? 1.235 -10.508 -12.789 1 93.44 175 GLN A CA 1
ATOM 1420 C C . GLN A 1 175 ? 2.723 -10.82 -12.648 1 93.44 175 GLN A C 1
ATOM 1422 O O . GLN A 1 175 ? 3.217 -11.797 -13.211 1 93.44 175 GLN A O 1
ATOM 1427 N N . PHE A 1 176 ? 3.385 -9.992 -11.977 1 91.44 176 PHE A N 1
ATOM 1428 C CA . PHE A 1 176 ? 4.805 -10.219 -11.742 1 91.44 176 PHE A CA 1
ATOM 1429 C C . PHE A 1 176 ? 5.031 -11.586 -11.109 1 91.44 176 PHE A C 1
ATOM 1431 O O . PHE A 1 176 ? 5.996 -12.281 -11.438 1 91.44 176 PHE A O 1
ATOM 1438 N N . CYS A 1 177 ? 4.191 -11.938 -10.219 1 94.19 177 CYS A N 1
ATOM 1439 C CA . CYS A 1 177 ? 4.332 -13.203 -9.5 1 94.19 177 CYS A CA 1
ATOM 1440 C C . CYS A 1 177 ? 3.871 -14.375 -10.367 1 94.19 177 CYS A C 1
ATOM 1442 O O . CYS A 1 177 ? 4.051 -15.531 -9.992 1 94.19 177 CYS A O 1
ATOM 1444 N N . GLY A 1 178 ? 3.193 -14.062 -11.5 1 94.19 178 GLY A N 1
ATOM 1445 C CA . GLY A 1 178 ? 2.887 -15.125 -12.453 1 94.19 178 GLY A CA 1
ATOM 1446 C C . GLY A 1 178 ? 1.41 -15.461 -12.508 1 94.19 178 GLY A C 1
ATOM 1447 O O . GLY A 1 178 ? 0.989 -16.281 -13.328 1 94.19 178 GLY A O 1
ATOM 1448 N N . PHE A 1 179 ? 0.569 -14.82 -11.695 1 94.69 179 PHE A N 1
ATOM 1449 C CA . PHE A 1 179 ? -0.859 -15.109 -11.68 1 94.69 179 PHE A CA 1
ATOM 1450 C C . PHE A 1 179 ? -1.491 -14.797 -13.031 1 94.69 179 PHE A C 1
ATOM 1452 O O . PHE A 1 179 ? -1.056 -13.875 -13.727 1 94.69 179 PHE A O 1
ATOM 1459 N N . ASP A 1 180 ? -2.492 -15.586 -13.359 1 95.19 180 ASP A N 1
ATOM 1460 C CA . ASP A 1 180 ? -3.459 -15.164 -14.367 1 95.19 180 ASP A CA 1
ATOM 1461 C C . ASP A 1 180 ? -4.449 -14.156 -13.789 1 95.19 180 ASP A C 1
ATOM 1463 O O . ASP A 1 180 ? -5.465 -14.539 -13.203 1 95.19 180 ASP A O 1
ATOM 1467 N N . VAL A 1 181 ? -4.129 -12.914 -14.023 1 96.38 181 VAL A N 1
ATOM 1468 C CA . VAL A 1 181 ? -4.863 -11.859 -13.328 1 96.38 181 VAL A CA 1
ATOM 1469 C C . VAL A 1 181 ? -6.156 -11.547 -14.078 1 96.38 181 VAL A C 1
ATOM 1471 O O . VAL A 1 181 ? -6.129 -11.273 -15.281 1 96.38 181 VAL A O 1
ATOM 1474 N N . LEU A 1 182 ? -7.289 -11.641 -13.391 1 96.25 182 LEU A N 1
ATOM 1475 C CA . LEU A 1 182 ? -8.594 -11.32 -13.961 1 96.25 182 LEU A CA 1
ATOM 1476 C C . LEU A 1 182 ? -8.922 -9.844 -13.742 1 96.25 182 LEU A C 1
ATOM 1478 O O . LEU A 1 182 ? -8.258 -9.156 -12.961 1 96.25 182 LEU A O 1
ATOM 1482 N N . ALA A 1 183 ? -9.945 -9.367 -14.547 1 96.69 183 ALA A N 1
ATOM 1483 C CA . ALA A 1 183 ? -10.43 -8 -14.336 1 96.69 183 ALA A CA 1
ATOM 1484 C C . ALA A 1 183 ? -10.852 -7.789 -12.883 1 96.69 183 ALA A C 1
ATOM 1486 O O . ALA A 1 183 ? -11.406 -8.695 -12.25 1 96.69 183 ALA A O 1
ATOM 1487 N N . PRO A 1 184 ? -10.609 -6.586 -12.398 1 96.56 184 PRO A N 1
ATOM 1488 C CA . PRO A 1 184 ? -10.992 -6.348 -11.008 1 96.56 184 PRO A CA 1
ATOM 1489 C C . PRO A 1 184 ? -12.508 -6.273 -10.82 1 96.56 184 PRO A C 1
ATOM 1491 O O . PRO A 1 184 ? -13.242 -6.047 -11.781 1 96.56 184 PRO A O 1
ATOM 1494 N N . GLN A 1 185 ? -12.914 -6.652 -9.617 1 93.62 185 GLN A N 1
ATOM 1495 C CA . GLN A 1 185 ? -14.273 -6.395 -9.156 1 93.62 185 GLN A CA 1
ATOM 1496 C C . GLN A 1 185 ? -14.328 -5.164 -8.258 1 93.62 185 GLN A C 1
ATOM 1498 O O . GLN A 1 185 ? -13.938 -5.227 -7.09 1 93.62 185 GLN A O 1
ATOM 1503 N N . ILE A 1 186 ? -14.828 -4.062 -8.859 1 95.44 186 ILE A N 1
ATOM 1504 C CA . ILE A 1 186 ? -14.812 -2.811 -8.109 1 95.44 186 ILE A CA 1
ATOM 1505 C C . ILE A 1 186 ? -16.234 -2.402 -7.746 1 95.44 186 ILE A C 1
ATOM 1507 O O . ILE A 1 186 ? -17.109 -2.342 -8.617 1 95.44 186 ILE A O 1
ATOM 1511 N N . CYS A 1 187 ? -16.484 -2.271 -6.496 1 92.12 187 CYS A N 1
ATOM 1512 C CA . CYS A 1 187 ? -17.734 -1.668 -6.012 1 92.12 187 CYS A CA 1
ATOM 1513 C C . CYS A 1 187 ? -17.5 -0.214 -5.613 1 92.12 187 CYS A C 1
ATOM 1515 O O . CYS A 1 187 ? -16.922 0.062 -4.559 1 92.12 187 CYS A O 1
ATOM 1517 N N . PHE A 1 188 ? -18.016 0.689 -6.426 1 94 188 PHE A N 1
ATOM 1518 C CA . PHE A 1 188 ? -17.734 2.105 -6.219 1 94 188 PHE A CA 1
ATOM 1519 C C . PHE A 1 188 ? -18.703 2.705 -5.207 1 94 188 PHE A C 1
ATOM 1521 O O . PHE A 1 188 ? -19.922 2.65 -5.398 1 94 188 PHE A O 1
ATOM 1528 N N . ALA A 1 189 ? -18.219 3.186 -4.156 1 92.38 189 ALA A N 1
ATOM 1529 C CA . ALA A 1 189 ? -18.891 3.961 -3.109 1 92.38 189 ALA A CA 1
ATOM 1530 C C . ALA A 1 189 ? -20.141 3.244 -2.605 1 92.38 189 ALA A C 1
ATOM 1532 O O . ALA A 1 189 ? -21.219 3.838 -2.545 1 92.38 189 ALA A O 1
ATOM 1533 N N . PRO A 1 190 ? -19.969 2.049 -2.158 1 87.75 190 PRO A N 1
ATOM 1534 C CA . PRO A 1 190 ? -21.156 1.338 -1.669 1 87.75 190 PRO A CA 1
ATOM 1535 C C . PRO A 1 190 ? -21.766 1.994 -0.435 1 87.75 190 PRO A C 1
ATOM 1537 O O . PRO A 1 190 ? -22.969 1.836 -0.179 1 87.75 190 PRO A O 1
ATOM 1540 N N . GLU A 1 191 ? -20.969 2.678 0.296 1 80.94 191 GLU A N 1
ATOM 1541 C CA . GLU A 1 191 ? -21.422 3.34 1.513 1 80.94 191 GLU A CA 1
ATOM 1542 C C . GLU A 1 191 ? -22.547 4.336 1.207 1 80.94 191 GLU A C 1
ATOM 1544 O O . GLU A 1 191 ? -23.438 4.551 2.031 1 80.94 191 GLU A O 1
ATOM 1549 N N . TYR A 1 192 ? -22.531 4.902 0.063 1 86.12 192 TYR A N 1
ATOM 1550 C CA . TYR A 1 192 ? -23.484 5.965 -0.276 1 86.12 192 TYR A CA 1
ATOM 1551 C C . TYR A 1 192 ? -24.516 5.477 -1.277 1 86.12 192 TYR A C 1
ATOM 1553 O O . TYR A 1 192 ? -25.438 6.215 -1.646 1 86.12 192 TYR A O 1
ATOM 1561 N N . ALA A 1 193 ? -24.438 4.309 -1.709 1 87.69 193 ALA A N 1
ATOM 1562 C CA . ALA A 1 193 ? -25.359 3.754 -2.689 1 87.69 193 ALA A CA 1
ATOM 1563 C C . ALA A 1 193 ? -26.688 3.363 -2.035 1 87.69 193 ALA A C 1
ATOM 1565 O O . ALA A 1 193 ? -26.703 2.832 -0.922 1 87.69 193 ALA A O 1
ATOM 1566 N N . PRO A 1 194 ? -27.797 3.688 -2.773 1 92.06 194 PRO A N 1
ATOM 1567 C CA . PRO A 1 194 ? -29.078 3.205 -2.256 1 92.06 194 PRO A CA 1
ATOM 1568 C C . PRO A 1 194 ? -29.125 1.688 -2.104 1 92.06 194 PRO A C 1
ATOM 1570 O O . PRO A 1 194 ? -28.359 0.976 -2.756 1 92.06 194 PRO A O 1
ATOM 1573 N N . LEU A 1 195 ? -30.016 1.252 -1.262 1 88.75 195 LEU A N 1
ATOM 1574 C CA . LEU A 1 195 ? -30.141 -0.159 -0.911 1 88.75 195 LEU A CA 1
ATOM 1575 C C . LEU A 1 195 ? -30.297 -1.02 -2.16 1 88.75 195 LEU A C 1
ATOM 1577 O O . LEU A 1 195 ? -29.672 -2.07 -2.279 1 88.75 195 LEU A O 1
ATOM 1581 N N . GLU A 1 196 ? -31.156 -0.55 -3.012 1 91.44 196 GLU A N 1
ATOM 1582 C CA . GLU A 1 196 ? -31.406 -1.33 -4.219 1 91.44 196 GLU A CA 1
ATOM 1583 C C . GLU A 1 196 ? -30.141 -1.476 -5.059 1 91.44 196 GLU A C 1
ATOM 1585 O O . GLU A 1 196 ? -29.859 -2.551 -5.594 1 91.44 196 GLU A O 1
ATOM 1590 N N . GLU A 1 197 ? -29.375 -0.469 -5.09 1 91.5 197 GLU A N 1
ATOM 1591 C CA . GLU A 1 197 ? -28.125 -0.502 -5.832 1 91.5 197 GLU A CA 1
ATOM 1592 C C . GLU A 1 197 ? -27.094 -1.413 -5.152 1 91.5 197 GLU A C 1
ATOM 1594 O O . GLU A 1 197 ? -26.344 -2.123 -5.824 1 91.5 197 GLU A O 1
ATOM 1599 N N . ARG A 1 198 ? -27.047 -1.355 -3.91 1 88.06 198 ARG A N 1
ATOM 1600 C CA . ARG A 1 198 ? -26.156 -2.229 -3.158 1 88.06 198 ARG A CA 1
ATOM 1601 C C . ARG A 1 198 ? -26.5 -3.695 -3.387 1 88.06 198 ARG A C 1
ATOM 1603 O O . ARG A 1 198 ? -25.609 -4.531 -3.547 1 88.06 198 ARG A O 1
ATOM 1610 N N . ARG A 1 199 ? -27.781 -3.955 -3.432 1 83.69 199 ARG A N 1
ATOM 1611 C CA . ARG A 1 199 ? -28.234 -5.316 -3.707 1 83.69 199 ARG A CA 1
ATOM 1612 C C . ARG A 1 199 ? -27.812 -5.758 -5.105 1 83.69 199 ARG A C 1
ATOM 1614 O O . ARG A 1 199 ? -27.406 -6.91 -5.301 1 83.69 199 ARG A O 1
ATOM 1621 N N . GLN A 1 200 ? -27.922 -4.836 -5.938 1 91.62 200 GLN A N 1
ATOM 1622 C CA . GLN A 1 200 ? -27.531 -5.145 -7.309 1 91.62 200 GLN A CA 1
ATOM 1623 C C . GLN A 1 200 ? -26.031 -5.41 -7.414 1 91.62 200 GLN A C 1
ATOM 1625 O O . GLN A 1 200 ? -25.594 -6.27 -8.18 1 91.62 200 GLN A O 1
ATOM 1630 N N . MET A 1 201 ? -25.25 -4.672 -6.691 1 86.44 201 MET A N 1
ATOM 1631 C CA . MET A 1 201 ? -23.797 -4.902 -6.664 1 86.44 201 MET A CA 1
ATOM 1632 C C . MET A 1 201 ? -23.484 -6.32 -6.207 1 86.44 201 MET A C 1
ATOM 1634 O O . MET A 1 201 ? -22.656 -7 -6.809 1 86.44 201 MET A O 1
ATOM 1638 N N . LEU A 1 202 ? -24.203 -6.734 -5.238 1 83.69 202 LEU A N 1
ATOM 1639 C CA . LEU A 1 202 ? -23.984 -8.062 -4.676 1 83.69 202 LEU A CA 1
ATOM 1640 C C . LEU A 1 202 ? -24.438 -9.148 -5.641 1 83.69 202 LEU A C 1
ATOM 1642 O O . LEU A 1 202 ? -23.75 -10.148 -5.832 1 83.69 202 LEU A O 1
ATOM 1646 N N . THR A 1 203 ? -25.594 -8.922 -6.203 1 84.5 203 THR A N 1
ATOM 1647 C CA . THR A 1 203 ? -26.141 -9.891 -7.137 1 84.5 203 THR A CA 1
ATOM 1648 C C . THR A 1 203 ? -25.234 -10.039 -8.359 1 84.5 203 THR A C 1
ATOM 1650 O O . THR A 1 203 ? -25 -11.156 -8.828 1 84.5 203 THR A O 1
ATOM 1653 N N . SER A 1 204 ? -24.766 -8.961 -8.789 1 89.31 204 SER A N 1
ATOM 1654 C CA . SER A 1 204 ? -23.859 -8.977 -9.938 1 89.31 204 SER A CA 1
ATOM 1655 C C . SER A 1 204 ? -22.562 -9.711 -9.609 1 89.31 204 SER A C 1
ATOM 1657 O O . SER A 1 204 ? -22.047 -10.453 -10.445 1 89.31 204 SER A O 1
ATOM 1659 N N . TRP A 1 205 ? -22.047 -9.5 -8.469 1 85.31 205 TRP A N 1
ATOM 1660 C CA . TRP A 1 205 ? -20.828 -10.172 -8.031 1 85.31 205 TRP A CA 1
ATOM 1661 C C . TRP A 1 205 ? -21.047 -11.672 -7.91 1 85.31 205 TRP A C 1
ATOM 1663 O O . TRP A 1 205 ? -20.219 -12.469 -8.359 1 85.31 205 TRP A O 1
ATOM 1673 N N . GLU A 1 206 ? -22.156 -12.055 -7.391 1 79.69 206 GLU A N 1
ATOM 1674 C CA . GLU A 1 206 ? -22.5 -13.461 -7.273 1 79.69 206 GLU A CA 1
ATOM 1675 C C . GLU A 1 206 ? -22.578 -14.133 -8.641 1 79.69 206 GLU A C 1
ATOM 1677 O O . GLU A 1 206 ? -22.078 -15.242 -8.828 1 79.69 206 GLU A O 1
ATOM 1682 N N . LYS A 1 207 ? -23.234 -13.445 -9.492 1 85.88 207 LYS A N 1
ATOM 1683 C CA . LYS A 1 207 ? -23.359 -13.961 -10.852 1 85.88 207 LYS A CA 1
ATOM 1684 C C . LYS A 1 207 ? -22 -14.148 -11.5 1 85.88 207 LYS A C 1
ATOM 1686 O O . LYS A 1 207 ? -21.734 -15.172 -12.133 1 85.88 207 LYS A O 1
ATOM 1691 N N . ARG A 1 208 ? -21.078 -13.203 -11.289 1 87.81 208 ARG A N 1
ATOM 1692 C CA . ARG A 1 208 ? -19.734 -13.297 -11.867 1 87.81 208 ARG A CA 1
ATOM 1693 C C . ARG A 1 208 ? -18.969 -14.484 -11.281 1 87.81 208 ARG A C 1
ATOM 1695 O O . ARG A 1 208 ? -18.281 -15.195 -12.008 1 87.81 208 ARG A O 1
ATOM 17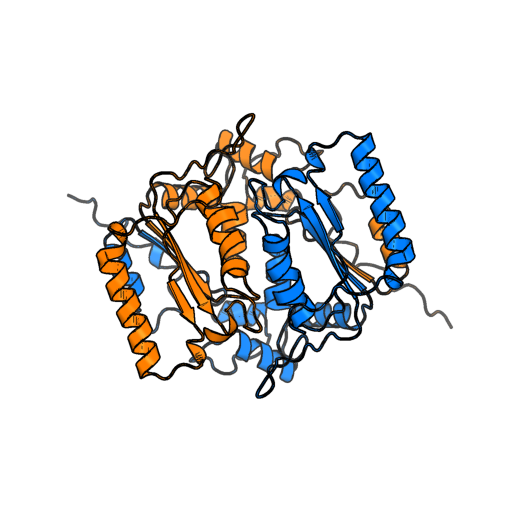02 N N . LEU A 1 209 ? -19.094 -14.672 -10.016 1 82.06 209 LEU A N 1
ATOM 1703 C CA . LEU A 1 209 ? -18.359 -15.719 -9.328 1 82.06 209 LEU A CA 1
ATOM 1704 C C . LEU A 1 209 ? -18.734 -17.094 -9.844 1 82.06 209 LEU A C 1
ATOM 1706 O O . LEU A 1 209 ? -17.922 -18.016 -9.836 1 82.06 209 LEU A O 1
ATOM 1710 N N . LYS A 1 210 ? -19.953 -17.266 -10.359 1 79.75 210 LYS A N 1
ATOM 1711 C CA . LYS A 1 210 ? -20.438 -18.547 -10.859 1 79.75 210 LYS A CA 1
ATOM 1712 C C . LYS A 1 210 ? -19.719 -18.938 -12.148 1 79.75 210 LYS A C 1
ATOM 1714 O O . LYS A 1 210 ? -19.609 -20.125 -12.461 1 79.75 210 LYS A O 1
ATOM 1719 N N . THR A 1 211 ? -19.25 -17.938 -12.828 1 87.81 211 THR A N 1
ATOM 1720 C CA . THR A 1 211 ? -18.641 -18.219 -14.125 1 87.81 211 THR A CA 1
ATOM 1721 C C . THR A 1 211 ? -17.219 -17.672 -14.18 1 87.81 211 THR A C 1
ATOM 1723 O O . THR A 1 211 ? -16.688 -17.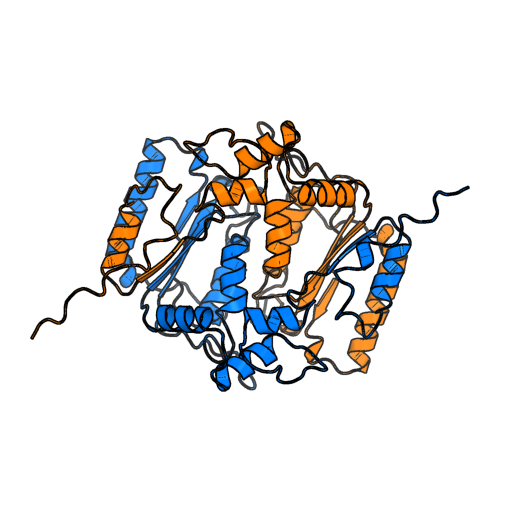438 -15.266 1 87.81 211 THR A O 1
ATOM 1726 N N . ILE A 1 212 ? -16.625 -17.438 -13.086 1 86.56 212 ILE A N 1
ATOM 1727 C CA . ILE A 1 212 ? -15.352 -16.719 -12.992 1 86.56 212 ILE A CA 1
ATOM 1728 C C . ILE A 1 212 ? -14.25 -17.531 -13.656 1 86.56 212 ILE A C 1
ATOM 1730 O O . ILE A 1 212 ? -13.297 -16.984 -14.219 1 86.56 212 ILE A O 1
ATOM 1734 N N . TRP A 1 213 ? -14.312 -18.859 -13.68 1 86.88 213 TRP A N 1
ATOM 1735 C CA . TRP A 1 213 ? -13.289 -19.75 -14.211 1 86.88 213 TRP A CA 1
ATOM 1736 C C . TRP A 1 213 ? -13.203 -19.641 -15.734 1 86.88 213 TRP A C 1
ATOM 1738 O O . TRP A 1 213 ? -12.188 -20.016 -16.328 1 86.88 213 TRP A O 1
ATOM 1748 N N . GLU A 1 214 ? -14.258 -19.156 -16.297 1 91.94 214 GLU A N 1
ATOM 1749 C CA . GLU A 1 214 ? -14.305 -19.047 -17.75 1 91.94 214 GLU A CA 1
ATOM 1750 C C . GLU A 1 214 ? -13.68 -17.734 -18.219 1 91.94 214 GLU A C 1
ATOM 1752 O O . GLU A 1 214 ? -13.398 -17.562 -19.422 1 91.94 214 GLU A O 1
ATOM 1757 N N . GLU A 1 215 ? -13.398 -16.875 -17.344 1 94.19 215 GLU A N 1
ATOM 1758 C CA . GLU A 1 215 ? -12.875 -15.562 -17.719 1 94.19 215 GLU A CA 1
ATOM 1759 C C . GLU A 1 215 ? -11.422 -15.656 -18.156 1 94.19 215 GLU A C 1
ATOM 1761 O O . GLU A 1 215 ? -10.648 -16.453 -17.625 1 94.19 215 GLU A O 1
ATOM 1766 N N . LYS A 1 216 ? -11.125 -14.781 -19.094 1 95.56 216 LYS A N 1
ATOM 1767 C CA . LYS A 1 216 ? -9.75 -14.68 -19.562 1 95.56 216 LYS A CA 1
ATOM 1768 C C . LYS A 1 216 ? -8.977 -13.625 -18.766 1 95.56 216 LYS A C 1
ATOM 1770 O O . LYS A 1 216 ? -9.516 -12.57 -18.438 1 95.56 216 LYS A O 1
ATOM 1775 N N . PRO A 1 217 ? -7.723 -13.969 -18.531 1 95.75 217 PRO A N 1
ATOM 1776 C CA . PRO A 1 217 ? -6.91 -12.977 -17.812 1 95.75 217 PRO A CA 1
ATOM 1777 C C . PRO A 1 217 ? -6.727 -11.688 -18.609 1 95.75 217 PRO A C 1
ATOM 1779 O O . PRO A 1 217 ? -6.82 -11.695 -19.844 1 95.75 217 PRO A O 1
ATOM 1782 N N . ILE A 1 218 ? -6.57 -10.602 -17.859 1 94.62 218 ILE A N 1
ATOM 1783 C CA . ILE A 1 218 ? -6.266 -9.336 -18.516 1 94.62 218 ILE A CA 1
ATOM 1784 C C . ILE A 1 218 ? -4.883 -9.406 -19.172 1 94.62 218 ILE A C 1
ATOM 1786 O O . ILE A 1 218 ? -4.035 -10.195 -18.75 1 94.62 218 ILE A O 1
ATOM 1790 N N . PRO A 1 219 ? -4.73 -8.555 -20.219 1 86.88 219 PRO A N 1
ATOM 1791 C CA . PRO A 1 219 ? -3.428 -8.594 -20.891 1 86.88 219 PRO A CA 1
ATOM 1792 C C . PRO A 1 219 ? -2.289 -8.133 -19.984 1 86.88 219 PRO A C 1
ATOM 1794 O O . PRO A 1 219 ? -2.479 -7.234 -19.156 1 86.88 219 PRO A O 1
ATOM 1797 N N . CYS A 1 220 ? -1.24 -8.797 -20.188 1 70.88 220 CYS A N 1
ATOM 1798 C CA . CYS A 1 220 ? -0.039 -8.422 -19.453 1 70.88 220 CYS A CA 1
ATOM 1799 C C . CYS A 1 220 ? 0.583 -7.152 -20.031 1 70.88 220 CYS A C 1
ATOM 1801 O O . CYS A 1 220 ? 0.802 -7.059 -21.234 1 70.88 220 CYS A O 1
ATOM 1803 N N . ILE A 1 221 ? 0.531 -6.152 -19.188 1 60.84 221 ILE A N 1
ATOM 1804 C CA . ILE A 1 221 ? 1.169 -4.938 -19.688 1 60.84 221 ILE A CA 1
ATOM 1805 C C . ILE A 1 221 ? 2.672 -5.168 -19.844 1 60.84 221 ILE A C 1
ATOM 1807 O O . ILE A 1 221 ? 3.332 -4.516 -20.656 1 60.84 221 ILE A O 1
ATOM 1811 N N . LEU A 1 222 ? 3.246 -6.02 -18.922 1 50.47 222 LEU A N 1
ATOM 1812 C CA . LEU A 1 222 ? 4.664 -6.34 -19.016 1 50.47 222 LEU A CA 1
ATOM 1813 C C . LEU A 1 222 ? 4.93 -7.289 -20.172 1 50.47 222 LEU A C 1
ATOM 1815 O O . LEU A 1 222 ? 6.086 -7.539 -20.531 1 50.47 222 LEU A O 1
ATOM 1819 N N . ALA A 1 223 ? 3.83 -7.84 -20.906 1 40.78 223 ALA A N 1
ATOM 1820 C CA . ALA A 1 223 ? 4.094 -8.742 -22.016 1 40.78 223 ALA A CA 1
ATOM 1821 C C . ALA A 1 223 ? 4.246 -7.965 -23.328 1 40.78 223 ALA A C 1
ATOM 1823 O O . ALA A 1 223 ? 3.566 -6.957 -23.547 1 40.78 223 ALA A O 1
ATOM 1824 N N . MET B 1 1 ? -12.906 -47.188 4.309 1 18.64 1 MET B N 1
ATOM 1825 C CA . MET B 1 1 ? -13.062 -46.531 5.602 1 18.64 1 MET B CA 1
ATOM 1826 C C . MET B 1 1 ? -13 -45 5.457 1 18.64 1 MET B C 1
ATOM 1828 O O . MET B 1 1 ? -12.484 -44.5 4.465 1 18.64 1 MET B O 1
ATOM 1832 N N . GLN B 1 2 ? -13.289 -44 6.711 1 17.36 2 GLN B N 1
ATOM 1833 C CA . GLN B 1 2 ? -14.094 -42.812 6.992 1 17.36 2 GLN B CA 1
ATOM 1834 C C . GLN B 1 2 ? -13.312 -41.531 6.691 1 17.36 2 GLN B C 1
ATOM 1836 O O . GLN B 1 2 ? -12.375 -41.188 7.414 1 17.36 2 GLN B O 1
ATOM 1841 N N . VAL B 1 3 ? -12.914 -41.156 5.566 1 20.11 3 VAL B N 1
ATOM 1842 C CA . VAL B 1 3 ? -12.188 -39.938 5.188 1 20.11 3 VAL B CA 1
ATOM 1843 C C . VAL B 1 3 ? -12.984 -38.719 5.609 1 20.11 3 VAL B C 1
ATOM 1845 O O . VAL B 1 3 ? -13.914 -38.312 4.918 1 20.11 3 VAL B O 1
ATOM 1848 N N . LYS B 1 4 ? -13.453 -38.562 6.98 1 20.56 4 LYS B N 1
ATOM 1849 C CA . LYS B 1 4 ? -14.312 -37.562 7.648 1 20.56 4 LYS B CA 1
ATOM 1850 C C . LYS B 1 4 ? -13.859 -36.156 7.344 1 20.56 4 LYS B C 1
ATOM 1852 O O . LYS B 1 4 ? -12.789 -35.938 6.766 1 20.56 4 LYS B O 1
ATOM 1857 N N . HIS B 1 5 ? -13.734 -35.156 8.414 1 19.95 5 HIS B N 1
ATOM 1858 C CA . HIS B 1 5 ? -14.188 -33.969 9.102 1 19.95 5 HIS B CA 1
ATOM 1859 C C . HIS B 1 5 ? -13.242 -32.781 8.844 1 19.95 5 HIS B C 1
ATOM 1861 O O . HIS B 1 5 ? -13.375 -31.734 9.469 1 19.95 5 HIS B O 1
ATOM 1867 N N . GLN B 1 6 ? -12.078 -33 8.461 1 21.8 6 GLN B N 1
ATOM 1868 C CA . GLN B 1 6 ? -11.164 -31.938 8.883 1 21.8 6 GLN B CA 1
ATOM 1869 C C . GLN B 1 6 ? -11.531 -30.594 8.25 1 21.8 6 GLN B C 1
ATOM 1871 O O . GLN B 1 6 ? -10.828 -30.109 7.363 1 21.8 6 GLN B O 1
ATOM 1876 N N . GLU B 1 7 ? -12.805 -30.312 7.949 1 24.17 7 GLU B N 1
ATOM 1877 C CA . GLU B 1 7 ? -13.531 -29.141 7.449 1 24.17 7 GLU B CA 1
ATOM 1878 C C . GLU B 1 7 ? -13.289 -27.922 8.336 1 24.17 7 GLU B C 1
ATOM 1880 O O . GLU B 1 7 ? -13.914 -26.875 8.133 1 24.17 7 GLU B O 1
ATOM 1885 N N . ARG B 1 8 ? -12.781 -28.125 9.672 1 24.28 8 ARG B N 1
ATOM 1886 C CA . ARG B 1 8 ? -13.07 -27.156 10.719 1 24.28 8 ARG B CA 1
ATOM 1887 C C . ARG B 1 8 ? -12.641 -25.75 10.297 1 24.28 8 ARG B C 1
ATOM 1889 O O . ARG B 1 8 ? -13.438 -24.812 10.352 1 24.28 8 ARG B O 1
ATOM 1896 N N . MET B 1 9 ? -11.555 -25.203 11.055 1 23.3 9 MET B N 1
ATOM 1897 C CA . MET B 1 9 ? -11.227 -24 11.836 1 23.3 9 MET B CA 1
ATOM 1898 C C . MET B 1 9 ? -10.773 -22.875 10.93 1 23.3 9 MET B C 1
ATOM 1900 O O . MET B 1 9 ? -10.422 -21.797 11.414 1 23.3 9 MET B O 1
ATOM 1904 N N . LEU B 1 10 ? -10.25 -23.141 9.852 1 24.81 10 LEU B N 1
ATOM 1905 C CA . LEU B 1 10 ? -9.539 -21.938 9.461 1 24.81 10 LEU B CA 1
ATOM 1906 C C . LEU B 1 10 ? -10.5 -20.75 9.367 1 24.81 10 LEU B C 1
ATOM 1908 O O . LEU B 1 10 ? -10.094 -19.641 9 1 24.81 10 LEU B O 1
ATOM 1912 N N . LEU B 1 11 ? -11.828 -20.891 9.336 1 27.02 11 LEU B N 1
ATOM 1913 C CA . LEU B 1 11 ? -12.992 -20 9.398 1 27.02 11 LEU B CA 1
ATOM 1914 C C . LEU B 1 11 ? -13.047 -19.281 10.734 1 27.02 11 LEU B C 1
ATOM 1916 O O . LEU B 1 11 ? -13.953 -18.469 10.961 1 27.02 11 LEU B O 1
ATOM 1920 N N . GLU B 1 12 ? -12.508 -19.703 11.836 1 26.17 12 GLU B N 1
ATOM 1921 C CA . GLU B 1 12 ? -12.883 -19.297 13.188 1 26.17 12 GLU B CA 1
ATOM 1922 C C . GLU B 1 12 ? -12.531 -17.828 13.445 1 26.17 12 GLU B C 1
ATOM 1924 O O . GLU B 1 12 ? -13.289 -17.109 14.094 1 26.17 12 GLU B O 1
ATOM 1929 N N . HIS B 1 13 ? -11.297 -17.422 13.445 1 26.83 13 HIS B N 1
ATOM 1930 C CA . HIS B 1 13 ? -10.969 -16.203 14.188 1 26.83 13 HIS B CA 1
ATOM 1931 C C . HIS B 1 13 ? -11.523 -14.969 13.5 1 26.83 13 HIS B C 1
ATOM 1933 O O . HIS B 1 13 ? -11.359 -13.852 13.992 1 26.83 13 HIS B O 1
ATOM 1939 N N . GLY B 1 14 ? -11.594 -14.859 12.273 1 26.47 14 GLY B N 1
ATOM 1940 C CA . GLY B 1 14 ? -12.289 -13.734 11.68 1 26.47 14 GLY B CA 1
ATOM 1941 C C . GLY B 1 14 ? -13.766 -13.695 12.023 1 26.47 14 GLY B C 1
ATOM 1942 O O . GLY B 1 14 ? -14.562 -13.117 11.281 1 26.47 14 GLY B O 1
ATOM 1943 N N . HIS B 1 15 ? -14.203 -14.234 13.086 1 26.41 15 HIS B N 1
ATOM 1944 C CA . HIS B 1 15 ? -15.617 -14.398 13.43 1 26.41 15 HIS B CA 1
ATOM 1945 C C . HIS B 1 15 ? -16.266 -13.047 13.711 1 26.41 15 HIS B C 1
ATOM 1947 O O . HIS B 1 15 ? -17.484 -12.914 13.594 1 26.41 15 HIS B O 1
ATOM 1953 N N . ALA B 1 16 ? -15.68 -12.258 14.633 1 25.08 16 ALA B N 1
ATOM 1954 C CA . ALA B 1 16 ? -16.688 -11.516 15.375 1 25.08 16 ALA B CA 1
ATOM 1955 C C . ALA B 1 16 ? -17.422 -10.531 14.477 1 25.08 16 ALA B C 1
ATOM 1957 O O . ALA B 1 16 ? -18.656 -10.5 14.461 1 25.08 16 ALA B O 1
ATOM 1958 N N . ALA B 1 17 ? -16.891 -9.203 14.477 1 26.03 17 ALA B N 1
ATOM 1959 C CA . ALA B 1 17 ? -17.844 -8.102 14.297 1 26.03 17 ALA B CA 1
ATOM 1960 C C . ALA B 1 17 ? -18.453 -8.133 12.898 1 26.03 17 ALA B C 1
ATOM 1962 O O . ALA B 1 17 ? -19.172 -7.203 12.508 1 26.03 17 ALA B O 1
ATOM 1963 N N . TRP B 1 18 ? -17.812 -8.625 11.867 1 26.2 18 TRP B N 1
ATOM 1964 C CA . TRP B 1 18 ? -18.859 -8.797 10.859 1 26.2 18 TRP B CA 1
ATOM 1965 C C . TRP B 1 18 ? -20.062 -9.539 11.445 1 26.2 18 TRP B C 1
ATOM 1967 O O . TRP B 1 18 ? -19.906 -10.594 12.07 1 26.2 18 TRP B O 1
ATOM 1977 N N . LYS B 1 19 ? -20.984 -9.117 12.141 1 28.64 19 LYS B N 1
ATOM 1978 C CA . LYS B 1 19 ? -22.172 -9.961 12.078 1 28.64 19 LYS B CA 1
ATOM 1979 C C . LYS B 1 19 ? -22.094 -10.93 10.906 1 28.64 19 LYS B C 1
ATOM 1981 O O . LYS B 1 19 ? -21.719 -10.539 9.797 1 28.64 19 LYS B O 1
ATOM 1986 N N . THR B 1 20 ? -21.766 -12.227 11.117 1 28.36 20 THR B N 1
ATOM 1987 C CA . THR B 1 20 ? -21.75 -13.523 10.453 1 28.36 20 THR B CA 1
ATOM 1988 C C . THR B 1 20 ? -22.656 -13.516 9.219 1 28.36 20 THR B C 1
ATOM 1990 O O . THR B 1 20 ? -23.422 -14.453 9 1 28.36 20 THR B O 1
ATOM 1993 N N . HIS B 1 21 ? -23.297 -12.43 8.922 1 26.92 21 HIS B N 1
ATOM 1994 C CA . HIS B 1 21 ? -24.031 -12.938 7.766 1 26.92 21 HIS B CA 1
ATOM 1995 C C . HIS B 1 21 ? -23.109 -13.648 6.789 1 26.92 21 HIS B C 1
ATOM 1997 O O . HIS B 1 21 ? -22.031 -13.133 6.449 1 26.92 21 HIS B O 1
ATOM 2003 N N . SER B 1 22 ? -22.938 -14.906 6.762 1 30.55 22 SER B N 1
ATOM 2004 C CA . SER B 1 22 ? -22.562 -15.844 5.707 1 30.55 22 SER B CA 1
ATOM 2005 C C . SER B 1 22 ? -22.609 -15.18 4.336 1 30.55 22 SER B C 1
ATOM 2007 O O . SER B 1 22 ? -23.672 -15.117 3.703 1 30.55 22 SER B O 1
ATOM 2009 N N . SER B 1 23 ? -22.203 -14.102 4.207 1 31.77 23 SER B N 1
ATOM 2010 C CA . SER B 1 23 ? -22.516 -13.555 2.893 1 31.77 23 SER B CA 1
ATOM 2011 C C . SER B 1 23 ? -22.266 -14.578 1.792 1 31.77 23 SER B C 1
ATOM 2013 O O . SER B 1 23 ? -21.344 -15.398 1.897 1 31.77 23 SER B O 1
ATOM 2015 N N . PRO B 1 24 ? -23.266 -14.758 1.1 1 32.53 24 PRO B N 1
ATOM 2016 C CA . PRO B 1 24 ? -23.25 -15.703 -0.025 1 32.53 24 PRO B CA 1
ATOM 2017 C C . PRO B 1 24 ? -21.922 -15.703 -0.772 1 32.53 24 PRO B C 1
ATOM 2019 O O . PRO B 1 24 ? -21.578 -1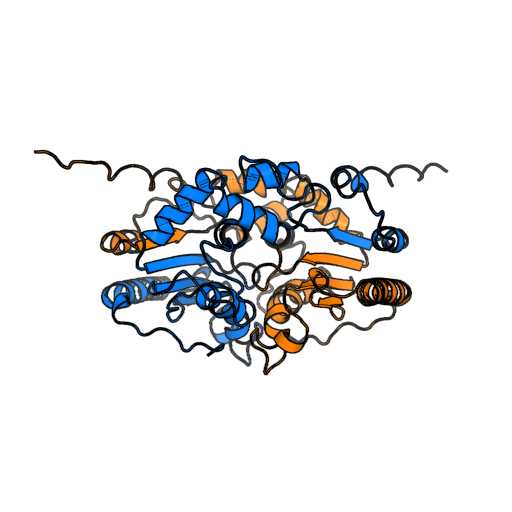6.688 -1.416 1 32.53 24 PRO B O 1
ATOM 2022 N N . MET B 1 25 ? -21.297 -14.617 -0.629 1 33.78 25 MET B N 1
ATOM 2023 C CA . MET B 1 25 ? -20.062 -14.641 -1.4 1 33.78 25 MET B CA 1
ATOM 2024 C C . MET B 1 25 ? -19.078 -15.664 -0.834 1 33.78 25 MET B C 1
ATOM 2026 O O . MET B 1 25 ? -18.391 -16.344 -1.587 1 33.78 25 MET B O 1
ATOM 2030 N N . MET B 1 26 ? -18.875 -15.656 0.49 1 37.66 26 MET B N 1
ATOM 2031 C CA . MET B 1 26 ? -17.969 -16.641 1.074 1 37.66 26 MET B CA 1
ATOM 2032 C C . MET B 1 26 ? -18.375 -18.062 0.687 1 37.66 26 MET B C 1
ATOM 2034 O O . MET B 1 26 ? -17.531 -18.938 0.516 1 37.66 26 MET B O 1
ATOM 2038 N N . LEU B 1 27 ? -19.688 -18.234 0.714 1 34.59 27 LEU B N 1
ATOM 2039 C CA . LEU B 1 27 ? -20.219 -19.547 0.379 1 34.59 27 LEU B CA 1
ATOM 2040 C C . LEU B 1 27 ? -19.781 -19.969 -1.022 1 34.59 27 LEU B C 1
ATOM 2042 O O . LEU B 1 27 ? -19.516 -21.141 -1.269 1 34.59 27 LEU B O 1
ATOM 2046 N N . ILE B 1 28 ? -19.938 -19.047 -1.861 1 34.06 28 ILE B N 1
ATOM 2047 C CA . ILE B 1 28 ? -19.672 -19.453 -3.24 1 34.06 28 ILE B CA 1
ATOM 2048 C C . ILE B 1 28 ? -18.219 -19.875 -3.391 1 34.06 28 ILE B C 1
ATOM 2050 O O . ILE B 1 28 ? -17.906 -20.781 -4.18 1 34.06 28 ILE B O 1
ATOM 2054 N N . ILE B 1 29 ? -17.406 -19.359 -2.477 1 39.16 29 ILE B N 1
ATOM 2055 C CA . ILE B 1 29 ? -15.992 -19.688 -2.627 1 39.16 29 ILE B CA 1
ATOM 2056 C C . ILE B 1 29 ? -15.766 -21.156 -2.242 1 39.16 29 ILE B C 1
ATOM 2058 O O . ILE B 1 29 ? -14.68 -21.703 -2.471 1 39.16 29 ILE B O 1
ATOM 2062 N N . LYS B 1 30 ? -16.703 -21.719 -1.641 1 39.16 30 LYS B N 1
ATOM 2063 C CA . LYS B 1 30 ? -16.484 -23.062 -1.121 1 39.16 30 LYS B CA 1
ATOM 2064 C C . LYS B 1 30 ? -16.219 -24.062 -2.254 1 39.16 30 LYS B C 1
ATOM 2066 O O . LYS B 1 30 ? -15.586 -25.094 -2.045 1 39.16 30 LYS B O 1
ATOM 2071 N N . ALA B 1 31 ? -16.797 -23.828 -3.354 1 38 31 ALA B N 1
ATOM 2072 C CA . ALA B 1 31 ? -16.719 -24.984 -4.23 1 38 31 ALA B CA 1
ATOM 2073 C C . ALA B 1 31 ? -15.289 -25.234 -4.684 1 38 31 ALA B C 1
ATOM 2075 O O . ALA B 1 31 ? -14.906 -26.375 -4.969 1 38 31 ALA B O 1
ATOM 2076 N N . PHE B 1 32 ? -14.555 -24.234 -5.094 1 44.69 32 PHE B N 1
ATOM 2077 C CA . PHE B 1 32 ? -13.227 -24.453 -5.648 1 44.69 32 PHE B CA 1
ATOM 2078 C C . PHE B 1 32 ? -12.148 -24.062 -4.645 1 44.69 32 PHE B C 1
ATOM 2080 O O . PHE B 1 32 ? -12.438 -23.422 -3.631 1 44.69 32 PHE B O 1
ATOM 2087 N N . ASN B 1 33 ? -11.062 -24.922 -4.676 1 52.03 33 ASN B N 1
ATOM 2088 C CA . ASN B 1 33 ? -9.922 -24.562 -3.844 1 52.03 33 ASN B CA 1
ATOM 2089 C C . ASN B 1 33 ? -9.594 -23.062 -3.951 1 52.03 33 ASN B C 1
ATOM 2091 O O . ASN B 1 33 ? -8.664 -22.688 -4.66 1 52.03 33 ASN B O 1
ATOM 2095 N N . ASN B 1 34 ? -10.664 -22.281 -3.633 1 54.53 34 ASN B N 1
ATOM 2096 C CA . ASN B 1 34 ? -10.539 -20.828 -3.678 1 54.53 34 ASN B CA 1
ATOM 2097 C C . ASN B 1 34 ? -10.18 -20.25 -2.312 1 54.53 34 ASN B C 1
ATOM 2099 O O . ASN B 1 34 ? -10.547 -20.812 -1.279 1 54.53 34 ASN B O 1
ATOM 2103 N N . ILE B 1 35 ? -9.195 -19.438 -2.443 1 56.62 35 ILE B N 1
ATOM 2104 C CA . ILE B 1 35 ? -8.891 -18.719 -1.217 1 56.62 35 ILE B CA 1
ATOM 2105 C C . ILE B 1 35 ? -9.297 -17.25 -1.374 1 56.62 35 ILE B C 1
ATOM 2107 O O . ILE B 1 35 ? -9.094 -16.656 -2.436 1 56.62 35 ILE B O 1
ATOM 2111 N N . VAL B 1 36 ? -10.094 -16.766 -0.503 1 56.09 36 VAL B N 1
ATOM 2112 C CA . VAL B 1 36 ? -10.438 -15.352 -0.434 1 56.09 36 VAL B CA 1
ATOM 2113 C C . VAL B 1 36 ? -9.781 -14.711 0.79 1 56.09 36 VAL B C 1
ATOM 2115 O O . VAL B 1 36 ? -9.977 -15.18 1.917 1 56.09 36 VAL B O 1
ATOM 2118 N N . TYR B 1 37 ? -8.953 -13.742 0.609 1 49.81 37 TYR B N 1
ATOM 2119 C CA . TYR B 1 37 ? -8.383 -12.945 1.689 1 49.81 37 TYR B CA 1
ATOM 2120 C C . TYR B 1 37 ? -9.211 -11.695 1.946 1 49.81 37 TYR B C 1
ATOM 2122 O O . TYR B 1 37 ? -9.312 -10.82 1.083 1 49.81 37 TYR B O 1
ATOM 2130 N N . TYR B 1 38 ? -9.977 -11.75 3.156 1 42.5 38 TYR B N 1
ATOM 2131 C CA . TYR B 1 38 ? -10.695 -10.562 3.596 1 42.5 38 TYR B CA 1
ATOM 2132 C C . TYR B 1 38 ? -9.812 -9.672 4.453 1 42.5 38 TYR B C 1
ATOM 2134 O O . TYR B 1 38 ? -9.391 -10.07 5.543 1 42.5 38 TYR B O 1
ATOM 2142 N N . CYS B 1 39 ? -9.266 -8.672 3.877 1 45.59 39 CYS B N 1
ATOM 2143 C CA . CYS B 1 39 ? -8.289 -7.828 4.559 1 45.59 39 CYS B CA 1
ATOM 2144 C C . CYS B 1 39 ? -8.914 -6.504 4.977 1 45.59 39 CYS B C 1
ATOM 2146 O O . CYS B 1 39 ? -8.5 -5.441 4.504 1 45.59 39 CYS B O 1
ATOM 2148 N N . TRP B 1 40 ? -10.047 -6.703 5.625 1 39.06 40 TRP B N 1
ATOM 2149 C CA . TRP B 1 40 ? -10.578 -5.531 6.309 1 39.06 40 TRP B CA 1
ATOM 2150 C C . TRP B 1 40 ? -9.883 -5.328 7.656 1 39.06 40 TRP B C 1
ATOM 2152 O O . TRP B 1 40 ? -9.727 -6.277 8.43 1 39.06 40 TRP B O 1
ATOM 2162 N N . PRO B 1 41 ? -9.039 -4.273 7.758 1 45.47 41 PRO B N 1
ATOM 2163 C CA . PRO B 1 41 ? -8.336 -4.125 9.031 1 45.47 41 PRO B CA 1
ATOM 2164 C C . PRO B 1 41 ? -9.203 -4.5 10.234 1 45.47 41 PRO B C 1
ATOM 2166 O O . PRO B 1 41 ? -8.68 -4.855 11.289 1 45.47 41 PRO B O 1
ATOM 2169 N N . PHE B 1 42 ? -10.602 -4.336 10.227 1 43.44 42 PHE B N 1
ATOM 2170 C CA . PHE B 1 42 ? -11.477 -4.281 11.391 1 43.44 42 PHE B CA 1
ATOM 2171 C C . PHE B 1 42 ? -12.008 -5.672 11.734 1 43.44 42 PHE B C 1
ATOM 2173 O O . PHE B 1 42 ? -12.914 -5.812 12.562 1 43.44 42 PHE B O 1
ATOM 2180 N N . THR B 1 43 ? -11.609 -6.684 11.141 1 41.34 43 THR B N 1
ATOM 2181 C CA . THR B 1 43 ? -12.539 -7.766 11.461 1 41.34 43 THR B CA 1
ATOM 2182 C C . THR B 1 43 ? -12.836 -7.797 12.961 1 41.34 43 THR B C 1
ATOM 2184 O O . THR B 1 43 ? -13.891 -8.266 13.375 1 41.34 43 THR B O 1
ATOM 2187 N N . ARG B 1 44 ? -11.969 -7.355 13.859 1 43.81 44 ARG B N 1
ATOM 2188 C CA . ARG B 1 44 ? -12.445 -7.422 15.234 1 43.81 44 ARG B CA 1
ATOM 2189 C C . ARG B 1 44 ? -12.578 -6.027 15.836 1 43.81 44 ARG B C 1
ATOM 2191 O O . ARG B 1 44 ? -11.625 -5.246 15.82 1 43.81 44 ARG B O 1
ATOM 2198 N N . GLN B 1 45 ? -13.914 -5.555 16.016 1 44.31 45 GLN B N 1
ATOM 2199 C CA . GLN B 1 45 ? -14.273 -4.355 16.766 1 44.31 45 GLN B CA 1
ATOM 2200 C C . GLN B 1 45 ? -13.172 -3.971 17.75 1 44.31 45 GLN B C 1
ATOM 2202 O O . GLN B 1 45 ? -12.812 -2.797 17.859 1 44.31 45 GLN B O 1
ATOM 2207 N N . LEU B 1 46 ? -12.766 -5.008 18.453 1 41.5 46 LEU B N 1
ATOM 2208 C CA . LEU B 1 46 ? -11.812 -4.773 19.531 1 41.5 46 LEU B CA 1
ATOM 2209 C C . LEU B 1 46 ? -10.492 -4.254 18.984 1 41.5 46 LEU B C 1
ATOM 2211 O O . LEU B 1 46 ? -9.859 -3.385 19.594 1 41.5 46 LEU B O 1
ATOM 2215 N N . TYR B 1 47 ? -10.297 -4.668 17.859 1 48.72 47 TYR B N 1
ATOM 2216 C CA . TYR B 1 47 ? -9.008 -4.27 17.312 1 48.72 47 TYR B CA 1
ATOM 2217 C C . TYR B 1 47 ? -9.016 -2.797 16.922 1 48.72 47 TYR B C 1
ATOM 2219 O O . TYR B 1 47 ? -8.031 -2.082 17.141 1 48.72 47 TYR B O 1
ATOM 2227 N N . PHE B 1 48 ? -10.172 -2.383 16.531 1 53.44 48 PHE B N 1
ATOM 2228 C CA . PHE B 1 48 ? -10.258 -0.968 16.188 1 53.44 48 PHE B CA 1
ATOM 2229 C C . PHE B 1 48 ? -10.078 -0.099 17.422 1 53.44 48 PHE B C 1
ATOM 2231 O O . PHE B 1 48 ? -9.352 0.891 17.391 1 53.44 48 PHE B O 1
ATOM 2238 N N . CYS B 1 49 ? -10.758 -0.54 18.359 1 50.31 49 CYS B N 1
ATOM 2239 C CA . CYS B 1 49 ? -10.695 0.259 19.578 1 50.31 49 CYS B CA 1
ATOM 2240 C C . CYS B 1 49 ? -9.266 0.35 20.094 1 50.31 49 CYS B C 1
ATOM 2242 O O . CYS B 1 49 ? -8.828 1.415 20.531 1 50.31 49 CYS B O 1
ATOM 2244 N N . HIS B 1 50 ? -8.656 -0.671 20 1 49.66 50 HIS B N 1
ATOM 2245 C CA . HIS B 1 50 ? -7.305 -0.67 20.547 1 49.66 50 HIS B CA 1
ATOM 2246 C C . HIS B 1 50 ? -6.332 0.056 19.609 1 49.66 50 HIS B C 1
ATOM 2248 O O . HIS B 1 50 ? -5.414 0.735 20.078 1 49.66 50 HIS B O 1
ATOM 2254 N N . ILE B 1 51 ? -6.742 0.117 18.469 1 56.56 51 ILE B N 1
ATOM 2255 C CA . ILE B 1 51 ? -5.777 0.63 17.5 1 56.56 51 ILE B CA 1
ATOM 2256 C C . ILE B 1 51 ? -6.008 2.125 17.281 1 56.56 51 ILE B C 1
ATOM 2258 O O . ILE B 1 51 ? -5.051 2.891 17.125 1 56.56 51 ILE B O 1
ATOM 2262 N N . PHE B 1 52 ? -7.215 2.508 17.422 1 65.56 52 PHE B N 1
ATOM 2263 C CA . PHE B 1 52 ? -7.465 3.883 17.016 1 65.56 52 PHE B CA 1
ATOM 2264 C C . PHE B 1 52 ? -7.973 4.715 18.188 1 65.56 52 PHE B C 1
ATOM 2266 O O . PHE B 1 52 ? -7.762 5.93 18.219 1 65.56 52 PHE B O 1
ATOM 2273 N N . SER B 1 53 ? -8.781 3.98 19.078 1 65.56 53 SER B N 1
ATOM 2274 C CA . SER B 1 53 ? -9.508 4.797 20.031 1 65.56 53 SER B CA 1
ATOM 2275 C C . SER B 1 53 ? -9.516 4.148 21.422 1 65.56 53 SER B C 1
ATOM 2277 O O . SER B 1 53 ? -9.383 2.928 21.531 1 65.56 53 SER B O 1
ATOM 2279 N N . THR B 1 54 ? -9.461 4.984 22.359 1 60.09 54 THR B N 1
ATOM 2280 C CA . THR B 1 54 ? -9.641 4.551 23.734 1 60.09 54 THR B CA 1
ATOM 2281 C C . THR B 1 54 ? -11.109 4.633 24.141 1 60.09 54 THR B C 1
ATOM 2283 O O . THR B 1 54 ? -11.477 4.199 25.234 1 60.09 54 THR B O 1
ATOM 2286 N N . GLY B 1 55 ? -11.914 4.996 23.297 1 62.53 55 GLY B N 1
ATOM 2287 C CA . GLY B 1 55 ? -13.32 5.188 23.625 1 62.53 55 GLY B CA 1
ATOM 2288 C C . GLY B 1 55 ? -14.227 4.152 23 1 62.53 55 GLY B C 1
ATOM 2289 O O . GLY B 1 55 ? -13.75 3.146 22.453 1 62.53 55 GLY B O 1
ATOM 2290 N N . GLU B 1 56 ? -15.539 4.352 23.281 1 68.38 56 GLU B N 1
ATOM 2291 C CA . GLU B 1 56 ? -16.562 3.48 22.719 1 68.38 56 GLU B CA 1
ATOM 2292 C C . GLU B 1 56 ? -16.781 3.768 21.234 1 68.38 56 GLU B C 1
ATOM 2294 O O . GLU B 1 56 ? -16.531 4.883 20.766 1 68.38 56 GLU B O 1
ATOM 2299 N N . LEU B 1 57 ? -17.125 2.736 20.562 1 69.31 57 LEU B N 1
ATOM 2300 C CA . LEU B 1 57 ? -17.469 2.9 19.156 1 69.31 57 LEU B CA 1
ATOM 2301 C C . LEU B 1 57 ? -18.672 3.814 18.984 1 69.31 57 LEU B C 1
ATOM 2303 O O . LEU B 1 57 ? -19.609 3.756 19.766 1 69.31 57 LEU B O 1
ATOM 2307 N N . TYR B 1 58 ? -18.641 4.66 18.062 1 71.69 58 TYR B N 1
ATOM 2308 C CA . TYR B 1 58 ? -19.734 5.555 17.734 1 71.69 58 TYR B CA 1
ATOM 2309 C C . TYR B 1 58 ? -20.969 4.766 17.281 1 71.69 58 TYR B C 1
ATOM 2311 O O . TYR B 1 58 ? -22.078 4.984 17.781 1 71.69 58 TYR B O 1
ATOM 2319 N N . ASN B 1 59 ? -20.844 3.869 16.328 1 72.38 59 ASN B N 1
ATOM 2320 C CA . ASN B 1 59 ? -21.891 2.963 15.875 1 72.38 59 ASN B CA 1
ATOM 2321 C C . ASN B 1 59 ? -21.422 1.511 15.883 1 72.38 59 ASN B C 1
ATOM 2323 O O . ASN B 1 59 ? -20.938 1.005 14.875 1 72.38 59 ASN B O 1
ATOM 2327 N N . PRO B 1 60 ? -21.609 0.83 16.969 1 68.75 60 PRO B N 1
ATOM 2328 C CA . PRO B 1 60 ? -21.094 -0.535 17.109 1 68.75 60 PRO B CA 1
ATOM 2329 C C . PRO B 1 60 ? -21.797 -1.529 16.188 1 68.75 60 PRO B C 1
ATOM 2331 O O . PRO B 1 60 ? -21.266 -2.607 15.914 1 68.75 60 PRO B O 1
ATOM 2334 N N . GLU B 1 61 ? -23 -1.131 15.711 1 65 61 GLU B N 1
ATOM 2335 C CA . GLU B 1 61 ? -23.766 -2.055 14.875 1 65 61 GLU B CA 1
ATOM 2336 C C . GLU B 1 61 ? -23.234 -2.051 13.438 1 65 61 GLU B C 1
ATOM 2338 O O . GLU B 1 61 ? -23.406 -3.033 12.711 1 65 61 GLU B O 1
ATOM 2343 N N . GLN B 1 62 ? -22.719 -0.838 13.102 1 67.88 62 GLN B N 1
ATOM 2344 C CA . GLN B 1 62 ? -22.172 -0.694 11.758 1 67.88 62 GLN B CA 1
ATOM 2345 C C . GLN B 1 62 ? -20.797 -0.032 11.789 1 67.88 62 GLN B C 1
ATOM 2347 O O . GLN B 1 62 ? -20.703 1.194 11.711 1 67.88 62 GLN B O 1
ATOM 2352 N N . LEU B 1 63 ? -19.875 -0.89 11.781 1 66.62 63 LEU B N 1
ATOM 2353 C CA . LEU B 1 63 ? -18.531 -0.352 11.914 1 66.62 63 LEU B CA 1
ATOM 2354 C C . LEU B 1 63 ? -18.047 0.241 10.594 1 66.62 63 LEU B C 1
ATOM 2356 O O . LEU B 1 63 ? -18.062 -0.434 9.562 1 66.62 63 LEU B O 1
ATOM 2360 N N . ASN B 1 64 ? -17.844 1.503 10.688 1 74.25 64 ASN B N 1
ATOM 2361 C CA . ASN B 1 64 ? -17.172 2.264 9.633 1 74.25 64 ASN B CA 1
ATOM 2362 C C . ASN B 1 64 ? -15.875 2.902 10.141 1 74.25 64 ASN B C 1
ATOM 2364 O O . ASN B 1 64 ? -15.914 3.838 10.938 1 74.25 64 ASN B O 1
ATOM 2368 N N . TYR B 1 65 ? -14.852 2.408 9.648 1 75.81 65 TYR B N 1
ATOM 2369 C CA . TYR B 1 65 ? -13.539 2.807 10.148 1 75.81 65 TYR B CA 1
ATOM 2370 C C . TYR B 1 65 ? -13.352 4.316 10.031 1 75.81 65 TYR B C 1
ATOM 2372 O O . TYR B 1 65 ? -12.883 4.961 10.969 1 75.81 65 TYR B O 1
ATOM 2380 N N . GLY B 1 66 ? -13.656 4.832 8.883 1 81.75 66 GLY B N 1
ATOM 2381 C CA . GLY B 1 66 ? -13.492 6.262 8.68 1 81.75 66 GLY B CA 1
ATOM 2382 C C . GLY B 1 66 ? -14.312 7.105 9.633 1 81.75 66 GLY B C 1
ATOM 2383 O O . GLY B 1 66 ? -13.805 8.078 10.203 1 81.75 66 GLY B O 1
ATOM 2384 N N . VAL B 1 67 ? -15.531 6.691 9.859 1 81.69 67 VAL B N 1
ATOM 2385 C CA . VAL B 1 67 ? -16.438 7.422 10.734 1 81.69 67 VAL B CA 1
ATOM 2386 C C . VAL B 1 67 ? -15.977 7.297 12.188 1 81.69 67 VAL B C 1
ATOM 2388 O O . VAL B 1 67 ? -15.953 8.281 12.922 1 81.69 67 VAL B O 1
ATOM 2391 N N . GLU B 1 68 ? -15.602 6.105 12.594 1 80.75 68 GLU B N 1
ATOM 2392 C CA . GLU B 1 68 ? -15.156 5.879 13.969 1 80.75 68 GLU B CA 1
ATOM 2393 C C . GLU B 1 68 ? -13.898 6.68 14.281 1 80.75 68 GL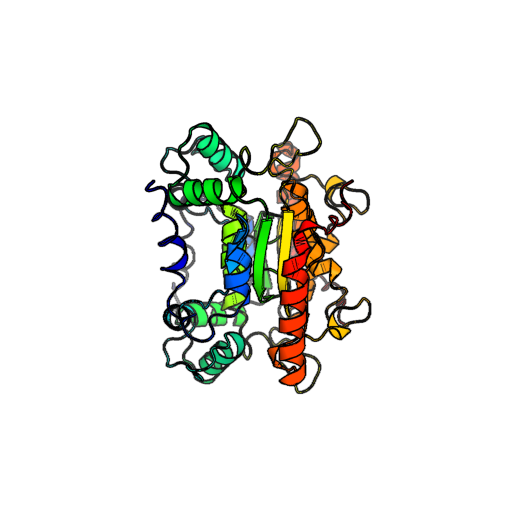U B C 1
ATOM 2395 O O . GLU B 1 68 ? -13.766 7.246 15.375 1 80.75 68 GLU B O 1
ATOM 2400 N N . ALA B 1 69 ? -13.016 6.648 13.359 1 83.75 69 ALA B N 1
ATOM 2401 C CA . ALA B 1 69 ? -11.789 7.41 13.562 1 83.75 69 ALA B CA 1
ATOM 2402 C C . ALA B 1 69 ? -12.078 8.906 13.672 1 83.75 69 ALA B C 1
ATOM 2404 O O . ALA B 1 69 ? -11.484 9.602 14.5 1 83.75 69 ALA B O 1
ATOM 2405 N N . PHE B 1 70 ? -12.969 9.398 12.891 1 87.75 70 PHE B N 1
ATOM 2406 C CA . PHE B 1 70 ? -13.336 10.805 12.906 1 87.75 70 PHE B CA 1
ATOM 2407 C C . PHE B 1 70 ? -13.977 11.18 14.242 1 87.75 70 PHE B C 1
ATOM 2409 O O . PHE B 1 70 ? -13.641 12.211 14.828 1 87.75 70 PHE B O 1
ATOM 2416 N N . GLU B 1 71 ? -14.867 10.328 14.68 1 85.44 71 GLU B N 1
ATOM 2417 C CA . GLU B 1 71 ? -15.539 10.57 15.953 1 85.44 71 GLU B CA 1
ATOM 2418 C C . GLU B 1 71 ? -14.547 10.547 17.109 1 85.44 71 GLU B C 1
ATOM 2420 O O . GLU B 1 71 ? -14.656 11.352 18.047 1 85.44 71 GLU B O 1
ATOM 2425 N N . ALA B 1 72 ? -13.711 9.602 17.062 1 86.19 72 ALA B N 1
ATOM 2426 C CA . ALA B 1 72 ? -12.68 9.547 18.094 1 86.19 72 ALA B CA 1
ATOM 2427 C C . ALA B 1 72 ? -11.828 10.812 18.094 1 86.19 72 ALA B C 1
ATOM 2429 O O . ALA B 1 72 ? -11.453 11.32 19.156 1 86.19 72 ALA B O 1
ATOM 2430 N N . TYR B 1 73 ? -11.484 11.242 16.984 1 89.94 73 TYR B N 1
ATOM 2431 C CA . TYR B 1 73 ? -10.711 12.469 16.859 1 89.94 73 TYR B CA 1
ATOM 2432 C C . TYR B 1 73 ? -11.461 13.656 17.453 1 89.94 73 TYR B C 1
ATOM 2434 O O . TYR B 1 73 ? -10.906 14.414 18.25 1 89.94 73 TYR B O 1
ATOM 2442 N N . LYS B 1 74 ? -12.734 13.797 17.078 1 90.19 74 LYS B N 1
ATOM 2443 C CA . LYS B 1 74 ? -13.57 14.906 17.547 1 90.19 74 LYS B CA 1
ATOM 2444 C C . LYS B 1 74 ? -13.711 14.891 19.062 1 90.19 74 LYS B C 1
ATOM 2446 O O . LYS B 1 74 ? -13.727 15.945 19.703 1 90.19 74 LYS B O 1
ATOM 2451 N N . ASN B 1 75 ? -13.734 13.742 19.547 1 89.44 75 ASN B N 1
ATOM 2452 C CA . ASN B 1 75 ? -14 13.602 20.969 1 89.44 75 ASN B CA 1
ATOM 2453 C C . ASN B 1 75 ? -12.711 13.531 21.781 1 89.44 75 ASN B C 1
ATOM 2455 O O . ASN B 1 75 ? -12.75 13.375 23 1 89.44 75 ASN B O 1
ATOM 2459 N N . GLY B 1 76 ? -11.641 13.508 21.109 1 87.94 76 GLY B N 1
ATOM 2460 C CA . GLY B 1 76 ? -10.367 13.477 21.797 1 87.94 76 GLY B CA 1
ATOM 2461 C C . GLY B 1 76 ? -10.031 12.109 22.359 1 87.94 76 GLY B C 1
ATOM 2462 O O . GLY B 1 76 ? -9.352 12 23.375 1 87.94 76 GLY B O 1
ATOM 2463 N N . CYS B 1 77 ? -10.523 11.133 21.734 1 85.56 77 CYS B N 1
ATOM 2464 C CA . CYS B 1 77 ? -10.383 9.781 22.281 1 85.56 77 CYS B CA 1
ATOM 2465 C C . CYS B 1 77 ? -9.414 8.961 21.438 1 85.56 77 CYS B C 1
ATOM 2467 O O . CYS B 1 77 ? -9.406 7.727 21.531 1 85.56 77 CYS B O 1
ATOM 2469 N N . LEU B 1 78 ? -8.656 9.562 20.641 1 87.12 78 LEU B N 1
ATOM 2470 C CA . LEU B 1 78 ? -7.645 8.82 19.891 1 87.12 78 LEU B CA 1
ATOM 2471 C C . LEU B 1 78 ? -6.594 8.25 20.844 1 87.12 78 LEU B C 1
ATOM 2473 O O . LEU B 1 78 ? -6.371 8.789 21.922 1 87.12 78 LEU B O 1
ATOM 2477 N N . SER B 1 79 ? -6.062 7.191 20.484 1 80.88 79 SER B N 1
ATOM 2478 C CA . SER B 1 79 ? -4.996 6.598 21.281 1 80.88 79 SER B CA 1
ATOM 2479 C C . SER B 1 79 ? -3.822 7.559 21.438 1 80.88 79 SER B C 1
ATOM 2481 O O . SER B 1 79 ? -3.633 8.461 20.609 1 80.88 79 SER B O 1
ATOM 2483 N N . GLU B 1 80 ? -3.027 7.324 22.422 1 80.5 80 GLU B N 1
ATOM 2484 C CA . GLU B 1 80 ? -1.935 8.234 22.766 1 80.5 80 GLU B CA 1
ATOM 2485 C C . GLU B 1 80 ? -0.878 8.25 21.656 1 80.5 80 GLU B C 1
ATOM 2487 O O . GLU B 1 80 ? -0.302 9.305 21.375 1 80.5 80 GLU B O 1
ATOM 2492 N N . ASP B 1 81 ? -0.6 7.117 21.125 1 76.69 81 ASP B N 1
ATOM 2493 C CA . ASP B 1 81 ? 0.395 7.062 20.062 1 76.69 81 ASP B CA 1
ATOM 2494 C C . ASP B 1 81 ? -0.049 7.883 18.844 1 76.69 81 ASP B C 1
ATOM 2496 O O . ASP B 1 81 ? 0.77 8.539 18.203 1 76.69 81 ASP B O 1
ATOM 2500 N N . LEU B 1 82 ? -1.338 7.883 18.594 1 83.5 82 LEU B N 1
ATOM 2501 C CA . LEU B 1 82 ? -1.86 8.672 17.484 1 83.5 82 LEU B CA 1
ATOM 2502 C C . LEU B 1 82 ? -1.771 10.164 17.781 1 83.5 82 LEU B C 1
ATOM 2504 O O . LEU B 1 82 ? -1.415 10.961 16.906 1 83.5 82 LEU B O 1
ATOM 2508 N N . LYS B 1 83 ? -2.092 10.484 18.969 1 85.69 83 LYS B N 1
ATOM 2509 C CA . LYS B 1 83 ? -1.989 11.891 19.375 1 85.69 83 LYS B CA 1
ATOM 2510 C C . LYS B 1 83 ? -0.554 12.391 19.25 1 85.69 83 LYS B C 1
ATOM 2512 O O . LYS B 1 83 ? -0.322 13.531 18.828 1 85.69 83 LYS B O 1
ATOM 2517 N N . GLU B 1 84 ? 0.275 11.5 19.625 1 79.94 84 GLU B N 1
ATOM 2518 C CA . GLU B 1 84 ? 1.687 11.859 19.531 1 79.94 84 GLU B CA 1
ATOM 2519 C C . GLU B 1 84 ? 2.086 12.086 18.062 1 79.94 84 GLU B C 1
ATOM 2521 O O . GLU B 1 84 ? 2.789 13.055 17.766 1 79.94 84 GLU B O 1
ATOM 2526 N N . GLU B 1 85 ? 1.685 11.211 17.219 1 82.56 85 GLU B N 1
ATOM 2527 C CA . GLU B 1 85 ? 1.986 11.375 15.797 1 82.56 85 GLU B CA 1
ATOM 2528 C C . GLU B 1 85 ? 1.356 12.648 15.242 1 82.56 85 GLU B C 1
ATOM 2530 O O . GLU B 1 85 ? 1.975 13.359 14.445 1 82.56 85 GLU B O 1
ATOM 2535 N N . HIS B 1 86 ? 0.16 12.93 15.672 1 89.12 86 HIS B N 1
ATOM 2536 C CA . HIS B 1 86 ? -0.489 14.164 15.242 1 89.12 86 HIS B CA 1
ATOM 2537 C C . HIS B 1 86 ? 0.304 15.391 15.688 1 89.12 86 HIS B C 1
ATOM 2539 O O . HIS B 1 86 ? 0.466 16.344 14.922 1 89.12 86 HIS B O 1
ATOM 2545 N N . ARG B 1 87 ? 0.739 15.367 16.875 1 85.94 87 ARG B N 1
ATOM 2546 C CA . ARG B 1 87 ? 1.548 16.469 17.375 1 85.94 87 ARG B CA 1
ATOM 2547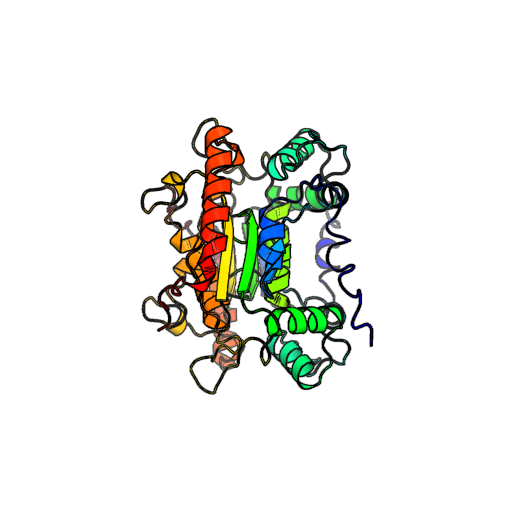 C C . ARG B 1 87 ? 2.807 16.656 16.547 1 85.94 87 ARG B C 1
ATOM 2549 O O . ARG B 1 87 ? 3.146 17.781 16.156 1 85.94 87 ARG B O 1
ATOM 2556 N N . LYS B 1 88 ? 3.496 15.555 16.219 1 81.19 88 LYS B N 1
ATOM 2557 C CA . LYS B 1 88 ? 4.715 15.602 15.414 1 81.19 88 LYS B CA 1
ATOM 2558 C C . LYS B 1 88 ? 4.441 16.219 14.039 1 81.19 88 LYS B C 1
ATOM 2560 O O . LYS B 1 88 ? 5.18 17.094 13.586 1 81.19 88 LYS B O 1
ATOM 2565 N N . VAL B 1 89 ? 3.387 15.797 13.453 1 87.94 89 VAL B N 1
ATOM 2566 C CA . VAL B 1 89 ? 3.055 16.281 12.117 1 87.94 89 VAL B CA 1
ATOM 2567 C C . VAL B 1 89 ? 2.654 17.75 12.18 1 87.94 89 VAL B C 1
ATOM 2569 O O . VAL B 1 89 ? 3.049 18.547 11.328 1 87.94 89 VAL B O 1
ATOM 2572 N N . THR B 1 90 ? 1.922 18.094 13.203 1 89.25 90 THR B N 1
ATOM 2573 C CA . THR B 1 90 ? 1.46 19.469 13.359 1 89.25 90 THR B CA 1
ATOM 2574 C C . THR B 1 90 ? 2.643 20.422 13.523 1 89.25 90 THR B C 1
ATOM 2576 O O . THR B 1 90 ? 2.648 21.516 12.953 1 89.25 90 THR B O 1
ATOM 2579 N N . GLU B 1 91 ? 3.607 19.969 14.148 1 83.31 91 GLU B N 1
ATOM 2580 C CA . GLU B 1 91 ? 4.754 20.812 14.461 1 83.31 91 GLU B CA 1
ATOM 2581 C C . GLU B 1 91 ? 5.742 20.859 13.297 1 83.31 91 GLU B C 1
ATOM 2583 O O . GLU B 1 91 ? 6.531 21.797 13.18 1 83.31 91 GLU B O 1
ATOM 2588 N N . ALA B 1 92 ? 5.695 19.875 12.477 1 85.56 92 ALA B N 1
ATOM 2589 C CA . ALA B 1 92 ? 6.676 19.766 11.398 1 85.56 92 ALA B CA 1
ATOM 2590 C C . ALA B 1 92 ? 6.375 20.734 10.273 1 85.56 92 ALA B C 1
ATOM 2592 O O . ALA B 1 92 ? 5.211 20.969 9.93 1 85.56 92 ALA B O 1
ATOM 2593 N N . GLU B 1 93 ? 7.418 21.281 9.695 1 85.81 93 GLU B N 1
ATOM 2594 C CA . GLU B 1 93 ? 7.312 22.109 8.492 1 85.81 93 GLU B CA 1
ATOM 2595 C C . GLU B 1 93 ? 7.637 21.297 7.238 1 85.81 93 GLU B C 1
ATOM 2597 O O . GLU B 1 93 ? 7.195 21.641 6.141 1 85.81 93 GLU B O 1
ATOM 2602 N N . LEU B 1 94 ? 8.438 20.312 7.461 1 85.5 94 LEU B N 1
ATOM 2603 C CA . LEU B 1 94 ? 8.828 19.375 6.414 1 85.5 94 LEU B CA 1
ATOM 2604 C C . LEU B 1 94 ? 8.719 17.938 6.902 1 85.5 94 LEU B C 1
ATOM 2606 O O . LEU B 1 94 ? 9.234 17.609 7.973 1 85.5 94 LEU B O 1
ATOM 2610 N N . VAL B 1 95 ? 8.016 17.188 6.141 1 87.75 95 VAL B N 1
ATOM 2611 C CA . VAL B 1 95 ? 7.879 15.766 6.441 1 87.75 95 VAL B CA 1
ATOM 2612 C C . VAL B 1 95 ? 8.5 14.938 5.316 1 87.75 95 VAL B C 1
ATOM 2614 O O . VAL B 1 95 ? 8.086 15.047 4.16 1 87.75 95 VAL B O 1
ATOM 2617 N N . ILE B 1 96 ? 9.5 14.125 5.59 1 86.31 96 ILE B N 1
ATOM 2618 C CA . ILE B 1 96 ? 10.125 13.234 4.617 1 86.31 96 ILE B CA 1
ATOM 2619 C C . ILE B 1 96 ? 9.773 11.781 4.938 1 86.31 96 ILE B C 1
ATOM 2621 O O . ILE B 1 96 ? 10 11.32 6.059 1 86.31 96 ILE B O 1
ATOM 2625 N N . PHE B 1 97 ? 9.18 11.109 4.008 1 87.19 97 PHE B N 1
ATOM 2626 C CA . PHE B 1 97 ? 8.93 9.68 4.137 1 87.19 97 PHE B CA 1
ATOM 2627 C C . PHE B 1 97 ? 10.008 8.867 3.434 1 87.19 97 PHE B C 1
ATOM 2629 O O . PHE B 1 97 ? 10.047 8.805 2.203 1 87.19 97 PHE B O 1
ATOM 2636 N N . GLN B 1 98 ? 10.883 8.234 4.234 1 85 98 GLN B N 1
ATOM 2637 C CA . GLN B 1 98 ? 12.008 7.453 3.725 1 85 98 GLN B CA 1
ATOM 2638 C C . GLN B 1 98 ? 11.727 5.957 3.824 1 85 98 GLN B C 1
ATOM 2640 O O . GLN B 1 98 ? 11.477 5.438 4.914 1 85 98 GLN B O 1
ATOM 2645 N N . PHE B 1 99 ? 11.758 5.258 2.619 1 84.19 99 PHE B N 1
ATOM 2646 C CA . PHE B 1 99 ? 11.43 3.836 2.646 1 84.19 99 PHE B CA 1
ATOM 2647 C C . PHE B 1 99 ? 11.938 3.139 1.392 1 84.19 99 PHE B C 1
ATOM 2649 O O . PHE B 1 99 ? 12.211 3.789 0.379 1 84.19 99 PHE B O 1
ATOM 2656 N N . PRO B 1 100 ? 12.156 1.806 1.514 1 88.19 100 PRO B N 1
ATOM 2657 C CA . PRO B 1 100 ? 12.344 1.037 0.282 1 88.19 100 PRO B CA 1
ATOM 2658 C C . PRO B 1 100 ? 11.031 0.757 -0.446 1 88.19 100 PRO B C 1
ATOM 2660 O O . PRO B 1 100 ? 10 0.523 0.196 1 88.19 100 PRO B O 1
ATOM 2663 N N . LEU B 1 101 ? 11.094 0.816 -1.705 1 92.31 101 LEU B N 1
ATOM 2664 C CA . LEU B 1 101 ? 9.906 0.447 -2.471 1 92.31 101 LEU B CA 1
ATOM 2665 C C . LEU B 1 101 ? 9.68 -1.061 -2.426 1 92.31 101 LEU B C 1
ATOM 2667 O O . LEU B 1 101 ? 10.539 -1.836 -2.855 1 92.31 101 LEU B O 1
ATOM 2671 N N . TYR B 1 102 ? 8.602 -1.527 -1.811 1 90.44 102 TYR B N 1
ATOM 2672 C CA . TYR B 1 102 ? 8.203 -2.93 -1.763 1 90.44 102 TYR B CA 1
ATOM 2673 C C . TYR B 1 102 ? 6.926 -3.158 -2.566 1 90.44 102 TYR B C 1
ATOM 2675 O O . TYR B 1 102 ? 5.891 -2.553 -2.285 1 90.44 102 TYR B O 1
ATOM 2683 N N . TRP B 1 103 ? 7.133 -4.004 -3.574 1 93.25 103 TRP B N 1
ATOM 2684 C CA . TRP B 1 103 ? 5.977 -4.355 -4.395 1 93.25 103 TRP B CA 1
ATOM 2685 C C . TRP B 1 103 ? 5.266 -3.105 -4.898 1 93.25 103 TRP B C 1
ATOM 2687 O O . TRP B 1 103 ? 4.047 -2.975 -4.75 1 93.25 103 TRP B O 1
ATOM 2697 N N . TYR B 1 104 ? 6.051 -2.139 -5.395 1 93.69 104 TYR B N 1
ATOM 2698 C CA . TYR B 1 104 ? 5.629 -0.944 -6.117 1 93.69 104 TYR B CA 1
ATOM 2699 C C . TYR B 1 104 ? 4.84 -0.009 -5.207 1 93.69 104 TYR B C 1
ATOM 2701 O O . TYR B 1 104 ? 4.004 0.765 -5.68 1 93.69 104 TYR B O 1
ATOM 2709 N N . SER B 1 105 ? 5.027 -0.098 -3.969 1 93.75 105 SER B N 1
ATOM 2710 C CA . SER B 1 105 ? 4.414 0.804 -3 1 93.75 105 SER B CA 1
ATOM 2711 C C . SER B 1 105 ? 5.234 0.872 -1.714 1 93.75 105 SER B C 1
ATOM 2713 O O . SER B 1 105 ? 6.336 0.328 -1.645 1 93.75 105 SER B O 1
ATOM 2715 N N . MET B 1 106 ? 4.746 1.666 -0.748 1 91.31 106 MET B N 1
ATOM 2716 C CA . MET B 1 106 ? 5.395 1.765 0.556 1 91.31 106 MET B CA 1
ATOM 2717 C C . MET B 1 106 ? 5.254 0.461 1.334 1 91.31 106 MET B C 1
ATOM 2719 O O . MET B 1 106 ? 4.316 -0.306 1.104 1 91.31 106 MET B O 1
ATOM 2723 N N . PRO B 1 107 ? 6.285 0.222 2.217 1 86.62 107 PRO B N 1
ATOM 2724 C CA . PRO B 1 107 ? 6.168 -0.968 3.064 1 86.62 107 PRO B CA 1
ATOM 2725 C C . PRO B 1 107 ? 4.926 -0.937 3.957 1 86.62 107 PRO B C 1
ATOM 2727 O O . PRO B 1 107 ? 4.395 0.138 4.238 1 86.62 107 PRO B O 1
ATOM 2730 N N . ALA B 1 108 ? 4.527 -2.062 4.418 1 84 108 ALA B N 1
ATOM 2731 C CA . ALA B 1 108 ? 3.291 -2.225 5.18 1 84 108 ALA B CA 1
ATOM 2732 C C . ALA B 1 108 ? 3.287 -1.327 6.414 1 84 108 ALA B C 1
ATOM 2734 O O . ALA B 1 108 ? 2.254 -0.759 6.773 1 84 108 ALA B O 1
ATOM 2735 N N . ILE B 1 109 ? 4.395 -1.261 7.027 1 78.31 109 ILE B N 1
ATOM 2736 C CA . ILE B 1 109 ? 4.461 -0.485 8.258 1 78.31 109 ILE B CA 1
ATOM 2737 C C . ILE B 1 109 ? 4.141 0.979 7.969 1 78.31 109 ILE B C 1
ATOM 2739 O O . ILE B 1 109 ? 3.396 1.619 8.719 1 78.31 109 ILE B O 1
ATOM 2743 N N . LEU B 1 110 ? 4.73 1.496 6.93 1 86.06 110 LEU B N 1
ATOM 2744 C CA . LEU B 1 110 ? 4.434 2.875 6.559 1 86.06 110 LEU B CA 1
ATOM 2745 C C . LEU B 1 110 ? 2.992 3.012 6.082 1 86.06 110 LEU B C 1
ATOM 2747 O O . LEU B 1 110 ? 2.334 4.016 6.367 1 86.06 110 LEU B O 1
ATOM 2751 N N . LYS B 1 111 ? 2.551 2.035 5.324 1 88.88 111 LYS B N 1
ATOM 2752 C CA . LYS B 1 111 ? 1.146 2.053 4.926 1 88.88 111 LYS B CA 1
ATOM 2753 C C . LYS B 1 111 ? 0.23 2.061 6.148 1 88.88 111 LYS B C 1
ATOM 2755 O O . LYS B 1 111 ? -0.832 2.688 6.129 1 88.88 111 LYS B O 1
ATOM 2760 N N . GLY B 1 112 ? 0.612 1.373 7.137 1 84.38 112 GLY B N 1
ATOM 2761 C CA . GLY B 1 112 ? -0.123 1.418 8.391 1 84.38 112 GLY B CA 1
ATOM 2762 C C . GLY B 1 112 ? -0.157 2.801 9.016 1 84.38 112 GLY B C 1
ATOM 2763 O O . GLY B 1 112 ? -1.181 3.215 9.562 1 84.38 112 GLY B O 1
ATOM 2764 N N . TRP B 1 113 ? 0.968 3.418 8.984 1 83.5 113 TRP B N 1
ATOM 2765 C CA . TRP B 1 113 ? 1.028 4.793 9.461 1 83.5 113 TRP B CA 1
ATOM 2766 C C . TRP B 1 113 ? 0.029 5.672 8.719 1 83.5 113 TRP B C 1
ATOM 2768 O O . TRP B 1 113 ? -0.727 6.426 9.336 1 83.5 113 TRP B O 1
ATOM 2778 N N . MET B 1 114 ? 0.004 5.57 7.371 1 90.31 114 MET B N 1
ATOM 2779 C CA . MET B 1 114 ? -0.923 6.363 6.57 1 90.31 114 MET B CA 1
ATOM 2780 C C . MET B 1 114 ? -2.369 6.062 6.953 1 90.31 114 MET B C 1
ATOM 2782 O O . MET B 1 114 ? -3.172 6.98 7.133 1 90.31 114 MET B O 1
ATOM 2786 N N . ASP B 1 115 ? -2.678 4.816 7.098 1 87.62 115 ASP B N 1
ATOM 2787 C CA . ASP B 1 115 ? -4.039 4.363 7.359 1 87.62 115 ASP B CA 1
ATOM 2788 C C . ASP B 1 115 ? -4.527 4.848 8.727 1 87.62 115 ASP B C 1
ATOM 2790 O O . ASP B 1 115 ? -5.719 5.105 8.906 1 87.62 115 ASP B O 1
ATOM 2794 N N . ARG B 1 116 ? -3.627 5.027 9.648 1 85.25 116 ARG B N 1
ATOM 2795 C CA . ARG B 1 116 ? -4.031 5.281 11.023 1 85.25 116 ARG B CA 1
ATOM 2796 C C . ARG B 1 116 ? -3.902 6.758 11.375 1 85.25 116 ARG B C 1
ATOM 2798 O O . ARG B 1 116 ? -4.73 7.305 12.102 1 85.25 116 ARG B O 1
ATOM 2805 N N . VAL B 1 117 ? -2.912 7.387 10.922 1 87.69 117 VAL B N 1
ATOM 2806 C CA . VAL B 1 117 ? -2.561 8.727 11.375 1 87.69 117 VAL B CA 1
ATOM 2807 C C . VAL B 1 117 ? -3.354 9.766 10.586 1 87.69 117 VAL B C 1
ATOM 2809 O O . VAL B 1 117 ? -3.773 10.789 11.141 1 87.69 117 VAL B O 1
ATOM 2812 N N . LEU B 1 118 ? -3.602 9.508 9.328 1 92.69 118 LEU B N 1
ATOM 2813 C CA . LEU B 1 118 ? -4.277 10.484 8.477 1 92.69 118 LEU B CA 1
ATOM 2814 C C . LEU B 1 118 ? -5.793 10.375 8.625 1 92.69 118 LEU B C 1
ATOM 2816 O O . LEU B 1 118 ? -6.488 10.031 7.664 1 92.69 118 LEU B O 1
ATOM 2820 N N . VAL B 1 119 ? -6.25 10.836 9.734 1 90.75 119 VAL B N 1
ATOM 2821 C CA . VAL B 1 119 ? -7.664 10.734 10.094 1 90.75 119 VAL B CA 1
ATOM 2822 C C . VAL B 1 119 ? -8.398 12 9.664 1 90.75 119 VAL B C 1
ATOM 2824 O O . VAL B 1 119 ? -7.812 13.086 9.633 1 90.75 119 VAL B O 1
ATOM 2827 N N . GLN B 1 120 ? -9.68 11.781 9.344 1 91.25 120 GLN B N 1
ATOM 2828 C CA . GLN B 1 120 ? -10.531 12.93 9.039 1 91.25 120 GLN B CA 1
ATOM 2829 C C . GLN B 1 120 ? -10.586 13.898 10.219 1 91.25 120 GLN B C 1
ATOM 2831 O O . GLN B 1 120 ? -10.703 13.469 11.375 1 91.25 120 GLN B O 1
ATOM 2836 N N . GLY B 1 121 ? -10.617 15.188 9.953 1 92.94 121 GLY B N 1
ATOM 2837 C CA . GLY B 1 121 ? -10.539 16.203 10.992 1 92.94 121 GLY B CA 1
ATOM 2838 C C . GLY B 1 121 ? -9.133 16.688 11.25 1 92.94 121 GLY B C 1
ATOM 2839 O O . GLY B 1 121 ? -8.922 17.859 11.586 1 92.94 121 GLY B O 1
ATOM 2840 N N . PHE B 1 122 ? -8.195 15.766 11.203 1 93.94 122 PHE B N 1
ATOM 2841 C CA . PHE B 1 122 ? -6.789 16.125 11.375 1 93.94 122 PHE B CA 1
ATOM 2842 C C . PHE B 1 122 ? -6.129 16.391 10.031 1 93.94 122 PHE B C 1
ATOM 2844 O O . PHE B 1 122 ? -5.566 17.469 9.812 1 93.94 122 PHE B O 1
ATOM 2851 N N . ALA B 1 123 ? -6.246 15.375 9.109 1 94.69 123 ALA B N 1
ATOM 2852 C CA . ALA B 1 123 ? -5.508 15.445 7.852 1 94.69 123 ALA B CA 1
ATOM 2853 C C . ALA B 1 123 ? -6.379 16.016 6.738 1 94.69 123 ALA B C 1
ATOM 2855 O O . ALA B 1 123 ? -5.871 16.641 5.801 1 94.69 123 ALA B O 1
ATOM 2856 N N . PHE B 1 124 ? -7.637 15.758 6.77 1 93.44 124 PHE B N 1
ATOM 2857 C CA . PHE B 1 124 ? -8.547 16.203 5.719 1 93.44 124 PHE B CA 1
ATOM 2858 C C . PHE B 1 124 ? -9.969 16.328 6.254 1 93.44 124 PHE B C 1
ATOM 2860 O O . PHE B 1 124 ? -10.266 15.859 7.355 1 93.44 124 PHE B O 1
ATOM 2867 N N . ASN B 1 125 ? -10.766 17.062 5.496 1 89.88 125 ASN B N 1
ATOM 2868 C CA . ASN B 1 125 ? -12.203 17.094 5.719 1 89.88 125 ASN B CA 1
ATOM 2869 C C . ASN B 1 125 ? -12.977 16.797 4.434 1 89.88 125 ASN B C 1
ATOM 2871 O O . ASN B 1 125 ? -12.469 17.016 3.334 1 89.88 125 ASN B O 1
ATOM 2875 N N . ILE B 1 126 ? -14.047 16.078 4.516 1 76.25 126 ILE B N 1
ATOM 2876 C CA . ILE B 1 126 ? -14.891 15.789 3.363 1 76.25 126 ILE B CA 1
ATOM 2877 C C . ILE B 1 126 ? -16.016 16.812 3.277 1 76.25 126 ILE B C 1
ATOM 2879 O O . ILE B 1 126 ? -16.891 16.859 4.148 1 76.25 126 ILE B O 1
ATOM 2883 N N . PRO B 1 127 ? -15.773 18.125 2.83 1 62.31 127 PRO B N 1
ATOM 2884 C CA . PRO B 1 127 ? -16.938 19.016 2.668 1 62.31 127 PRO B CA 1
ATOM 2885 C C . PRO B 1 127 ? -18 18.422 1.759 1 62.31 127 PRO B C 1
ATOM 2887 O O . PRO B 1 127 ? -17.719 17.516 0.967 1 62.31 127 PRO B O 1
ATOM 2890 N N . LYS B 1 128 ? -19.344 18.828 1.903 1 52.28 128 LYS B N 1
ATOM 2891 C CA . LYS B 1 128 ? -20.438 18.656 0.957 1 52.28 128 LYS B CA 1
ATOM 2892 C C . LYS B 1 128 ? -19.969 18.891 -0.477 1 52.28 128 LYS B C 1
ATOM 2894 O O . LYS B 1 128 ? -20.766 18.797 -1.418 1 52.28 128 LYS B O 1
ATOM 2899 N N . GLY B 1 129 ? -18.422 18.734 -0.786 1 45.16 129 GLY B N 1
ATOM 2900 C CA . GLY B 1 129 ? -17.844 18.875 -2.115 1 45.16 129 GLY B CA 1
ATOM 2901 C C . GLY B 1 129 ? -16.422 18.375 -2.207 1 45.16 129 GLY B C 1
ATOM 2902 O O . GLY B 1 129 ? -16.141 17.234 -1.838 1 45.16 129 GLY B O 1
ATOM 2903 N N . SER B 1 130 ? -15.406 19.203 -2.6 1 50.44 130 SER B N 1
ATOM 2904 C CA . SER B 1 130 ? -14.008 18.844 -2.838 1 50.44 130 SER B CA 1
ATOM 2905 C C . SER B 1 130 ? -13.242 18.703 -1.525 1 50.44 130 SER B C 1
ATOM 2907 O O . SER B 1 130 ? -13.406 19.516 -0.613 1 50.44 130 SER B O 1
ATOM 2909 N N . GLY B 1 131 ? -13.047 17.484 -1.011 1 56.69 131 GLY B N 1
ATOM 2910 C CA . GLY B 1 131 ? -12.219 17.234 0.16 1 56.69 131 GLY B CA 1
ATOM 2911 C C . GLY B 1 131 ? -11.133 18.281 0.346 1 56.69 131 GLY B C 1
ATOM 2912 O O . GLY B 1 131 ? -10.562 18.781 -0.631 1 56.69 131 GLY B O 1
ATOM 2913 N N . SER B 1 132 ? -11.125 18.953 1.487 1 79.81 132 SER B N 1
ATOM 2914 C CA . SER B 1 132 ? -10.078 19.938 1.754 1 79.81 132 SER B CA 1
ATOM 2915 C C . SER B 1 132 ? -8.984 19.359 2.637 1 79.81 132 SER B C 1
ATOM 2917 O O . SER B 1 132 ? -9.258 18.828 3.713 1 79.81 132 SER B O 1
ATOM 2919 N N . GLY B 1 133 ? -7.766 19.25 2.117 1 91.75 133 GLY B N 1
ATOM 2920 C CA . GLY B 1 133 ? -6.602 18.891 2.904 1 91.75 133 GLY B CA 1
ATOM 2921 C C . GLY B 1 133 ? -6.316 19.859 4.035 1 91.75 133 GLY B C 1
ATOM 2922 O O . GLY B 1 133 ? -6.48 21.062 3.875 1 91.75 133 GLY B O 1
ATOM 2923 N N . LEU B 1 134 ? -5.996 1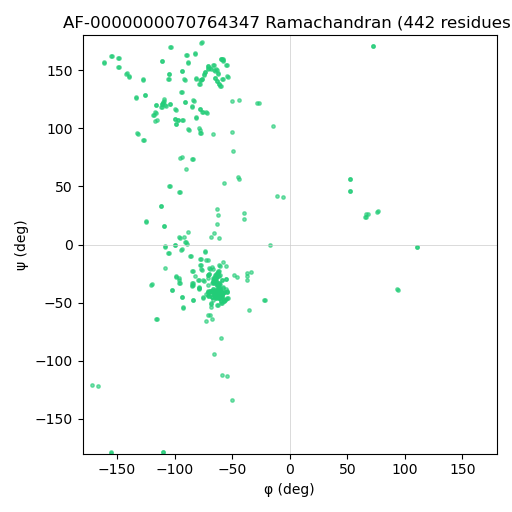9.375 5.199 1 94.31 134 LEU B N 1
ATOM 2924 C CA . LEU B 1 134 ? -5.84 20.219 6.383 1 94.31 134 LEU B CA 1
ATOM 2925 C C . LEU B 1 134 ? -4.367 20.391 6.734 1 94.31 134 LEU B C 1
ATOM 2927 O O . LEU B 1 134 ? -4.023 21.172 7.621 1 94.31 134 LEU B O 1
ATOM 2931 N N . LEU B 1 135 ? -3.533 19.703 6.078 1 95.25 135 LEU B N 1
ATOM 2932 C CA . LEU B 1 135 ? -2.104 19.797 6.355 1 95.25 135 LEU B CA 1
ATOM 2933 C C . LEU B 1 135 ? -1.433 20.781 5.398 1 95.25 135 LEU B C 1
ATOM 2935 O O . LEU B 1 135 ? -0.378 20.484 4.836 1 95.25 135 LEU B O 1
ATOM 2939 N N . LYS B 1 136 ? -2.057 21.844 5.25 1 93.5 136 LYS B N 1
ATOM 2940 C CA . LYS B 1 136 ? -1.596 22.906 4.355 1 93.5 136 LYS B CA 1
ATOM 2941 C C . LYS B 1 136 ? -0.355 23.594 4.91 1 93.5 136 LYS B C 1
ATOM 2943 O O . LYS B 1 136 ? -0.117 23.578 6.121 1 93.5 136 LYS B O 1
ATOM 2948 N N . ASN B 1 137 ? 0.421 24.141 4.051 1 92.88 137 ASN B N 1
ATOM 2949 C CA . ASN B 1 137 ? 1.606 24.922 4.387 1 92.88 137 ASN B CA 1
ATOM 2950 C C . ASN B 1 137 ? 2.684 24.062 5.031 1 92.88 137 ASN B C 1
ATOM 2952 O O . ASN B 1 137 ? 3.387 24.516 5.938 1 92.88 137 ASN B O 1
ATOM 2956 N N . LYS B 1 138 ? 2.703 22.844 4.754 1 91.94 138 LYS B N 1
ATOM 2957 C CA . LYS B 1 138 ? 3.73 21.891 5.137 1 91.94 138 LYS B CA 1
ATOM 2958 C C . LYS B 1 138 ? 4.285 21.156 3.918 1 91.94 138 LYS B C 1
ATOM 2960 O O . LYS B 1 138 ? 3.527 20.656 3.088 1 91.94 138 LYS B O 1
ATOM 2965 N N . LYS B 1 139 ? 5.57 21.188 3.846 1 92.56 139 LYS B N 1
ATOM 2966 C CA . LYS B 1 139 ? 6.207 20.453 2.752 1 92.56 139 LYS B CA 1
ATOM 2967 C C . LYS B 1 139 ? 6.332 18.969 3.08 1 92.56 139 LYS B C 1
ATOM 2969 O O . LYS B 1 139 ? 6.527 18.594 4.238 1 92.56 139 LYS B O 1
ATOM 2974 N N . ALA B 1 140 ? 6.16 18.172 2.061 1 93.62 140 ALA B N 1
ATOM 2975 C CA . ALA B 1 140 ? 6.363 16.734 2.193 1 93.62 140 ALA B CA 1
ATOM 2976 C C . ALA B 1 140 ? 7.012 16.156 0.941 1 93.62 140 ALA B C 1
ATOM 2978 O O . ALA B 1 140 ? 6.785 16.641 -0.167 1 93.62 140 ALA B O 1
ATOM 2979 N N . LEU B 1 141 ? 7.793 15.188 1.083 1 93.12 141 LEU B N 1
ATOM 2980 C CA . LEU B 1 141 ? 8.32 14.484 -0.083 1 93.12 141 LEU B CA 1
ATOM 2981 C C . LEU B 1 141 ? 8.555 13.008 0.23 1 93.12 141 LEU B C 1
ATOM 2983 O O . LEU B 1 141 ? 8.711 12.641 1.395 1 93.12 141 LEU B O 1
ATOM 2987 N N . LEU B 1 142 ? 8.469 12.211 -0.814 1 93.62 142 LEU B N 1
ATOM 2988 C CA . LEU B 1 142 ? 8.789 10.789 -0.764 1 93.62 142 LEU B CA 1
ATOM 2989 C C . LEU B 1 142 ? 10.258 10.555 -1.111 1 93.62 142 LEU B C 1
ATOM 2991 O O . LEU B 1 142 ? 10.742 11.039 -2.139 1 93.62 142 LEU B O 1
ATOM 2995 N N . SER B 1 143 ? 10.953 9.953 -0.225 1 89.75 143 SER B N 1
ATOM 2996 C CA . SER B 1 143 ? 12.32 9.5 -0.452 1 89.75 143 SER B CA 1
ATOM 2997 C C . SER B 1 143 ? 12.43 7.98 -0.367 1 89.75 143 SER B C 1
ATOM 2999 O O . SER B 1 143 ? 12.25 7.402 0.705 1 89.75 143 SER B O 1
ATOM 3001 N N . PHE B 1 144 ? 12.742 7.355 -1.603 1 90.62 144 PHE B N 1
ATOM 3002 C CA . PHE B 1 144 ? 12.727 5.898 -1.522 1 90.62 144 PHE B CA 1
ATOM 3003 C C . PHE B 1 144 ? 13.742 5.289 -2.482 1 90.62 144 PHE B C 1
ATOM 3005 O O . PHE B 1 144 ? 14.273 5.98 -3.355 1 90.62 144 PHE B O 1
ATOM 3012 N N . THR B 1 145 ? 14.086 4.059 -2.195 1 90.06 145 THR B N 1
ATOM 3013 C CA . THR B 1 145 ? 14.961 3.258 -3.049 1 90.06 145 THR B CA 1
ATOM 3014 C C . THR B 1 145 ? 14.148 2.221 -3.824 1 90.06 145 THR B C 1
ATOM 3016 O O . THR B 1 145 ? 13.094 1.78 -3.367 1 90.06 145 THR B O 1
ATOM 3019 N N . THR B 1 146 ? 14.586 1.92 -5.02 1 92.62 146 THR B N 1
ATOM 3020 C CA . THR B 1 146 ? 13.93 0.889 -5.816 1 92.62 146 THR B CA 1
ATOM 3021 C C . THR B 1 146 ? 14.828 -0.337 -5.961 1 92.62 146 THR B C 1
ATOM 3023 O O . THR B 1 146 ? 16.047 -0.255 -5.746 1 92.62 146 THR B O 1
ATOM 3026 N N . GLY B 1 147 ? 14.188 -1.482 -6.258 1 88.25 147 GLY B N 1
ATOM 3027 C CA . GLY B 1 147 ? 14.945 -2.674 -6.605 1 88.25 147 GLY B CA 1
ATOM 3028 C C . GLY B 1 147 ? 15.445 -2.67 -8.039 1 88.25 147 GLY B C 1
ATOM 3029 O O . GLY B 1 147 ? 16.531 -3.184 -8.328 1 88.25 147 GLY B O 1
ATOM 3030 N N . GLY B 1 148 ? 14.633 -2.16 -8.938 1 89.06 148 GLY B N 1
ATOM 3031 C CA . GLY B 1 148 ? 14.984 -2.045 -10.344 1 89.06 148 GLY B CA 1
ATOM 3032 C C . GLY B 1 148 ? 15.695 -0.747 -10.68 1 89.06 148 GLY B C 1
ATOM 3033 O O . GLY B 1 148 ? 15.578 0.237 -9.945 1 89.06 148 GLY B O 1
ATOM 3034 N N . ASN B 1 149 ? 16.453 -0.789 -11.766 1 92.06 149 ASN B N 1
ATOM 3035 C CA . ASN B 1 149 ? 17.156 0.417 -12.188 1 92.06 149 ASN B CA 1
ATOM 3036 C C . ASN B 1 149 ? 16.203 1.415 -12.852 1 92.06 149 ASN B C 1
ATOM 3038 O O . ASN B 1 149 ? 15.031 1.115 -13.062 1 92.06 149 ASN B O 1
ATOM 3042 N N . GLN B 1 150 ? 16.719 2.568 -13.156 1 93 150 GLN B N 1
ATOM 3043 C CA . GLN B 1 150 ? 15.906 3.666 -13.656 1 93 150 GLN B CA 1
ATOM 3044 C C . GLN B 1 150 ? 15.25 3.297 -14.984 1 93 150 GLN B C 1
ATOM 3046 O O . GLN B 1 150 ? 14.102 3.674 -15.242 1 93 150 GLN B O 1
ATOM 3051 N N . ALA B 1 151 ? 15.961 2.607 -15.789 1 91.88 151 ALA B N 1
ATOM 3052 C CA . ALA B 1 151 ? 15.469 2.238 -17.109 1 91.88 151 ALA B CA 1
ATOM 3053 C C . ALA B 1 151 ? 14.219 1.372 -17.016 1 91.88 151 ALA B C 1
ATOM 3055 O O . ALA B 1 151 ? 13.383 1.366 -17.922 1 91.88 151 ALA B O 1
ATOM 3056 N N . MET B 1 152 ? 14.055 0.731 -15.914 1 90.31 152 MET B N 1
ATOM 3057 C CA . MET B 1 152 ? 12.922 -0.164 -15.711 1 90.31 152 MET B CA 1
ATOM 3058 C C . MET B 1 152 ? 11.648 0.626 -15.406 1 90.31 152 MET B C 1
ATOM 3060 O O . MET B 1 152 ? 10.547 0.103 -15.539 1 90.31 152 MET B O 1
ATOM 3064 N N . TYR B 1 153 ? 11.82 1.842 -15.031 1 93.81 153 TYR B N 1
ATOM 3065 C CA . TYR B 1 153 ? 10.68 2.625 -14.57 1 93.81 153 TYR B CA 1
ATOM 3066 C C . TYR B 1 153 ? 10.359 3.748 -15.547 1 93.81 153 TYR B C 1
ATOM 3068 O O . TYR B 1 153 ? 9.961 4.844 -15.133 1 93.81 153 TYR B O 1
ATOM 3076 N N . THR B 1 154 ? 10.578 3.494 -16.75 1 91.56 154 THR B N 1
ATOM 3077 C CA . THR B 1 154 ? 10.195 4.402 -17.828 1 91.56 154 THR B CA 1
ATOM 3078 C C . THR B 1 154 ? 8.945 3.898 -18.547 1 91.56 154 THR B C 1
ATOM 3080 O O . THR B 1 154 ? 8.461 2.799 -18.266 1 91.56 154 THR B O 1
ATOM 3083 N N . LYS B 1 155 ? 8.375 4.703 -19.406 1 87.62 155 LYS B N 1
ATOM 3084 C CA . LYS B 1 155 ? 7.188 4.336 -20.172 1 87.62 155 LYS B CA 1
ATOM 3085 C C . LYS B 1 155 ? 7.418 3.045 -20.953 1 87.62 155 LYS B C 1
ATOM 3087 O O . LYS B 1 155 ? 6.492 2.248 -21.125 1 87.62 155 LYS B O 1
ATOM 3092 N N . GLU B 1 156 ? 8.609 2.863 -21.297 1 85.88 156 GLU B N 1
ATOM 3093 C CA . GLU B 1 156 ? 8.961 1.688 -22.078 1 85.88 156 GLU B CA 1
ATOM 3094 C C . GLU B 1 156 ? 9.547 0.59 -21.203 1 85.88 156 GLU B C 1
ATOM 3096 O O . GLU B 1 156 ? 9.883 -0.493 -21.688 1 85.88 156 GLU B O 1
ATOM 3101 N N . GLY B 1 157 ? 9.633 0.864 -19.969 1 84.94 157 GLY B N 1
ATOM 3102 C CA . GLY B 1 157 ? 10.289 -0.077 -19.078 1 84.94 157 GLY B CA 1
ATOM 3103 C C . GLY B 1 157 ? 9.383 -1.208 -18.641 1 84.94 157 GLY B C 1
ATOM 3104 O O . GLY B 1 157 ? 8.156 -1.077 -18.672 1 84.94 157 GLY B O 1
ATOM 3105 N N . ILE B 1 158 ? 9.992 -2.16 -18.141 1 82.44 158 ILE B N 1
ATOM 3106 C CA . ILE B 1 158 ? 9.273 -3.381 -17.781 1 82.44 158 ILE B CA 1
ATOM 3107 C C . ILE B 1 158 ? 8.398 -3.121 -16.562 1 82.44 158 ILE B C 1
ATOM 3109 O O . ILE B 1 158 ? 7.383 -3.797 -16.375 1 82.44 158 ILE B O 1
ATOM 3113 N N . SER B 1 159 ? 8.773 -2.156 -15.719 1 86.19 159 SER B N 1
ATOM 3114 C CA . SER B 1 159 ? 8.023 -1.854 -14.508 1 86.19 159 SER B CA 1
ATOM 3115 C C . SER B 1 159 ? 7.043 -0.707 -14.734 1 86.19 159 SER B C 1
ATOM 3117 O O . SER B 1 159 ? 6.387 -0.251 -13.797 1 86.19 159 SER B O 1
ATOM 3119 N N . GLY B 1 160 ? 6.945 -0.278 -15.953 1 85.62 160 GLY B N 1
ATOM 3120 C CA . GLY B 1 160 ? 6.086 0.86 -16.25 1 85.62 160 GLY B CA 1
ATOM 3121 C C . GLY B 1 160 ? 6.652 2.176 -15.742 1 85.62 160 GLY B C 1
ATOM 3122 O O . GLY B 1 160 ? 7.656 2.195 -15.031 1 85.62 160 GLY B O 1
ATOM 3123 N N . ASP B 1 161 ? 5.996 3.191 -16.156 1 91.56 161 ASP B N 1
ATOM 3124 C CA . ASP B 1 161 ? 6.422 4.531 -15.773 1 91.56 161 ASP B CA 1
ATOM 3125 C C . ASP B 1 161 ? 6.328 4.723 -14.258 1 91.56 161 ASP B C 1
ATOM 3127 O O . ASP B 1 161 ? 5.352 4.301 -13.633 1 91.56 161 ASP B O 1
ATOM 3131 N N . ILE B 1 162 ? 7.332 5.41 -13.727 1 94 162 ILE B N 1
ATOM 3132 C CA . ILE B 1 162 ? 7.43 5.613 -12.289 1 94 162 ILE B CA 1
ATOM 3133 C C . ILE B 1 162 ? 6.207 6.379 -11.789 1 94 162 ILE B C 1
ATOM 3135 O O . ILE B 1 162 ? 5.895 6.352 -10.594 1 94 162 ILE B O 1
ATOM 3139 N N . SER B 1 163 ? 5.492 7.031 -12.625 1 91.5 163 SER B N 1
ATOM 3140 C CA . SER B 1 163 ? 4.305 7.793 -12.258 1 91.5 163 SER B CA 1
ATOM 3141 C C . SER B 1 163 ? 3.213 6.883 -11.711 1 91.5 163 SER B C 1
ATOM 3143 O O . SER B 1 163 ? 2.418 7.301 -10.859 1 91.5 163 SER B O 1
ATOM 3145 N N . TYR B 1 164 ? 3.172 5.691 -12.117 1 89.69 164 TYR B N 1
ATOM 3146 C CA . TYR B 1 164 ? 2.178 4.746 -11.617 1 89.69 164 TYR B CA 1
ATOM 3147 C C . TYR B 1 164 ? 2.406 4.449 -10.141 1 89.69 164 TYR B C 1
ATOM 3149 O O . TYR B 1 164 ? 1.454 4.199 -9.398 1 89.69 164 TYR B O 1
ATOM 3157 N N . VAL B 1 165 ? 3.678 4.492 -9.797 1 93.19 165 VAL B N 1
ATOM 3158 C CA . VAL B 1 165 ? 4.055 4.242 -8.414 1 93.19 165 VAL B CA 1
ATOM 3159 C C . VAL B 1 165 ? 3.805 5.492 -7.57 1 93.19 165 VAL B C 1
ATOM 3161 O O . VAL B 1 165 ? 3.314 5.402 -6.445 1 93.19 165 VAL B O 1
ATOM 3164 N N . LEU B 1 166 ? 4.062 6.578 -8.18 1 94.56 166 LEU B N 1
ATOM 3165 C CA . LEU B 1 166 ? 4.086 7.832 -7.434 1 94.56 166 LEU B CA 1
ATOM 3166 C C . LEU B 1 166 ? 2.682 8.406 -7.281 1 94.56 166 LEU B C 1
ATOM 3168 O O . LEU B 1 166 ? 2.361 9.016 -6.258 1 94.56 166 LEU B O 1
ATOM 3172 N N . TRP B 1 167 ? 1.817 8.219 -8.227 1 92.38 167 TRP B N 1
ATOM 3173 C CA . TRP B 1 167 ? 0.542 8.93 -8.289 1 92.38 167 TRP B CA 1
ATOM 3174 C C . TRP B 1 167 ? -0.296 8.656 -7.043 1 92.38 167 TRP B C 1
ATOM 3176 O O . TRP B 1 167 ? -0.729 9.586 -6.363 1 92.38 167 TRP B O 1
ATOM 3186 N N . PRO B 1 168 ? -0.481 7.387 -6.668 1 93.56 168 PRO B N 1
ATOM 3187 C CA . PRO B 1 168 ? -1.307 7.137 -5.484 1 93.56 168 PRO B CA 1
ATOM 3188 C C . PRO B 1 168 ? -0.721 7.758 -4.219 1 93.56 168 PRO B C 1
ATOM 3190 O O . PRO B 1 168 ? -1.467 8.203 -3.342 1 93.56 168 PRO B O 1
ATOM 3193 N N . MET B 1 169 ? 0.537 7.812 -4.121 1 95.12 169 MET B N 1
ATOM 3194 C CA . MET B 1 169 ? 1.168 8.281 -2.891 1 95.12 169 MET B CA 1
ATOM 3195 C C . MET B 1 169 ? 1.25 9.805 -2.869 1 95.12 169 MET B C 1
ATOM 3197 O O . MET B 1 169 ? 0.887 10.438 -1.875 1 95.12 169 MET B O 1
ATOM 3201 N N . GLN B 1 170 ? 1.706 10.352 -3.949 1 94.88 170 GLN B N 1
ATOM 3202 C CA . GLN B 1 170 ? 1.877 11.797 -3.986 1 94.88 170 GLN B CA 1
ATOM 3203 C C . GLN B 1 170 ? 0.533 12.508 -4.125 1 94.88 170 GLN B C 1
ATOM 3205 O O . GLN B 1 170 ? 0.229 13.43 -3.363 1 94.88 170 GLN B O 1
ATOM 3210 N N . PHE B 1 171 ? -0.294 12.062 -4.992 1 91.25 171 PHE B N 1
ATOM 3211 C CA . PHE B 1 171 ? -1.565 12.734 -5.234 1 91.25 171 PHE B CA 1
ATOM 3212 C C . PHE B 1 171 ? -2.672 12.125 -4.379 1 91.25 171 PHE B C 1
ATOM 3214 O O . PHE B 1 171 ? -3.418 12.844 -3.715 1 91.25 171 PHE B O 1
ATOM 3221 N N . GLY B 1 172 ? -2.695 10.883 -4.352 1 91.06 172 GLY B N 1
ATOM 3222 C CA . GLY B 1 172 ? -3.76 10.195 -3.635 1 91.06 172 GLY B CA 1
ATOM 3223 C C . GLY B 1 172 ? -3.715 10.422 -2.137 1 91.06 172 GLY B C 1
ATOM 3224 O O . GLY B 1 172 ? -4.754 10.422 -1.47 1 91.06 172 GLY B O 1
ATOM 3225 N N . ILE B 1 173 ? -2.506 10.633 -1.618 1 94.38 173 ILE B N 1
ATOM 3226 C CA . ILE B 1 173 ? -2.389 10.742 -0.169 1 94.38 173 ILE B CA 1
ATOM 3227 C C . ILE B 1 173 ? -1.914 12.148 0.202 1 94.38 173 ILE B C 1
ATOM 3229 O O . ILE B 1 173 ? -2.676 12.938 0.764 1 94.38 173 ILE B O 1
ATOM 3233 N N . LEU B 1 174 ? -0.704 12.5 -0.209 1 94.94 174 LEU B N 1
ATOM 3234 C CA . LEU B 1 174 ? -0.041 13.688 0.317 1 94.94 174 LEU B CA 1
ATOM 3235 C C . LEU B 1 174 ? -0.753 14.953 -0.143 1 94.94 174 LEU B C 1
ATOM 3237 O O . LEU B 1 174 ? -1.071 15.82 0.673 1 94.94 174 LEU B O 1
ATOM 3241 N N . GLN B 1 175 ? -0.998 15.086 -1.416 1 93.38 175 GLN B N 1
ATOM 3242 C CA . GLN B 1 175 ? -1.685 16.281 -1.895 1 93.38 175 GLN B CA 1
ATOM 3243 C C . GLN B 1 175 ? -3.123 16.328 -1.387 1 93.38 175 GLN B C 1
ATOM 3245 O O . GLN B 1 175 ? -3.635 17.406 -1.059 1 93.38 175 GLN B O 1
ATOM 3250 N N . PHE B 1 176 ? -3.727 15.227 -1.395 1 91.25 176 PHE B N 1
ATOM 3251 C CA . PHE B 1 176 ? -5.094 15.164 -0.886 1 91.25 176 PHE B CA 1
ATOM 3252 C C . PHE B 1 176 ? -5.168 15.711 0.534 1 91.25 176 PHE B C 1
ATOM 3254 O O . PHE B 1 176 ? -6.129 16.391 0.891 1 91.25 176 PHE B O 1
ATOM 3261 N N . CYS B 1 177 ? -4.211 15.391 1.316 1 94.19 177 CYS B N 1
ATOM 3262 C CA . CYS B 1 177 ? -4.195 15.812 2.713 1 94.19 177 CYS B CA 1
ATOM 3263 C C . CYS B 1 177 ? -3.787 17.281 2.832 1 94.19 177 CYS B C 1
ATOM 3265 O O . CYS B 1 177 ? -3.857 17.859 3.918 1 94.19 177 CYS B O 1
ATOM 3267 N N . GLY B 1 178 ? -3.268 17.875 1.719 1 94.06 178 GLY B N 1
ATOM 3268 C CA . GLY B 1 178 ? -3.033 19.312 1.721 1 94.06 178 GLY B CA 1
ATOM 3269 C C . GLY B 1 178 ? -1.56 19.672 1.718 1 94.06 178 GLY B C 1
ATOM 3270 O O . GLY B 1 178 ? -1.206 20.859 1.624 1 94.06 178 GLY B O 1
ATOM 3271 N N . PHE B 1 179 ? -0.659 18.688 1.749 1 94.56 179 PHE B N 1
ATOM 3272 C CA . PHE B 1 179 ? 0.773 18.953 1.771 1 94.56 179 PHE B CA 1
ATOM 3273 C C . PHE B 1 179 ? 1.204 19.688 0.504 1 94.56 179 PHE B C 1
ATOM 3275 O O . PHE B 1 179 ? 0.634 19.469 -0.568 1 94.56 179 PHE B O 1
ATOM 3282 N N . ASP B 1 180 ? 2.203 20.531 0.687 1 95.12 180 ASP B N 1
ATOM 3283 C CA . ASP B 1 180 ? 3.004 20.969 -0.452 1 95.12 180 ASP B CA 1
ATOM 3284 C C . ASP B 1 180 ? 4.008 19.891 -0.861 1 95.12 180 ASP B C 1
ATOM 3286 O O . ASP B 1 180 ? 5.113 19.828 -0.316 1 95.12 180 ASP B O 1
ATOM 3290 N N . VAL B 1 181 ? 3.594 19.125 -1.83 1 96.31 181 VAL B N 1
ATOM 3291 C CA . VAL B 1 181 ? 4.355 17.922 -2.152 1 96.31 181 VAL B CA 1
ATOM 3292 C C . VAL B 1 181 ? 5.52 18.281 -3.074 1 96.31 181 VAL B C 1
ATOM 3294 O O . VAL B 1 181 ? 5.324 18.906 -4.121 1 96.31 181 VAL B O 1
ATOM 3297 N N . LEU B 1 182 ? 6.738 17.938 -2.656 1 96.25 182 LEU B N 1
ATOM 3298 C CA . LEU B 1 182 ? 7.938 18.156 -3.457 1 96.25 182 LEU B CA 1
ATOM 3299 C C . LEU B 1 182 ? 8.219 16.969 -4.352 1 96.25 182 LEU B C 1
ATOM 3301 O O . LEU B 1 182 ? 7.629 15.898 -4.176 1 96.25 182 LEU B O 1
ATOM 3305 N N . ALA B 1 183 ? 9.094 17.219 -5.395 1 96.69 183 ALA B N 1
ATOM 3306 C CA . ALA B 1 183 ? 9.539 16.109 -6.234 1 96.69 183 ALA B CA 1
ATOM 3307 C C . ALA B 1 183 ? 10.133 14.992 -5.391 1 96.69 183 ALA B C 1
ATOM 3309 O O . ALA B 1 183 ? 10.797 15.25 -4.383 1 96.69 183 ALA B O 1
ATOM 3310 N N . PRO B 1 184 ? 9.891 13.766 -5.828 1 96.5 184 PRO B N 1
ATOM 3311 C CA . PRO B 1 184 ? 10.438 12.656 -5.039 1 96.5 184 PRO B CA 1
ATOM 3312 C C . PRO B 1 184 ? 11.961 12.555 -5.148 1 96.5 184 PRO B C 1
ATOM 3314 O O . PRO B 1 184 ? 12.547 13.094 -6.086 1 96.5 184 PRO B O 1
ATOM 3317 N N . GLN B 1 185 ? 12.539 12.039 -4.078 1 93.56 185 GLN B N 1
ATOM 3318 C CA . GLN B 1 185 ? 13.93 11.602 -4.102 1 93.56 185 GLN B CA 1
ATOM 3319 C C . GLN B 1 185 ? 14.031 10.094 -4.309 1 93.56 185 GLN B C 1
ATOM 3321 O O . GLN B 1 185 ? 13.797 9.32 -3.381 1 93.56 185 GLN B O 1
ATOM 3326 N N . ILE B 1 186 ? 14.391 9.734 -5.562 1 95.31 186 ILE B N 1
ATOM 3327 C CA . ILE B 1 186 ? 14.406 8.312 -5.883 1 95.31 186 ILE B CA 1
ATOM 3328 C C . ILE B 1 186 ? 15.844 7.844 -6.082 1 95.31 186 ILE B C 1
ATOM 3330 O O . ILE B 1 186 ? 16.594 8.438 -6.859 1 95.31 186 ILE B O 1
ATOM 3334 N N . CYS B 1 187 ? 16.25 6.902 -5.305 1 91.94 187 CYS B N 1
ATOM 3335 C CA . CYS B 1 187 ? 17.5 6.195 -5.531 1 91.94 187 CYS B CA 1
ATOM 3336 C C . CYS B 1 187 ? 17.25 4.855 -6.215 1 91.94 187 CYS B C 1
ATOM 3338 O O . CYS B 1 187 ? 16.812 3.902 -5.574 1 91.94 187 CYS B O 1
ATOM 3340 N N . PHE B 1 188 ? 17.609 4.785 -7.484 1 93.94 188 PHE B N 1
ATOM 3341 C CA . PHE B 1 188 ? 17.297 3.602 -8.273 1 93.94 188 PHE B CA 1
ATOM 3342 C C . PHE B 1 188 ? 18.344 2.523 -8.086 1 93.94 188 PHE B C 1
ATOM 3344 O O . PHE B 1 188 ? 19.531 2.756 -8.344 1 93.94 188 PHE B O 1
ATOM 3351 N N . ALA B 1 189 ? 17.984 1.434 -7.605 1 92.25 189 ALA B N 1
ATOM 3352 C CA . ALA B 1 189 ? 18.734 0.189 -7.473 1 92.25 189 ALA B CA 1
ATOM 3353 C C . ALA B 1 189 ? 20.078 0.428 -6.781 1 92.25 189 ALA B C 1
ATOM 3355 O O . ALA B 1 189 ? 21.125 0.015 -7.281 1 92.25 189 ALA B O 1
ATOM 3356 N N . PRO B 1 190 ? 20.031 0.979 -5.617 1 87.56 190 PRO B N 1
ATOM 3357 C CA . PRO B 1 190 ? 21.297 1.224 -4.93 1 87.56 190 PRO B CA 1
ATOM 3358 C C . PRO B 1 190 ? 22.031 -0.066 -4.578 1 87.56 190 PRO B C 1
ATOM 3360 O O . PRO B 1 190 ? 23.266 -0.062 -4.441 1 87.56 190 PRO B O 1
ATOM 3363 N N . GLU B 1 191 ? 21.297 -1.107 -4.418 1 80.75 191 GLU B N 1
ATOM 3364 C CA . GLU B 1 191 ? 21.875 -2.396 -4.062 1 80.75 191 GLU B CA 1
ATOM 3365 C C . GLU B 1 191 ? 22.891 -2.854 -5.113 1 80.75 191 GLU B C 1
ATOM 3367 O O . GLU B 1 191 ? 23.859 -3.535 -4.789 1 80.75 191 GLU B O 1
ATOM 3372 N N . TYR B 1 192 ? 22.703 -2.48 -6.316 1 86.06 192 TYR B N 1
ATOM 3373 C CA . TYR B 1 192 ? 23.531 -2.967 -7.414 1 86.06 192 TYR B CA 1
ATOM 3374 C C . TYR B 1 192 ? 24.453 -1.867 -7.926 1 86.06 192 TYR B C 1
ATOM 3376 O O . TYR B 1 192 ? 25.281 -2.102 -8.812 1 86.06 192 TYR B O 1
ATOM 3384 N N . ALA B 1 193 ? 24.391 -0.723 -7.418 1 87.75 193 ALA B N 1
ATOM 3385 C CA . ALA B 1 193 ? 25.203 0.403 -7.863 1 87.75 193 ALA B CA 1
ATOM 3386 C C . ALA B 1 193 ? 26.625 0.311 -7.301 1 87.75 193 ALA B C 1
ATOM 3388 O O . ALA B 1 193 ? 26.812 -0.064 -6.141 1 87.75 193 ALA B O 1
ATOM 3389 N N . PRO B 1 194 ? 27.609 0.641 -8.203 1 92.19 194 PRO B N 1
ATOM 3390 C CA . PRO B 1 194 ? 28.969 0.701 -7.672 1 92.19 194 PRO B CA 1
ATOM 3391 C C . PRO B 1 194 ? 29.125 1.7 -6.527 1 92.19 194 PRO B C 1
ATOM 3393 O O . PRO B 1 194 ? 28.312 2.623 -6.402 1 92.19 194 PRO B O 1
ATOM 3396 N N . LEU B 1 195 ? 30.141 1.492 -5.754 1 88.19 195 LEU B N 1
ATOM 3397 C CA . LEU B 1 195 ? 30.375 2.281 -4.547 1 88.19 195 LEU B CA 1
ATOM 3398 C C . LEU B 1 195 ? 30.406 3.771 -4.871 1 88.19 195 LEU B C 1
ATOM 3400 O O . LEU B 1 195 ? 29.828 4.582 -4.152 1 88.19 195 LEU B O 1
ATOM 3404 N N . GLU B 1 196 ? 31.125 4.051 -5.91 1 91.12 196 GLU B N 1
ATOM 3405 C CA . GLU B 1 196 ? 31.25 5.457 -6.27 1 91.12 196 GLU B CA 1
ATOM 3406 C C . GLU B 1 196 ? 29.891 6.07 -6.602 1 91.12 196 GLU B C 1
ATOM 3408 O O . GLU B 1 196 ? 29.609 7.207 -6.211 1 91.12 196 GLU B O 1
ATOM 3413 N N . GLU B 1 197 ? 29.094 5.32 -7.223 1 91.44 197 GLU B N 1
ATOM 3414 C CA . GLU B 1 197 ? 27.75 5.785 -7.566 1 91.44 197 GLU B CA 1
ATOM 3415 C C . GLU B 1 197 ? 26.875 5.926 -6.32 1 91.44 197 GLU B C 1
ATOM 3417 O O . GLU B 1 197 ? 26.078 6.863 -6.215 1 91.44 197 GLU B O 1
ATOM 3422 N N . ARG B 1 198 ? 27 5.039 -5.469 1 87.81 198 ARG B N 1
ATOM 3423 C CA . ARG B 1 198 ? 26.25 5.109 -4.215 1 87.81 198 ARG B CA 1
ATOM 3424 C C . ARG B 1 198 ? 26.641 6.348 -3.414 1 87.81 198 ARG B C 1
ATOM 3426 O O . ARG B 1 198 ? 25.781 7.016 -2.838 1 87.81 198 ARG B O 1
ATOM 3433 N N . ARG B 1 199 ? 27.922 6.633 -3.439 1 83.19 199 ARG B N 1
ATOM 3434 C CA . ARG B 1 199 ? 28.391 7.836 -2.762 1 83.19 199 ARG B CA 1
ATOM 3435 C C . ARG B 1 199 ? 27.812 9.094 -3.398 1 83.19 199 ARG B C 1
ATOM 3437 O O . ARG B 1 199 ? 27.453 10.039 -2.699 1 83.19 199 ARG B O 1
ATOM 3444 N N . GLN B 1 200 ? 27.766 9 -4.633 1 91.38 200 GLN B N 1
ATOM 3445 C CA . GLN B 1 200 ? 27.219 10.141 -5.355 1 91.38 200 GLN B CA 1
ATOM 3446 C C . GLN B 1 200 ? 25.734 10.328 -5.051 1 91.38 200 GLN B C 1
ATOM 3448 O O . GLN B 1 200 ? 25.25 11.461 -4.953 1 91.38 200 GLN B O 1
ATOM 3453 N N . MET B 1 201 ? 25 9.258 -4.934 1 86.25 201 MET B N 1
ATOM 3454 C CA . MET B 1 201 ? 23.594 9.32 -4.57 1 86.25 201 MET B CA 1
ATOM 3455 C C . MET B 1 201 ? 23.406 10.023 -3.229 1 86.25 201 MET B C 1
ATOM 3457 O O . MET B 1 201 ? 22.531 10.883 -3.086 1 86.25 201 MET B O 1
ATOM 3461 N N . LEU B 1 202 ? 24.281 9.695 -2.35 1 83.19 202 LEU B N 1
ATOM 3462 C CA . LEU B 1 202 ? 24.188 10.258 -1.007 1 83.19 202 LEU B CA 1
ATOM 3463 C C . LEU B 1 202 ? 24.578 11.727 -1.01 1 83.19 202 LEU B C 1
ATOM 3465 O O . LEU B 1 202 ? 23.922 12.555 -0.372 1 83.19 202 LEU B O 1
ATOM 3469 N N . THR B 1 203 ? 25.625 12.016 -1.729 1 83.88 203 THR B N 1
ATOM 3470 C CA . THR B 1 203 ? 26.109 13.391 -1.801 1 83.88 203 THR B CA 1
ATOM 3471 C C . THR B 1 203 ? 25.062 14.289 -2.459 1 83.88 203 THR B C 1
ATOM 3473 O O . THR B 1 203 ? 24.812 15.406 -1.997 1 83.88 203 THR B O 1
ATOM 3476 N N . SER B 1 204 ? 24.484 13.773 -3.453 1 89.19 204 SER B N 1
ATOM 3477 C CA . SER B 1 204 ? 23.438 14.523 -4.145 1 89.19 204 SER B CA 1
ATOM 3478 C C . SER B 1 204 ? 22.234 14.766 -3.242 1 89.19 204 SER B C 1
ATOM 3480 O O . SER B 1 204 ? 21.656 15.852 -3.258 1 89.19 204 SER B O 1
ATOM 3482 N N . TRP B 1 205 ? 21.859 13.797 -2.494 1 85.06 205 TRP B N 1
ATOM 3483 C CA . TRP B 1 205 ? 20.75 13.922 -1.562 1 85.06 205 TRP B CA 1
ATOM 3484 C C . TRP B 1 205 ? 21.047 14.938 -0.47 1 85.06 205 TRP B C 1
ATOM 3486 O O . TRP B 1 205 ? 20.219 15.781 -0.14 1 85.06 205 TRP B O 1
ATOM 3496 N N . GLU B 1 206 ? 22.234 14.914 0.014 1 79.44 206 GLU B N 1
ATOM 3497 C CA . GLU B 1 206 ? 22.672 15.875 1.024 1 79.44 206 GLU B CA 1
ATOM 3498 C C . GLU B 1 206 ? 22.609 17.297 0.494 1 79.44 206 GLU B C 1
ATOM 3500 O O . GLU B 1 206 ? 22.141 18.203 1.193 1 79.44 206 GLU B O 1
ATOM 3505 N N . LYS B 1 207 ? 23.094 17.438 -0.67 1 85.5 207 LYS B N 1
ATOM 3506 C CA . LYS B 1 207 ? 23.078 18.75 -1.305 1 85.5 207 LYS B CA 1
ATOM 3507 C C . LYS B 1 207 ? 21.656 19.25 -1.47 1 85.5 207 LYS B C 1
ATOM 3509 O O . LYS B 1 207 ? 21.359 20.422 -1.183 1 85.5 207 LYS B O 1
ATOM 3514 N N . ARG B 1 208 ? 20.734 18.359 -1.851 1 87.75 208 ARG B N 1
ATOM 3515 C CA . ARG B 1 208 ? 19.328 18.766 -2.025 1 87.75 208 ARG B CA 1
ATOM 3516 C C . ARG B 1 208 ? 18.719 19.188 -0.698 1 87.75 208 ARG B C 1
ATOM 3518 O O . ARG B 1 208 ? 17.969 20.156 -0.639 1 87.75 208 ARG B O 1
ATOM 3525 N N . LEU B 1 209 ? 19 18.453 0.324 1 81.69 209 LEU B N 1
ATOM 3526 C CA . LEU B 1 209 ? 18.406 18.703 1.633 1 81.69 209 LEU B CA 1
ATOM 3527 C C . LEU B 1 209 ? 18.797 20.078 2.156 1 81.69 209 LEU B C 1
ATOM 3529 O O . LEU B 1 209 ? 18.031 20.703 2.898 1 81.69 209 LEU B O 1
ATOM 3533 N N . LYS B 1 210 ? 19.938 20.625 1.75 1 79.25 210 LYS B N 1
ATOM 3534 C CA . LYS B 1 210 ? 20.422 21.922 2.209 1 79.25 210 LYS B CA 1
ATOM 3535 C C . LYS B 1 210 ? 19.562 23.047 1.637 1 79.25 210 LYS B C 1
ATOM 3537 O O . LYS B 1 210 ? 19.469 24.125 2.236 1 79.25 210 LYS B O 1
ATOM 3542 N N . THR B 1 211 ? 18.953 22.766 0.525 1 87.38 211 THR B N 1
ATOM 3543 C CA . THR B 1 211 ? 18.203 23.828 -0.134 1 87.38 211 THR B CA 1
ATOM 3544 C C . THR B 1 211 ? 16.75 23.391 -0.369 1 87.38 211 THR B C 1
ATOM 3546 O O . THR B 1 211 ? 16.062 23.938 -1.234 1 87.38 211 THR B O 1
ATOM 3549 N N . ILE B 1 212 ? 16.297 22.422 0.321 1 86.44 212 ILE B N 1
ATOM 3550 C CA . ILE B 1 212 ? 15.023 21.781 0.06 1 86.44 212 ILE B CA 1
ATOM 3551 C C . ILE B 1 212 ? 13.883 22.766 0.294 1 86.44 212 ILE B C 1
ATOM 3553 O O . ILE B 1 212 ? 12.844 22.703 -0.368 1 86.44 212 ILE B O 1
ATOM 3557 N N . TRP B 1 213 ? 14.016 23.75 1.172 1 86.69 213 TRP B N 1
ATOM 3558 C CA . TRP B 1 213 ? 12.977 24.703 1.535 1 86.69 213 TRP B CA 1
ATOM 3559 C C . TRP B 1 213 ? 12.688 25.672 0.383 1 86.69 213 TRP B C 1
ATOM 3561 O O . TRP B 1 213 ? 11.625 26.297 0.339 1 86.69 213 TRP B O 1
ATOM 3571 N N . GLU B 1 214 ? 13.633 25.766 -0.495 1 91.69 214 GLU B N 1
ATOM 3572 C CA . GLU B 1 214 ? 13.484 26.688 -1.619 1 91.69 214 GLU B CA 1
ATOM 3573 C C . GLU B 1 214 ? 12.734 26.031 -2.775 1 91.69 214 GLU B C 1
ATOM 3575 O O . GLU B 1 214 ? 12.305 26.703 -3.705 1 91.69 214 GLU B O 1
ATOM 3580 N N . GLU B 1 215 ? 12.531 24.781 -2.691 1 94.12 215 GLU B N 1
ATOM 3581 C CA . GLU B 1 215 ? 11.906 24.047 -3.793 1 94.12 215 GLU B CA 1
ATOM 3582 C C . GLU B 1 215 ? 10.406 24.344 -3.865 1 94.12 215 GLU B C 1
ATOM 3584 O O . GLU B 1 215 ? 9.75 24.516 -2.834 1 94.12 215 GLU B O 1
ATOM 3589 N N . LYS B 1 216 ? 9.953 24.344 -5.094 1 95.5 216 LYS B N 1
ATOM 3590 C CA . LYS B 1 216 ? 8.523 24.516 -5.324 1 95.5 216 LYS B CA 1
ATOM 3591 C C . LYS B 1 216 ? 7.809 23.172 -5.379 1 95.5 216 LYS B C 1
ATOM 3593 O O . LYS B 1 216 ? 8.336 22.203 -5.934 1 95.5 216 LYS B O 1
ATOM 3598 N N . PRO B 1 217 ? 6.617 23.172 -4.812 1 95.81 217 PRO B N 1
ATOM 3599 C CA . PRO B 1 217 ? 5.852 21.922 -4.875 1 95.81 217 PRO B CA 1
ATOM 3600 C C . PRO B 1 217 ? 5.5 21.516 -6.305 1 95.81 217 PRO B C 1
ATOM 3602 O O . PRO B 1 217 ? 5.434 22.375 -7.191 1 95.81 217 PRO B O 1
ATOM 3605 N N . ILE B 1 218 ? 5.395 20.203 -6.48 1 94.62 218 ILE B N 1
ATOM 3606 C CA . ILE B 1 218 ? 4.941 19.719 -7.777 1 94.62 218 ILE B CA 1
ATOM 3607 C C . ILE B 1 218 ? 3.492 20.125 -8.016 1 94.62 218 ILE B C 1
ATOM 3609 O O . ILE B 1 218 ? 2.744 20.375 -7.062 1 94.62 218 ILE B O 1
ATOM 3613 N N . PRO B 1 219 ? 3.166 20.219 -9.336 1 86.81 219 PRO B N 1
ATOM 3614 C CA . PRO B 1 219 ? 1.789 20.625 -9.617 1 86.81 219 PRO B CA 1
ATOM 3615 C C . PRO B 1 219 ? 0.757 19.609 -9.141 1 86.81 219 PRO B C 1
ATOM 3617 O O . PRO B 1 219 ? 1.014 18.406 -9.164 1 86.81 219 PRO B O 1
ATOM 3620 N N . CYS B 1 220 ? -0.277 20.188 -8.703 1 70.69 220 CYS B N 1
ATOM 3621 C CA . CYS B 1 220 ? -1.389 19.344 -8.273 1 70.69 220 CYS B CA 1
ATOM 3622 C C . CYS B 1 220 ? -2.143 18.781 -9.469 1 70.69 220 CYS B C 1
ATOM 3624 O O . CYS B 1 220 ? -2.516 19.516 -10.375 1 70.69 220 CYS B O 1
ATOM 3626 N N . ILE B 1 221 ? -2.035 17.484 -9.57 1 60.59 221 ILE B N 1
ATOM 3627 C CA . ILE B 1 221 ? -2.793 16.906 -10.68 1 60.59 221 ILE B CA 1
ATOM 3628 C C . ILE B 1 221 ? -4.289 17.094 -10.43 1 60.59 221 ILE B C 1
ATOM 3630 O O . ILE B 1 221 ? -5.078 17.141 -11.375 1 60.59 221 ILE B O 1
ATOM 3634 N N . LEU B 1 222 ? -4.711 17.062 -9.109 1 49.88 222 LEU B N 1
ATOM 3635 C CA . LEU B 1 222 ? -6.113 17.297 -8.773 1 49.88 222 LEU B CA 1
ATOM 3636 C C . LEU B 1 222 ? -6.477 18.766 -8.922 1 49.88 222 LEU B C 1
ATOM 3638 O O . LEU B 1 222 ? -7.652 19.125 -8.852 1 49.88 222 LEU B O 1
ATOM 3642 N N . ALA B 1 223 ? -5.469 19.719 -9.227 1 40.56 223 ALA B N 1
ATOM 3643 C CA . ALA B 1 223 ? -5.832 21.125 -9.398 1 40.56 223 ALA B CA 1
ATOM 3644 C C . ALA B 1 223 ? -6.188 21.422 -10.859 1 40.56 223 ALA B C 1
ATOM 3646 O O . ALA B 1 223 ? -5.582 20.859 -11.773 1 40.56 223 ALA B O 1
#

Secondary structure (DSSP, 8-state):
--TTSTTSGGGTTT-SSTTS---HHHHHGGGTTEEEEE--TTSSHHHHHHHHBSS--S-TTS--HHHHHHHHHHTT-B-HHHHHHHHHHHH-SEEEEEEE-BTTB--HHHHHHHHHHS-BTTTEE--SSS-EES-TT-EEEEEEEESS-GGGGSTTSTT--THHHHHHHIIIIIITTT-EEPPPEEEE-GGGS-HHHHHHHHHHHHHHHHTGGGPPPPP-S--/-----TT-GGGSTT-SSS-----HHHHHTTTTTEEEEE--TTSSHHHHHHHHBSS--S-TTS--HHHHHHHHHHTT-B-HHHHHHHHHHHH-SEEEEEEE-BTTB--HHHHHHHHHHS-BTTTEE--SSS-EES-TT-EEEEEEEESS-GGGGSTTSTT--THHHHIIIIIIIIITTT-EEPPPEEEE-GGGS-HHHHHHHHHHHHHHHHTGGGPPPPP-S--

Nearest PDB structures (foldseek):
  3nhu-assembly1_B  TM=9.673E-01  e=8.392E-23  Homo sapiens
  5lbz-assembly1_A  TM=9.618E-01  e=6.481E-23  Homo sapiens
  5lbt-assembly1_B  TM=9.572E-01  e=1.640E-21  Homo sapiens
  5a4k-assembly2_D  TM=9.560E-01  e=8.654E-19  Homo sapiens
  4cet-assembly1_A-2  TM=9.553E-01  e=9.232E-19  Homo sapiens

InterPro domains:
  IPR003680 Flavodoxin-like fold [PF02525] (69-208)
  IPR029039 Flavoprotein-like superfamily [G3DSA:3.40.50.360] (34-222)
  IPR029039 Flavoprotein-like superfamily [SSF52218] (59-218)
  IPR051545 NAD(P)H dehydrogenase (quinone) [PTHR10204] (48-221)

Sequence (446 aa):
MQVKHQERMLLEHGHAAWKTHSSPMMLIIKAFNNIVYYCWPFTRQLYFCHIFSTGELYNPEQLNYGVEAFEAYKNGCLSEDLKEEHRKVTEAELVIFQFPLYWYSMPAILKGWMDRVLVQGFAFNIPKGSGSGLLKNKKALLSFTTGGNQAMYTKEGISGDISYVLWPMQFGILQFCGFDVLAPQICFAPEYAPLEERRQMLTSWEKRLKTIWEEKPIPCILAMQVKHQERMLLEHGHAAWKTHSSPMMLIIKAFNNIVYYCWPFTRQLYFCHIFSTGELYNPEQLNYGVEAFEAYKNGCLSEDLKEEHRKVTEAELVIFQFPLYWYSMPAILKGWMDRVLVQGFAFNIPKGSGSGLLKNKKALLSFTTGGNQAMYTKEGISGDISYVLWPMQFGILQFCGFDVLAPQICFAPEYAPLEERRQMLTSWEKRLKTIWEEKPIPCILA

Foldseek 3Di:
DPPPPPLPDVCPPLPPPVPPPPPCVVVVQPPDVDDDDDPDVPSDVVSLCVQFFVDDAPDPPDDDSQVRNQVRVVVVGTDPVLVVVLVVLQPAQEEEAEAEQDPLEGDPVVVVVQSHNCHDPRQWHDPVDQIDAPSANHEYEYEYEYQAAPQQQDCPHVVHHNCVSCCCPQQVGQVSNHHLYAYYLYHYNLVPDDPVVVVVSVVVVVVCVVCVVVGGGDDHPVD/DDPDDPVDDVPPPLPPQVPPPVPVVVVVQPPDVDDDDDPDVPSDVVSLCVQFFVDDAPDSNDDDSQVRNQVRVVVVGTDPVLVVVLVVLQPAQEEEAEAEQDPLEGDPVVVVCQSHNCHDPRQWHDPVDQIDAPSANHEYEYEYEYQAAPQQQDCPHVVHHNCVSCCCPQQVGQVSNHHLYAYYLYHYNLVPDDPVVVVVSVVVVVVCVVCVVVGGGDDHPVD

Organism: Anolis carolinensis (NCBI:txid28377)

Radius of gyration: 22.45 Å; Cα contacts (8 Å, |Δi|>4): 702; chains: 2; bounding box: 63×76×53 Å

pLDDT: mean 74.12, std 23.42, range [17.36, 96.69]

Solvent-accessible surface area (backbone atoms only — not comparable to full-atom values): 24524 Å² total; per-residue (Å²): 137,82,90,69,70,89,77,57,67,84,61,49,81,76,33,60,63,60,52,68,82,75,53,65,63,66,60,61,41,64,78,48,61,45,43,73,48,76,35,51,89,50,55,42,68,66,50,43,29,71,67,48,23,75,50,79,70,82,46,78,91,60,82,42,68,68,59,42,48,25,50,23,51,76,67,67,25,44,28,67,70,50,51,49,50,49,51,53,57,69,64,26,49,34,41,37,44,35,32,51,49,42,69,55,34,69,31,28,66,44,39,36,48,53,72,62,63,60,31,47,78,63,25,25,41,79,49,109,63,74,60,42,34,54,37,52,91,18,37,29,32,50,32,35,36,36,80,55,49,65,71,31,36,29,81,85,19,70,70,30,35,52,58,45,50,41,43,30,52,50,49,49,37,42,39,45,24,25,28,38,36,37,70,67,45,76,42,54,14,55,89,76,44,55,68,70,55,46,50,48,53,51,52,52,50,52,58,45,62,76,51,49,87,76,57,67,54,53,80,58,82,75,102,138,87,86,78,69,89,78,71,61,92,70,52,83,74,44,58,58,50,71,69,69,72,46,64,64,66,57,61,40,62,77,49,61,44,42,72,47,75,34,52,90,50,42,40,61,67,52,42,31,72,68,48,22,76,52,80,70,82,46,79,91,59,81,44,70,68,59,43,47,25,51,24,51,75,68,67,26,43,28,68,70,49,50,48,51,49,51,53,56,68,64,26,50,33,40,37,44,36,32,50,49,42,69,54,35,69,31,26,66,42,39,37,47,53,71,64,62,60,30,49,78,64,25,24,42,79,48,110,62,75,60,43,33,54,38,53,90,19,37,29,32,48,30,34,35,37,80,54,48,64,70,31,35,30,81,86,18,71,70,30,36,52,58,45,50,42,42,30,51,50,50,49,37,41,39,47,24,24,28,38,35,36,71,67,46,75,42,54,15,56,90,75,45,55,69,70,55,46,50,46,53,50,51,52,48,53,58,46,64,76,51,50,86,74,57,68,52,53,80,59,82,74,103